Protein AF-A0A218UDA7-F1 (afdb_monomer_lite)

pLDDT: mean 85.99, std 13.42, range [34.0, 98.62]

Structure (mmCIF, N/CA/C/O backbone):
data_AF-A0A218UDA7-F1
#
_entry.id   AF-A0A218UDA7-F1
#
loop_
_atom_site.group_PDB
_atom_site.id
_atom_site.type_symbol
_atom_site.label_atom_id
_atom_site.label_alt_id
_atom_site.label_comp_id
_atom_site.label_asym_id
_atom_site.label_entity_id
_atom_site.label_seq_id
_atom_site.pdbx_PDB_ins_code
_atom_site.Cartn_x
_atom_site.Cartn_y
_atom_site.Cartn_z
_atom_site.occupancy
_atom_site.B_iso_or_equiv
_atom_site.auth_seq_id
_atom_site.auth_comp_id
_atom_site.auth_asym_id
_atom_site.auth_atom_id
_atom_site.pdbx_PDB_model_num
ATOM 1 N N . MET A 1 1 ? 16.656 -11.409 -21.339 1.00 83.62 1 MET A N 1
ATOM 2 C CA . MET A 1 1 ? 15.588 -10.741 -20.587 1.00 83.62 1 MET A CA 1
ATOM 3 C C . MET A 1 1 ? 14.332 -10.908 -21.396 1.00 83.62 1 MET A C 1
ATOM 5 O O . MET A 1 1 ? 14.372 -10.617 -22.588 1.00 83.62 1 MET A O 1
ATOM 9 N N . GLY A 1 2 ? 13.299 -11.446 -20.773 1.00 93.50 2 GLY A N 1
ATOM 10 C CA . GLY A 1 2 ? 11.979 -11.569 -21.353 1.00 93.50 2 GLY A CA 1
ATOM 11 C C . GLY A 1 2 ? 11.059 -10.416 -20.960 1.00 93.50 2 GLY A C 1
ATOM 12 O O . GLY A 1 2 ? 11.502 -9.378 -20.469 1.00 93.50 2 GLY A O 1
ATOM 13 N N . VAL A 1 3 ? 9.765 -10.595 -21.198 1.00 96.50 3 VAL A N 1
ATOM 14 C CA . VAL A 1 3 ? 8.727 -9.629 -20.831 1.00 96.50 3 VAL A CA 1
ATOM 15 C C . VAL A 1 3 ? 8.487 -9.681 -19.329 1.00 96.50 3 VAL A C 1
ATOM 17 O O . VAL A 1 3 ? 8.240 -10.753 -18.772 1.00 96.50 3 VAL A O 1
ATOM 20 N N . THR A 1 4 ? 8.485 -8.507 -18.699 1.00 97.50 4 THR A N 1
ATOM 21 C CA . THR A 1 4 ? 8.364 -8.363 -17.246 1.00 97.50 4 THR A CA 1
ATOM 22 C C . THR A 1 4 ? 7.141 -7.538 -16.848 1.00 97.50 4 THR A C 1
ATOM 24 O O . THR A 1 4 ? 6.854 -6.490 -17.436 1.00 97.50 4 THR A O 1
ATOM 27 N N . CYS A 1 5 ? 6.447 -7.982 -15.800 1.00 97.69 5 CYS A N 1
ATOM 28 C CA . CYS A 1 5 ? 5.406 -7.236 -15.099 1.00 97.69 5 CYS A CA 1
ATOM 29 C C . CYS A 1 5 ? 5.858 -6.929 -13.668 1.00 97.69 5 CYS A C 1
ATOM 31 O O . CYS A 1 5 ? 6.179 -7.848 -12.918 1.00 97.69 5 CYS A O 1
ATOM 33 N N . VAL A 1 6 ? 5.838 -5.656 -13.273 1.00 98.19 6 VAL A N 1
ATOM 34 C CA . VAL A 1 6 ? 6.100 -5.198 -11.900 1.00 98.19 6 VAL A CA 1
ATOM 35 C C . VAL A 1 6 ? 4.799 -4.671 -11.306 1.00 98.19 6 VAL A C 1
ATOM 37 O O . VAL A 1 6 ? 4.119 -3.841 -11.904 1.00 98.19 6 VAL A O 1
ATOM 40 N N . SER A 1 7 ? 4.438 -5.133 -10.113 1.00 96.06 7 SER A N 1
ATOM 41 C CA . SER A 1 7 ? 3.186 -4.751 -9.458 1.00 96.06 7 SER A CA 1
ATOM 42 C C . SER A 1 7 ? 3.320 -4.632 -7.944 1.00 96.06 7 SER A C 1
ATOM 44 O O . SER A 1 7 ? 4.281 -5.108 -7.340 1.00 96.06 7 SER A O 1
ATOM 46 N N . GLN A 1 8 ? 2.340 -3.966 -7.329 1.00 93.94 8 GLN A N 1
ATOM 47 C CA . GLN A 1 8 ? 2.195 -3.897 -5.877 1.00 93.94 8 GLN A CA 1
ATOM 48 C C . GLN A 1 8 ? 1.208 -4.964 -5.408 1.00 93.94 8 GLN A C 1
ATOM 50 O O . GLN A 1 8 ? 0.122 -5.068 -5.975 1.00 93.94 8 GLN A O 1
ATOM 55 N N . VAL A 1 9 ? 1.526 -5.662 -4.318 1.00 93.12 9 VAL A N 1
ATOM 56 C CA . VAL A 1 9 ? 0.560 -6.517 -3.608 1.00 93.12 9 VAL A CA 1
ATOM 57 C C . VAL A 1 9 ? 0.162 -5.836 -2.295 1.00 93.12 9 VAL A C 1
ATOM 59 O O . VAL A 1 9 ? 1.041 -5.325 -1.593 1.00 93.12 9 VAL A O 1
ATOM 62 N N . PRO A 1 10 ? -1.138 -5.771 -1.947 1.00 87.12 10 PRO A N 1
ATOM 63 C CA . PRO A 1 10 ? -1.554 -5.237 -0.656 1.00 87.12 10 PRO A CA 1
ATOM 64 C C . PRO A 1 10 ? -1.041 -6.116 0.488 1.00 87.12 10 PRO A C 1
ATOM 66 O O . PRO A 1 10 ? -0.872 -7.328 0.346 1.00 87.12 10 PRO A O 1
ATOM 69 N N . VAL A 1 11 ? -0.814 -5.502 1.648 1.00 84.38 11 VAL A N 1
ATOM 70 C CA . VAL A 1 11 ? -0.513 -6.263 2.864 1.00 84.38 11 VAL A CA 1
ATOM 71 C C . VAL A 1 11 ? -1.737 -7.108 3.208 1.00 84.38 11 VAL A C 1
ATOM 73 O O . VAL A 1 11 ? -2.855 -6.596 3.239 1.00 84.38 11 VAL A O 1
ATOM 76 N N . ALA A 1 12 ? -1.535 -8.405 3.432 1.00 80.25 12 ALA A N 1
ATOM 77 C CA . ALA A 1 12 ? -2.631 -9.294 3.783 1.00 80.25 12 ALA A CA 1
ATOM 78 C C . ALA A 1 12 ? -3.208 -8.906 5.151 1.00 80.25 12 ALA A C 1
ATOM 80 O O . ALA A 1 12 ? -2.470 -8.525 6.061 1.00 80.25 12 ALA A O 1
ATOM 81 N N . GLU A 1 13 ? -4.525 -9.029 5.303 1.00 75.81 13 GLU A N 1
ATOM 82 C CA . GLU A 1 13 ? -5.218 -8.628 6.526 1.00 75.81 13 GLU A CA 1
ATOM 83 C C . GLU A 1 13 ? -4.602 -9.284 7.775 1.00 75.81 13 GLU A C 1
ATOM 85 O O . GLU A 1 13 ? -4.348 -10.492 7.812 1.00 75.81 13 GLU A O 1
ATOM 90 N N . GLY A 1 14 ? -4.327 -8.465 8.795 1.00 73.19 14 GLY A N 1
ATOM 91 C CA . GLY A 1 14 ? -3.744 -8.909 10.063 1.00 73.19 14 GLY A CA 1
ATOM 92 C C . GLY A 1 14 ? -2.289 -9.386 9.981 1.00 73.19 14 GLY A C 1
ATOM 93 O O . GLY A 1 14 ? -1.802 -9.982 10.942 1.00 73.19 14 GLY A O 1
ATOM 94 N N . LYS A 1 15 ? -1.595 -9.156 8.860 1.00 79.56 15 LYS A N 1
ATOM 95 C CA . LYS A 1 15 ? -0.185 -9.515 8.672 1.00 79.56 15 LYS A CA 1
ATOM 96 C C . LYS A 1 15 ? 0.691 -8.279 8.521 1.00 79.56 15 LYS A C 1
ATOM 98 O O . LYS A 1 15 ? 0.239 -7.223 8.098 1.00 79.56 15 LYS A O 1
ATOM 103 N N . SER A 1 16 ? 1.976 -8.429 8.822 1.00 80.12 16 SER A N 1
ATOM 104 C CA . SER A 1 16 ? 2.990 -7.449 8.433 1.00 80.12 16 SER A CA 1
AT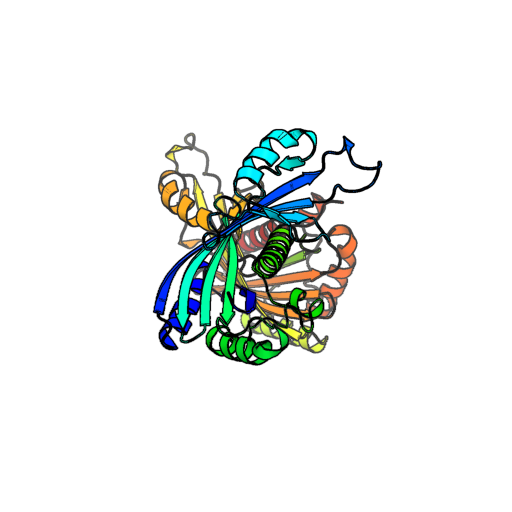OM 105 C C . SER A 1 16 ? 3.355 -7.583 6.948 1.00 80.12 16 SER A C 1
ATOM 107 O O . SER A 1 16 ? 3.051 -8.589 6.293 1.00 80.12 16 SER A O 1
ATOM 109 N N . VAL A 1 17 ? 4.071 -6.586 6.417 1.00 86.69 17 VAL A N 1
ATOM 110 C CA . VAL A 1 17 ? 4.696 -6.640 5.080 1.00 86.69 17 VAL A CA 1
ATOM 111 C C . VAL A 1 17 ? 5.499 -7.923 4.915 1.00 86.69 17 VAL A C 1
ATOM 113 O O . VAL A 1 17 ? 5.262 -8.691 3.987 1.00 86.69 17 VAL A O 1
ATOM 116 N N . GLN A 1 18 ? 6.389 -8.192 5.869 1.00 89.75 18 GLN A N 1
ATOM 117 C CA . GLN A 1 18 ? 7.279 -9.344 5.824 1.00 89.75 18 GLN A CA 1
ATOM 118 C C . GLN A 1 18 ? 6.503 -10.666 5.850 1.00 89.75 18 GLN A C 1
ATOM 120 O O . GLN A 1 18 ? 6.772 -11.556 5.051 1.00 89.75 18 GLN A O 1
ATOM 125 N N . GLN A 1 19 ? 5.476 -10.770 6.696 1.00 90.25 19 GLN A N 1
ATOM 126 C CA . GLN A 1 19 ? 4.618 -11.957 6.759 1.00 90.25 19 GLN A CA 1
ATOM 127 C C . GLN A 1 19 ? 3.819 -12.182 5.468 1.00 90.25 19 GLN A C 1
ATOM 129 O O . GLN A 1 19 ? 3.510 -13.324 5.117 1.00 90.25 19 GLN A O 1
ATOM 134 N N . THR A 1 20 ? 3.456 -11.109 4.764 1.00 93.62 20 THR A N 1
ATOM 135 C CA . THR A 1 20 ? 2.786 -11.196 3.461 1.00 93.62 20 THR A CA 1
ATOM 136 C C . THR A 1 20 ? 3.770 -11.620 2.369 1.00 93.62 20 THR A C 1
ATOM 138 O O . THR A 1 20 ? 3.443 -12.501 1.578 1.00 93.62 20 THR A O 1
ATOM 141 N N . VAL A 1 21 ? 4.999 -11.094 2.370 1.00 96.88 21 VAL A N 1
ATOM 142 C CA . VAL A 1 21 ? 6.080 -11.550 1.475 1.00 96.88 21 VAL A CA 1
ATOM 143 C C . VAL A 1 21 ? 6.374 -13.038 1.687 1.00 96.88 21 VAL A C 1
ATOM 145 O O . VAL A 1 21 ? 6.414 -13.800 0.726 1.00 96.88 21 VAL A O 1
ATOM 148 N N . GLU A 1 22 ? 6.485 -13.489 2.937 1.00 96.56 22 GLU A N 1
ATOM 149 C CA . GLU A 1 22 ? 6.681 -14.905 3.286 1.00 96.56 22 GLU A CA 1
ATOM 150 C C . GLU A 1 22 ? 5.487 -15.792 2.905 1.00 96.56 22 GLU A C 1
ATOM 152 O O . GLU A 1 22 ? 5.641 -16.987 2.652 1.00 96.56 22 GLU A O 1
ATOM 157 N N . LEU A 1 23 ? 4.269 -15.243 2.882 1.00 96.88 23 LEU A N 1
ATOM 158 C CA . LEU A 1 23 ? 3.097 -15.961 2.383 1.00 96.88 23 LEU A CA 1
ATOM 159 C C . LEU A 1 23 ? 3.195 -16.184 0.871 1.00 96.88 23 LEU A C 1
ATOM 161 O O . LEU A 1 23 ? 2.932 -17.294 0.416 1.00 96.88 23 LEU A O 1
ATOM 165 N N . LEU A 1 24 ? 3.570 -15.153 0.111 1.00 97.81 24 LEU A N 1
ATOM 166 C CA . LEU A 1 24 ? 3.770 -15.256 -1.337 1.00 97.81 24 LEU A CA 1
ATOM 167 C C . LEU A 1 24 ? 4.921 -16.212 -1.668 1.00 97.81 24 LEU A C 1
ATOM 169 O O . LEU A 1 24 ? 4.761 -17.071 -2.529 1.00 97.81 24 LEU A O 1
ATOM 173 N N . ALA A 1 25 ? 6.031 -16.123 -0.931 1.00 97.81 25 ALA A N 1
ATOM 174 C CA . ALA A 1 25 ? 7.172 -17.026 -1.064 1.00 97.81 25 ALA A CA 1
ATOM 175 C C . ALA A 1 25 ? 6.756 -18.490 -0.882 1.00 97.81 25 ALA A C 1
ATOM 177 O O . ALA A 1 25 ? 7.000 -19.312 -1.758 1.00 97.81 25 ALA A O 1
ATOM 178 N N . ARG A 1 26 ? 6.022 -18.800 0.196 1.00 98.00 26 ARG A N 1
ATOM 179 C CA . ARG A 1 26 ? 5.507 -20.157 0.437 1.00 98.00 26 ARG A CA 1
ATOM 180 C C . ARG A 1 26 ? 4.569 -20.648 -0.662 1.00 98.00 26 ARG A C 1
ATOM 182 O O . ARG A 1 26 ? 4.562 -21.838 -0.951 1.00 98.00 26 ARG A O 1
ATOM 189 N N . ARG A 1 27 ? 3.764 -19.764 -1.263 1.00 97.94 27 ARG A N 1
ATOM 190 C CA . ARG A 1 27 ? 2.904 -20.134 -2.399 1.00 97.94 27 ARG A CA 1
ATOM 191 C C . ARG A 1 27 ? 3.732 -20.475 -3.637 1.00 97.94 27 ARG A C 1
ATOM 193 O O . ARG A 1 27 ? 3.449 -21.487 -4.259 1.00 97.94 27 ARG A O 1
ATOM 200 N N . LEU A 1 28 ? 4.759 -19.685 -3.957 1.00 97.50 28 LEU A N 1
ATOM 201 C CA . LEU A 1 28 ? 5.677 -19.982 -5.063 1.00 97.50 28 LEU A CA 1
ATOM 202 C C . LEU A 1 28 ? 6.433 -21.296 -4.839 1.00 97.50 28 LEU A C 1
ATOM 204 O O . LEU A 1 28 ? 6.486 -22.137 -5.729 1.00 97.50 28 LEU A O 1
ATOM 208 N N . GLU A 1 29 ? 6.973 -21.505 -3.641 1.00 97.56 29 GLU A N 1
ATOM 209 C CA . GLU A 1 29 ? 7.675 -22.743 -3.281 1.00 97.56 29 GLU A CA 1
ATOM 210 C C . GLU A 1 29 ? 6.736 -23.960 -3.356 1.00 97.56 29 GLU A C 1
ATOM 212 O O . GLU A 1 29 ? 7.129 -25.012 -3.850 1.00 97.56 29 GLU A O 1
ATOM 217 N N . ALA A 1 30 ? 5.465 -23.811 -2.963 1.00 97.75 30 ALA A N 1
ATOM 218 C CA . ALA A 1 30 ? 4.452 -24.859 -3.112 1.00 97.75 30 ALA A CA 1
ATOM 219 C C . ALA A 1 30 ? 4.090 -25.163 -4.579 1.00 97.75 30 ALA A C 1
ATOM 221 O O . ALA A 1 30 ? 3.675 -26.282 -4.874 1.00 97.75 30 ALA A O 1
ATOM 222 N N . LEU A 1 31 ? 4.263 -24.201 -5.493 1.00 96.88 31 LEU A N 1
ATOM 223 C CA . LEU A 1 31 ? 4.169 -24.436 -6.939 1.00 96.88 31 LEU A CA 1
ATOM 224 C C . LEU A 1 31 ? 5.409 -25.153 -7.496 1.00 96.88 31 LEU A C 1
ATOM 226 O O . LEU A 1 31 ? 5.357 -25.654 -8.615 1.00 96.88 31 LEU A O 1
ATOM 230 N N . GLY A 1 32 ? 6.498 -25.233 -6.725 1.00 97.62 32 GLY A N 1
ATOM 231 C CA . GLY A 1 32 ? 7.774 -25.819 -7.136 1.00 97.62 32 GLY A CA 1
ATOM 232 C C . GLY A 1 32 ? 8.809 -24.793 -7.599 1.00 97.62 32 GLY A C 1
ATOM 233 O O . GLY A 1 32 ? 9.723 -25.154 -8.332 1.00 97.62 32 GLY A O 1
ATOM 234 N N . ALA A 1 33 ? 8.663 -23.515 -7.234 1.00 98.19 33 ALA A N 1
ATOM 235 C CA . ALA A 1 33 ? 9.668 -22.499 -7.534 1.00 98.19 33 ALA A CA 1
ATOM 236 C C . ALA A 1 33 ? 10.902 -22.637 -6.626 1.00 98.19 33 ALA A C 1
ATOM 238 O O . ALA A 1 33 ? 10.779 -22.740 -5.405 1.00 98.19 33 ALA A O 1
ATOM 239 N N . ASP A 1 34 ? 12.090 -22.528 -7.215 1.00 98.06 34 ASP A N 1
ATOM 240 C CA . ASP A 1 34 ? 13.365 -22.595 -6.508 1.00 98.06 34 ASP A CA 1
ATOM 241 C C . ASP A 1 34 ? 13.905 -21.201 -6.191 1.00 98.06 34 ASP A C 1
ATOM 243 O O . ASP A 1 34 ? 13.907 -20.299 -7.032 1.00 98.06 34 ASP A O 1
ATOM 247 N N . LYS A 1 35 ? 14.435 -21.016 -4.981 1.00 97.81 35 LYS A N 1
ATOM 248 C CA . LYS A 1 35 ? 15.106 -19.774 -4.580 1.00 97.81 35 LYS A CA 1
ATOM 249 C C . LYS A 1 35 ? 16.468 -19.647 -5.273 1.00 97.81 35 LYS A C 1
ATOM 251 O O . LYS A 1 35 ? 17.327 -20.507 -5.120 1.00 97.81 35 LYS A O 1
ATOM 256 N N . GLN A 1 36 ? 16.691 -18.534 -5.971 1.00 94.56 36 GLN A N 1
ATOM 257 C CA . GLN A 1 36 ? 17.846 -18.306 -6.856 1.00 94.56 36 GLN A CA 1
ATOM 258 C C . GLN A 1 36 ? 18.666 -17.049 -6.512 1.00 94.56 36 GLN A C 1
ATOM 260 O O . GLN A 1 36 ? 19.496 -16.605 -7.304 1.00 94.56 36 GLN A O 1
ATOM 265 N N . GLY A 1 37 ? 18.433 -16.440 -5.346 1.00 95.56 37 GLY A N 1
ATOM 266 C CA . GLY A 1 37 ? 19.246 -15.334 -4.834 1.00 95.56 37 GLY A CA 1
ATOM 267 C C . GLY A 1 37 ? 18.422 -14.151 -4.345 1.00 95.56 37 GLY A C 1
ATOM 268 O O . GLY A 1 37 ? 17.299 -14.309 -3.865 1.00 95.56 37 GLY A O 1
ATOM 269 N N . THR A 1 38 ? 19.000 -12.959 -4.443 1.00 97.56 38 THR A N 1
ATOM 270 C CA . THR A 1 38 ? 18.381 -11.697 -4.031 1.00 97.56 38 THR A CA 1
ATOM 271 C C . THR A 1 38 ? 18.443 -10.672 -5.154 1.00 97.56 38 THR A C 1
ATOM 273 O O . THR A 1 38 ? 19.213 -10.819 -6.101 1.00 97.56 38 THR A O 1
ATOM 276 N N . PHE A 1 39 ? 17.621 -9.632 -5.048 1.00 98.06 39 PHE A N 1
ATOM 277 C CA . PHE A 1 39 ? 17.630 -8.504 -5.972 1.00 98.06 39 PHE A CA 1
ATOM 278 C C . PHE A 1 39 ? 17.515 -7.179 -5.215 1.00 98.06 39 PHE A C 1
ATOM 280 O O . PHE A 1 39 ? 17.079 -7.137 -4.057 1.00 98.06 39 PHE A O 1
ATOM 287 N N . GLY A 1 40 ? 17.894 -6.096 -5.886 1.00 97.94 40 GLY A N 1
ATOM 288 C CA . GLY A 1 40 ? 17.684 -4.732 -5.432 1.00 97.94 40 GLY A CA 1
ATOM 289 C C . GLY A 1 40 ? 17.424 -3.797 -6.605 1.00 97.94 40 GLY A C 1
ATOM 290 O O . GLY A 1 40 ? 18.164 -3.827 -7.585 1.00 97.94 40 GLY A O 1
ATOM 291 N N . VAL A 1 41 ? 16.397 -2.961 -6.483 1.00 98.31 41 VAL A N 1
ATOM 292 C CA . VAL A 1 41 ? 16.135 -1.834 -7.381 1.00 98.31 41 VAL A CA 1
ATOM 293 C C . VAL A 1 41 ? 16.019 -0.580 -6.534 1.00 98.31 41 VAL A C 1
ATOM 295 O O . VAL A 1 41 ? 15.156 -0.524 -5.663 1.00 98.31 41 VAL A O 1
ATOM 298 N N . ASP A 1 42 ? 16.858 0.423 -6.760 1.00 96.19 42 ASP A N 1
ATOM 299 C CA . ASP A 1 42 ? 16.771 1.701 -6.054 1.00 96.19 42 ASP A CA 1
ATOM 300 C C . ASP A 1 42 ? 16.523 2.869 -6.999 1.00 96.19 42 ASP A C 1
ATOM 302 O O . ASP A 1 42 ? 16.821 2.806 -8.188 1.00 96.19 42 ASP A O 1
ATOM 306 N N . CYS A 1 43 ? 15.909 3.919 -6.461 1.00 95.44 43 CYS A N 1
ATOM 307 C CA . CYS A 1 43 ? 15.525 5.112 -7.189 1.00 95.44 43 CYS A CA 1
ATOM 308 C C . CYS A 1 43 ? 15.822 6.364 -6.371 1.00 95.44 43 CYS A C 1
ATOM 310 O O . CYS A 1 43 ? 15.266 6.577 -5.287 1.00 95.44 43 CYS A O 1
ATOM 312 N N . GLU A 1 44 ? 16.643 7.231 -6.947 1.00 93.00 44 GLU A N 1
ATOM 313 C CA . GLU A 1 44 ? 16.905 8.576 -6.463 1.00 93.00 44 GLU A CA 1
ATOM 314 C C . GLU A 1 44 ? 16.140 9.605 -7.292 1.00 93.00 44 GLU A C 1
ATOM 316 O O . GLU A 1 44 ? 16.088 9.532 -8.520 1.00 93.00 44 GLU A O 1
ATOM 321 N N . THR A 1 45 ? 15.539 10.582 -6.613 1.00 91.00 45 THR A N 1
ATOM 322 C CA . THR A 1 45 ? 14.745 11.637 -7.253 1.00 91.00 45 THR A CA 1
ATOM 323 C C . THR A 1 45 ? 15.510 12.952 -7.251 1.00 91.00 45 THR A C 1
ATOM 325 O O . THR A 1 45 ? 16.003 13.403 -6.214 1.00 91.00 45 THR A O 1
ATOM 328 N N . TYR A 1 46 ? 15.537 13.602 -8.408 1.00 89.50 46 TYR A N 1
ATOM 329 C CA . TYR A 1 46 ? 16.130 14.912 -8.618 1.00 89.50 46 TYR A CA 1
ATOM 330 C C . TYR A 1 46 ? 15.074 15.901 -9.108 1.00 89.50 46 TYR A C 1
ATOM 332 O O . TYR A 1 46 ? 14.277 15.597 -9.996 1.00 89.50 46 TYR A O 1
ATOM 340 N N . HIS A 1 47 ? 15.107 17.107 -8.550 1.00 86.69 47 HIS A N 1
ATOM 341 C CA . HIS A 1 47 ? 14.346 18.254 -9.028 1.00 86.69 47 HIS A CA 1
ATOM 342 C C . HIS A 1 47 ? 15.200 19.068 -9.995 1.00 86.69 47 HIS A C 1
ATOM 344 O O . HIS A 1 47 ? 16.363 19.355 -9.702 1.00 86.69 47 HIS A O 1
ATOM 350 N N . THR A 1 48 ? 14.629 19.505 -11.115 1.00 81.50 48 THR A N 1
ATOM 351 C CA . THR A 1 48 ? 15.266 20.541 -11.937 1.00 81.50 48 THR A CA 1
ATOM 352 C C . THR A 1 48 ? 15.347 21.853 -11.156 1.00 81.50 48 THR A C 1
ATOM 354 O O . THR A 1 48 ? 14.355 22.290 -10.569 1.00 81.50 48 THR A O 1
ATOM 357 N N . ALA A 1 49 ? 16.510 22.498 -11.159 1.00 73.19 49 ALA A N 1
ATOM 358 C CA . ALA A 1 49 ? 16.723 23.776 -10.496 1.00 73.19 49 ALA A CA 1
ATOM 359 C C . ALA A 1 49 ? 15.825 24.872 -11.094 1.00 73.19 49 ALA A C 1
ATOM 361 O O . ALA A 1 49 ? 15.639 24.946 -12.309 1.00 73.19 49 ALA A O 1
ATOM 362 N N . ALA A 1 50 ? 15.324 25.768 -10.239 1.00 62.38 50 ALA A N 1
ATOM 363 C CA . ALA A 1 50 ? 14.397 26.838 -10.621 1.00 62.38 50 ALA A CA 1
ATOM 364 C C . ALA A 1 50 ? 14.931 27.767 -11.732 1.00 62.38 50 ALA A C 1
ATOM 366 O O . ALA A 1 50 ? 14.143 28.335 -12.477 1.00 62.38 50 ALA A O 1
ATOM 367 N N . ALA A 1 51 ? 16.256 27.878 -11.890 1.00 58.75 51 ALA A N 1
ATOM 368 C CA . ALA A 1 51 ? 16.895 28.688 -12.932 1.00 58.75 51 ALA A CA 1
ATOM 369 C C . ALA A 1 51 ? 16.636 28.195 -14.374 1.00 58.75 51 ALA A C 1
ATOM 371 O O . ALA A 1 51 ? 16.862 28.944 -15.318 1.00 58.75 51 ALA A O 1
ATOM 372 N N . LEU A 1 52 ? 16.174 26.952 -14.548 1.00 56.91 52 LEU A N 1
ATOM 373 C CA . LEU A 1 52 ? 15.807 26.356 -15.841 1.00 56.91 52 LEU A CA 1
ATOM 374 C C . LEU A 1 52 ? 14.296 26.408 -16.128 1.00 56.91 52 LEU A C 1
ATOM 376 O O . LEU A 1 52 ? 13.874 26.015 -17.214 1.00 56.91 52 LEU A O 1
ATOM 380 N N . GLY A 1 53 ? 13.477 26.847 -15.168 1.00 55.31 53 GLY A N 1
ATOM 381 C CA . GLY A 1 53 ? 12.024 26.911 -15.307 1.00 55.31 53 GLY A CA 1
ATOM 382 C C . GLY A 1 53 ? 11.536 28.310 -15.680 1.00 55.31 53 GLY A C 1
ATOM 383 O O . GLY A 1 53 ? 11.991 29.310 -15.132 1.00 55.31 53 GLY A O 1
ATOM 384 N N . THR A 1 54 ? 10.553 28.396 -16.573 1.00 51.78 54 THR A N 1
ATOM 385 C CA . THR A 1 54 ? 9.698 29.586 -16.697 1.00 51.78 54 THR A CA 1
ATOM 386 C C . THR A 1 54 ? 8.910 29.794 -15.398 1.00 51.78 54 THR A C 1
ATOM 388 O O . THR A 1 54 ? 8.361 28.831 -14.856 1.00 51.78 54 THR A O 1
ATOM 391 N N . GLN A 1 55 ? 8.846 31.035 -14.893 1.00 44.59 55 GLN A N 1
ATOM 392 C CA . GLN A 1 55 ? 8.096 31.380 -13.675 1.00 44.59 55 GLN A CA 1
ATOM 393 C C . GLN A 1 55 ? 6.670 30.801 -13.731 1.00 44.59 55 GLN A C 1
ATOM 395 O O . GLN A 1 55 ? 5.908 31.123 -14.638 1.00 44.59 55 GLN A O 1
ATOM 400 N N . GLY A 1 56 ? 6.325 29.942 -12.765 1.00 49.78 56 GLY A N 1
ATOM 401 C CA . GLY A 1 56 ? 4.986 29.355 -12.620 1.00 49.78 56 GLY A CA 1
ATOM 402 C C . GLY A 1 56 ? 4.848 27.869 -12.976 1.00 49.78 56 GLY A C 1
ATOM 403 O O . GLY A 1 56 ? 3.785 27.310 -12.729 1.00 49.78 56 GLY A O 1
ATOM 404 N N . GLN A 1 57 ? 5.886 27.200 -13.497 1.00 51.12 57 GLN A N 1
ATOM 405 C CA . GLN A 1 57 ? 5.864 25.741 -13.694 1.00 51.12 57 GLN A CA 1
ATOM 406 C C . GLN A 1 57 ? 6.603 25.001 -12.572 1.00 51.12 57 GLN A C 1
ATOM 408 O O . GLN A 1 57 ? 7.744 25.325 -12.242 1.00 51.12 57 GLN A O 1
ATOM 413 N N . THR A 1 58 ? 5.968 23.972 -12.003 1.00 54.81 58 THR A N 1
ATOM 414 C CA . THR A 1 58 ? 6.641 22.989 -11.144 1.00 54.81 58 THR A CA 1
ATOM 415 C C . THR A 1 58 ? 7.714 22.274 -11.964 1.00 54.81 58 THR A C 1
ATOM 417 O O . THR A 1 58 ? 7.411 21.715 -13.019 1.00 54.81 58 THR A O 1
ATOM 420 N N . GLY A 1 59 ? 8.971 22.320 -11.514 1.00 63.19 59 GLY A N 1
ATOM 421 C CA . GLY A 1 59 ? 10.089 21.695 -12.223 1.00 63.19 59 GLY A CA 1
ATOM 422 C C . GLY A 1 59 ? 9.870 20.194 -12.438 1.00 63.19 59 GLY A C 1
ATOM 423 O O . GLY A 1 59 ? 9.392 19.510 -11.533 1.00 63.19 59 GLY A O 1
ATOM 424 N N . LYS A 1 60 ? 10.221 19.688 -13.627 1.00 75.00 60 LYS A N 1
ATOM 425 C CA . LYS A 1 60 ? 10.095 18.263 -13.968 1.00 75.00 60 LYS A CA 1
ATOM 426 C C . LYS A 1 60 ? 10.996 17.418 -13.072 1.00 75.00 60 LYS A C 1
ATOM 428 O O . LYS A 1 60 ? 12.120 17.817 -12.753 1.00 75.00 60 LYS A O 1
ATOM 433 N N . LEU A 1 61 ? 10.518 16.237 -12.694 1.00 86.50 61 LEU A N 1
ATOM 434 C CA . LEU A 1 61 ? 11.324 15.283 -11.939 1.00 86.50 61 LEU A CA 1
ATOM 435 C C . LEU A 1 61 ? 12.184 14.431 -12.872 1.00 86.50 61 LEU A C 1
ATOM 437 O O . LEU A 1 61 ? 11.766 14.050 -13.969 1.00 86.50 61 LEU A O 1
ATOM 441 N N . MET A 1 62 ? 13.388 14.119 -12.402 1.00 90.44 62 MET A N 1
ATOM 442 C CA . MET A 1 62 ? 14.244 13.097 -12.987 1.00 90.44 62 MET A CA 1
ATOM 443 C C . MET A 1 62 ? 14.498 12.007 -11.947 1.00 90.44 62 MET A C 1
ATOM 445 O O . MET A 1 62 ? 14.843 12.297 -10.800 1.00 90.44 62 MET A O 1
ATOM 449 N N . TYR A 1 63 ? 14.335 10.757 -12.357 1.00 92.94 63 TYR A N 1
ATOM 450 C CA . TYR A 1 63 ? 14.550 9.572 -11.541 1.00 92.94 63 TYR A CA 1
ATOM 451 C C . TYR A 1 63 ? 15.792 8.853 -12.039 1.00 92.94 63 TYR A C 1
ATOM 453 O O . TYR A 1 63 ? 15.860 8.484 -13.207 1.00 92.94 63 TYR A O 1
ATOM 461 N N . VAL A 1 64 ? 16.763 8.658 -11.159 1.00 94.69 64 VAL A N 1
ATOM 462 C CA . VAL A 1 64 ? 17.970 7.879 -11.439 1.00 94.69 64 VAL A CA 1
ATOM 463 C C . VAL A 1 64 ? 17.819 6.548 -10.726 1.00 94.69 64 VAL A C 1
ATOM 465 O O . VAL A 1 64 ? 17.581 6.524 -9.518 1.00 94.69 64 VAL A O 1
ATOM 468 N N . MET A 1 65 ? 17.870 5.455 -11.478 1.00 96.50 65 MET A N 1
ATOM 469 C CA . MET A 1 65 ? 17.572 4.118 -10.989 1.00 96.50 65 MET A CA 1
ATOM 470 C C . MET A 1 65 ? 18.701 3.137 -11.260 1.00 96.50 65 MET A C 1
ATOM 472 O O . MET A 1 65 ? 19.332 3.169 -12.319 1.00 96.50 65 MET A O 1
ATOM 476 N N . HIS A 1 66 ? 18.872 2.210 -10.325 1.00 97.00 66 HIS A N 1
ATOM 477 C CA . HIS A 1 66 ? 19.820 1.110 -10.424 1.00 97.00 66 HIS A CA 1
ATOM 478 C C . HIS A 1 66 ? 19.109 -0.205 -10.160 1.00 97.00 66 HIS A C 1
ATOM 480 O O . HIS A 1 66 ? 18.219 -0.283 -9.315 1.00 97.00 66 HIS A O 1
ATOM 486 N N . ASN A 1 67 ? 19.518 -1.244 -10.879 1.00 96.62 67 ASN A N 1
ATOM 487 C CA . ASN A 1 67 ? 19.023 -2.599 -10.701 1.00 96.62 67 ASN A CA 1
ATOM 488 C C . ASN A 1 67 ? 20.226 -3.528 -10.525 1.00 96.62 67 ASN A C 1
ATOM 490 O O . ASN A 1 67 ? 21.139 -3.521 -11.347 1.00 96.62 67 ASN A O 1
ATOM 494 N N . SER A 1 68 ? 20.225 -4.342 -9.471 1.00 96.50 68 SER A N 1
ATOM 495 C CA . SER A 1 68 ? 21.312 -5.276 -9.163 1.00 96.50 68 SER A CA 1
ATOM 496 C C . SER A 1 68 ? 21.571 -6.309 -10.261 1.00 96.50 68 SER A C 1
ATOM 498 O O . SER A 1 68 ? 22.659 -6.873 -10.309 1.00 96.50 68 SER A O 1
ATOM 500 N N . GLU A 1 69 ? 20.594 -6.575 -11.132 1.00 93.19 69 GLU A N 1
ATOM 501 C CA . GLU A 1 69 ? 20.768 -7.451 -12.302 1.00 93.19 69 GLU A CA 1
ATOM 502 C C . GLU A 1 69 ? 21.415 -6.744 -13.503 1.00 93.19 69 GLU A C 1
ATOM 504 O O . GLU A 1 69 ? 21.886 -7.402 -14.427 1.00 93.19 69 GLU A O 1
ATOM 509 N N . TYR A 1 70 ? 21.509 -5.413 -13.457 1.00 94.81 70 TYR A N 1
ATOM 510 C CA . TYR A 1 70 ? 22.188 -4.571 -14.440 1.00 94.81 70 TYR A CA 1
ATOM 511 C C . TYR A 1 70 ? 23.237 -3.683 -13.752 1.00 94.81 70 TYR A C 1
ATOM 513 O O . TYR A 1 70 ? 23.151 -2.458 -13.821 1.00 94.81 70 TYR A O 1
ATOM 521 N N . PRO A 1 71 ? 24.249 -4.271 -13.084 1.00 93.69 71 PRO A N 1
ATOM 522 C CA . PRO A 1 71 ? 25.159 -3.537 -12.199 1.00 93.69 71 PRO A CA 1
ATOM 523 C C . PRO A 1 71 ? 26.054 -2.514 -12.914 1.00 93.69 71 PRO A C 1
ATOM 525 O O . PRO A 1 71 ? 26.677 -1.685 -12.258 1.00 93.69 71 PRO A O 1
ATOM 528 N N . LEU A 1 72 ? 26.145 -2.579 -14.245 1.00 93.94 72 LEU A N 1
ATOM 529 C CA . LEU A 1 72 ? 26.912 -1.643 -15.073 1.00 93.94 72 LEU A CA 1
ATOM 530 C C . LEU A 1 72 ? 26.034 -0.572 -15.735 1.00 93.94 72 LEU A C 1
ATOM 532 O O . LEU A 1 72 ? 26.550 0.243 -16.497 1.00 93.94 72 LEU A O 1
ATOM 536 N N . SER A 1 73 ? 24.724 -0.587 -15.481 1.00 94.81 73 SER A N 1
ATOM 537 C CA . SER A 1 73 ? 23.767 0.327 -16.095 1.00 94.81 73 SER A CA 1
ATOM 538 C C . SER A 1 73 ? 23.121 1.238 -15.061 1.00 94.81 73 SER A C 1
ATOM 540 O O . SER A 1 73 ? 22.736 0.816 -13.972 1.00 94.81 73 SER A O 1
ATOM 542 N N . CYS A 1 74 ? 22.950 2.489 -15.458 1.00 95.75 74 CYS A N 1
ATOM 543 C CA . CYS A 1 74 ? 22.170 3.498 -14.772 1.00 95.75 74 CYS A CA 1
ATOM 544 C C . CYS A 1 74 ? 20.983 3.869 -15.668 1.00 95.75 74 CYS A C 1
ATOM 546 O O . CYS A 1 74 ? 21.154 4.105 -16.867 1.00 95.75 74 CYS A O 1
ATOM 548 N N . PHE A 1 75 ? 19.780 3.904 -15.103 1.00 96.50 75 PHE A N 1
ATOM 549 C CA . PHE A 1 75 ? 18.561 4.237 -15.832 1.00 96.50 75 PHE A CA 1
ATOM 550 C C . PHE A 1 75 ? 18.064 5.607 -15.382 1.00 96.50 75 PHE A C 1
ATOM 552 O O . PHE A 1 75 ? 17.652 5.777 -14.237 1.00 96.50 75 PHE A O 1
ATOM 559 N N . ALA A 1 76 ? 18.083 6.589 -16.278 1.00 94.31 76 ALA A N 1
ATOM 560 C CA . ALA A 1 76 ? 17.582 7.930 -16.015 1.00 94.31 76 ALA A CA 1
ATOM 561 C C . ALA A 1 76 ? 16.232 8.132 -16.713 1.00 94.31 76 ALA A C 1
ATOM 563 O O . ALA A 1 76 ? 16.140 8.093 -17.940 1.00 94.31 76 ALA A O 1
ATOM 564 N N . LEU A 1 77 ? 15.175 8.351 -15.934 1.00 92.31 77 LEU A N 1
ATOM 565 C CA . LEU A 1 77 ? 13.821 8.582 -16.427 1.00 92.31 77 LEU A CA 1
ATOM 566 C C . LEU A 1 77 ? 13.405 10.015 -16.119 1.00 92.31 77 LEU A C 1
ATOM 568 O O . LEU A 1 77 ? 13.361 10.422 -14.959 1.00 92.31 77 LEU A O 1
ATOM 572 N N . PHE A 1 78 ? 13.072 10.781 -17.152 1.00 86.44 78 PHE A N 1
ATOM 573 C CA . PHE A 1 78 ? 12.387 12.058 -16.973 1.00 86.44 78 PHE A CA 1
ATOM 574 C C . PHE A 1 78 ? 10.884 11.834 -16.892 1.00 86.44 78 PHE A C 1
ATOM 576 O O . PHE A 1 78 ? 10.334 10.982 -17.587 1.00 86.44 78 PHE A O 1
ATOM 583 N N . GLU A 1 79 ? 10.205 12.636 -16.081 1.00 80.00 79 GLU A N 1
ATOM 584 C CA . GLU A 1 79 ? 8.747 12.641 -16.042 1.00 80.00 79 GLU A CA 1
ATOM 585 C C . GLU A 1 79 ? 8.168 12.908 -17.446 1.00 80.00 79 GLU A C 1
ATOM 587 O O . GLU A 1 79 ? 8.461 13.933 -18.073 1.00 80.00 79 GLU A O 1
ATOM 592 N N . ASN A 1 80 ? 7.369 11.958 -17.949 1.00 76.19 80 ASN A N 1
ATOM 593 C CA . ASN A 1 80 ? 6.825 11.921 -19.316 1.00 76.19 80 ASN A CA 1
ATOM 594 C C . ASN A 1 80 ? 7.885 11.910 -20.440 1.00 76.19 80 ASN A C 1
ATOM 596 O O . ASN A 1 80 ? 7.590 12.284 -21.575 1.00 76.19 80 ASN A O 1
ATOM 600 N N . GLY A 1 81 ? 9.125 11.527 -20.130 1.00 80.56 81 GLY A N 1
ATOM 601 C CA . GLY A 1 81 ? 10.232 11.422 -21.076 1.00 80.56 81 GLY A CA 1
ATOM 602 C C . GLY A 1 81 ? 10.651 9.974 -21.352 1.00 80.56 81 GLY A C 1
ATOM 603 O O . GLY A 1 81 ? 10.141 9.043 -20.728 1.00 80.56 81 GLY A O 1
ATOM 604 N N . PRO A 1 82 ? 11.593 9.764 -22.286 1.00 83.56 82 PRO A N 1
ATOM 605 C CA . PRO A 1 82 ? 12.163 8.445 -22.527 1.00 83.56 82 PRO A CA 1
ATOM 606 C C . PRO A 1 82 ? 13.007 7.974 -21.332 1.00 83.56 82 PRO A C 1
ATOM 608 O O . PRO A 1 82 ? 13.562 8.782 -20.583 1.00 83.56 82 PRO A O 1
ATOM 611 N N . CYS A 1 83 ? 13.152 6.655 -21.199 1.00 90.38 83 CYS A N 1
ATOM 612 C CA . CYS A 1 83 ? 14.164 6.057 -20.334 1.00 90.38 83 CYS A CA 1
ATOM 613 C C . CYS A 1 83 ? 15.525 6.113 -21.043 1.00 90.38 83 CYS A C 1
ATOM 615 O O . CYS A 1 83 ? 15.687 5.558 -22.131 1.00 90.38 83 CYS A O 1
ATOM 617 N N . LEU A 1 84 ? 16.495 6.797 -20.438 1.00 92.62 84 LEU A N 1
ATOM 618 C CA . LEU A 1 84 ? 17.881 6.832 -20.890 1.00 92.62 84 LEU A CA 1
ATOM 619 C C . LEU A 1 84 ? 18.676 5.769 -20.134 1.00 92.62 84 LEU A C 1
ATOM 621 O O . LEU A 1 84 ? 18.614 5.708 -18.908 1.00 92.62 84 LEU A O 1
ATOM 625 N N . VAL A 1 85 ? 19.446 4.962 -20.860 1.00 94.56 85 VAL A N 1
ATOM 626 C CA . VAL A 1 85 ? 20.350 3.967 -20.275 1.00 94.56 85 VAL A CA 1
ATOM 627 C C . VAL A 1 85 ? 21.779 4.457 -20.458 1.00 94.56 85 VAL A C 1
ATOM 629 O O . VAL A 1 85 ? 22.218 4.693 -21.583 1.00 94.56 85 VAL A O 1
ATOM 632 N N . ALA A 1 86 ? 22.487 4.630 -19.351 1.00 93.38 86 ALA A N 1
ATOM 633 C CA . ALA A 1 86 ? 23.877 5.061 -19.304 1.00 93.38 86 ALA A CA 1
ATOM 634 C C . ALA A 1 86 ? 24.713 4.070 -18.485 1.00 93.38 86 ALA A C 1
ATOM 636 O O . ALA A 1 86 ? 24.182 3.126 -17.899 1.00 93.38 86 ALA A O 1
ATOM 637 N N . ASP A 1 87 ? 26.026 4.273 -18.452 1.00 93.69 87 ASP A N 1
ATOM 638 C CA . ASP A 1 87 ? 26.902 3.562 -17.524 1.00 93.69 87 ASP A CA 1
ATOM 639 C C . ASP A 1 87 ? 26.824 4.166 -16.106 1.00 93.69 87 ASP A C 1
ATOM 641 O O . ASP A 1 87 ? 26.177 5.190 -15.860 1.00 93.69 87 ASP A O 1
ATOM 645 N N . THR A 1 88 ? 27.529 3.556 -15.156 1.00 87.06 88 THR A N 1
ATOM 646 C CA . THR A 1 88 ? 27.604 4.042 -13.768 1.00 87.06 88 THR A CA 1
ATOM 647 C C . THR A 1 88 ? 28.363 5.370 -13.622 1.00 87.06 88 THR A C 1
ATOM 649 O O . THR A 1 88 ? 28.340 5.980 -12.554 1.00 87.06 88 THR A O 1
ATOM 652 N N . ASN A 1 89 ? 29.032 5.880 -14.669 1.00 91.56 89 ASN A N 1
ATOM 653 C CA . ASN A 1 89 ? 29.640 7.216 -14.615 1.00 91.56 89 ASN A CA 1
ATOM 654 C C . ASN A 1 89 ? 28.576 8.322 -14.632 1.00 91.56 89 ASN A C 1
ATOM 656 O O . ASN A 1 89 ? 28.882 9.469 -14.283 1.00 91.56 89 ASN A O 1
ATOM 660 N N . PHE A 1 90 ? 27.327 7.995 -14.978 1.00 92.69 90 PHE A N 1
ATOM 661 C CA . PHE A 1 90 ? 26.204 8.921 -14.896 1.00 92.69 90 PHE A CA 1
ATOM 662 C C . PHE A 1 90 ? 25.994 9.469 -13.476 1.00 92.69 90 PHE A C 1
ATOM 664 O O . PHE A 1 90 ? 25.775 10.669 -13.317 1.00 92.69 90 PHE A O 1
ATOM 671 N N . ASP A 1 91 ? 26.187 8.666 -12.426 1.00 89.31 91 ASP A N 1
ATOM 672 C CA . ASP A 1 91 ? 26.102 9.152 -11.040 1.00 89.31 91 ASP A CA 1
ATOM 673 C C . ASP A 1 91 ? 27.144 10.240 -10.749 1.00 89.31 91 ASP A C 1
ATOM 675 O O . ASP A 1 91 ? 26.865 11.269 -10.126 1.00 89.31 91 ASP A O 1
ATOM 679 N N . THR A 1 92 ? 28.358 10.061 -11.277 1.00 91.56 92 THR A N 1
ATOM 680 C CA . THR A 1 92 ? 29.428 11.063 -11.171 1.00 91.56 92 THR A CA 1
ATOM 681 C C . THR A 1 92 ? 29.064 12.337 -11.932 1.00 91.56 92 THR A C 1
ATOM 683 O O . THR A 1 92 ? 29.340 13.448 -11.465 1.00 91.56 92 THR A O 1
ATOM 686 N N . LEU A 1 93 ? 28.422 12.202 -13.096 1.00 90.69 93 LEU A N 1
ATOM 687 C CA . LEU A 1 93 ? 27.892 13.338 -13.843 1.00 90.69 93 LEU A CA 1
ATOM 688 C C . LEU A 1 93 ? 26.826 14.080 -13.025 1.00 90.69 93 LEU A C 1
ATOM 690 O O . LEU A 1 93 ? 26.888 15.306 -12.932 1.00 90.69 93 LEU A O 1
ATOM 694 N N . MET A 1 94 ? 25.920 13.369 -12.352 1.00 89.75 94 MET A N 1
ATOM 695 C CA . MET A 1 94 ? 24.876 13.975 -11.521 1.00 89.75 94 MET A CA 1
ATOM 696 C C . MET A 1 94 ? 25.430 14.823 -10.376 1.00 89.75 94 MET A C 1
ATOM 698 O O . MET A 1 94 ? 24.902 15.900 -10.091 1.00 89.75 94 MET A O 1
ATOM 702 N N . VAL A 1 95 ? 26.549 14.415 -9.774 1.00 88.94 95 VAL A N 1
ATOM 703 C CA . VAL A 1 95 ? 27.254 15.228 -8.768 1.00 88.94 95 VAL A CA 1
ATOM 704 C C . VAL A 1 95 ? 27.781 16.538 -9.367 1.00 88.94 95 VAL A C 1
ATOM 706 O O . VAL A 1 95 ? 27.681 17.596 -8.735 1.00 88.94 95 VAL A O 1
ATOM 709 N N . LYS A 1 96 ? 28.312 16.498 -10.596 1.00 90.81 96 LYS A N 1
ATOM 710 C CA . LYS A 1 96 ? 28.787 17.694 -11.316 1.00 90.81 96 LYS A CA 1
ATOM 711 C C . LYS A 1 96 ? 27.633 18.602 -11.752 1.00 90.81 96 LYS A C 1
ATOM 713 O O . LYS A 1 96 ? 27.800 19.818 -11.788 1.00 90.81 96 LYS A O 1
ATOM 718 N N . LEU A 1 97 ? 26.456 18.032 -12.012 1.00 88.44 97 LEU A N 1
ATOM 719 C CA . LEU A 1 97 ? 25.251 18.747 -12.436 1.00 88.44 97 LEU A CA 1
ATOM 720 C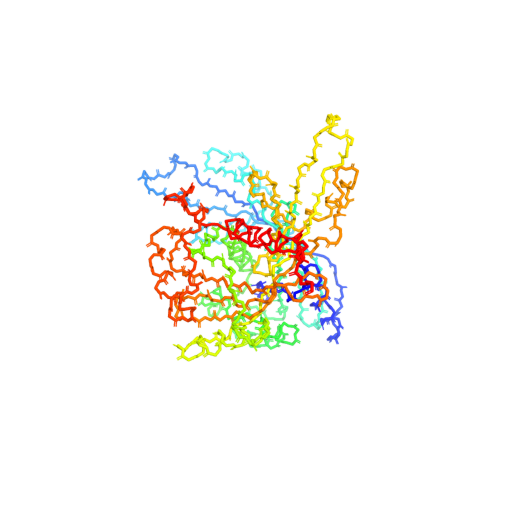 C . LEU A 1 97 ? 24.382 19.272 -11.279 1.00 88.44 97 LEU A C 1
ATOM 722 O O . LEU A 1 97 ? 23.274 19.741 -11.527 1.00 88.44 97 LEU A O 1
ATOM 726 N N . LYS A 1 98 ? 24.869 19.282 -10.030 1.00 84.88 98 LYS A N 1
ATOM 727 C CA . LYS A 1 98 ? 24.111 19.748 -8.846 1.00 84.88 98 LYS A CA 1
ATOM 728 C C . LYS A 1 98 ? 23.507 21.161 -8.954 1.00 84.88 98 LYS A C 1
ATOM 730 O O . LYS A 1 98 ? 22.574 21.488 -8.227 1.00 84.88 98 LYS A O 1
ATOM 735 N N . GLY A 1 99 ? 24.060 22.012 -9.825 1.00 83.50 99 GLY A N 1
ATOM 736 C CA . GLY A 1 99 ? 23.522 23.348 -10.114 1.00 83.50 99 GLY A CA 1
ATOM 737 C C . GLY A 1 99 ? 22.238 23.327 -10.954 1.00 83.50 99 GLY A C 1
ATOM 738 O O . GLY A 1 99 ? 21.452 24.265 -10.883 1.00 83.50 99 GLY A O 1
ATOM 739 N N . PHE A 1 100 ? 22.011 22.247 -11.704 1.00 84.94 100 PHE A N 1
ATOM 740 C CA . PHE A 1 100 ? 20.852 22.040 -12.575 1.00 84.94 100 PHE A CA 1
ATOM 741 C C . PHE A 1 100 ? 19.876 21.003 -12.016 1.00 84.94 100 PHE A C 1
ATOM 743 O O . PHE A 1 100 ? 18.676 21.120 -12.244 1.00 84.94 100 PHE A O 1
ATOM 750 N N . PHE A 1 101 ? 20.375 20.020 -11.265 1.00 86.50 101 PHE A N 1
ATOM 751 C CA . PHE A 1 101 ? 19.581 18.956 -10.658 1.00 86.50 101 PHE A CA 1
ATOM 752 C C . PHE A 1 101 ? 19.853 18.868 -9.162 1.00 86.50 101 PHE A C 1
ATOM 754 O O . PHE A 1 101 ? 20.958 18.541 -8.729 1.00 86.50 101 PHE A O 1
ATOM 761 N N . GLN A 1 102 ? 18.831 19.133 -8.358 1.00 86.38 102 GLN A N 1
ATOM 762 C CA . GLN A 1 102 ? 18.913 19.070 -6.906 1.00 86.38 102 GLN A CA 1
ATOM 763 C C . GLN A 1 102 ? 18.353 17.736 -6.416 1.00 86.38 102 GLN A C 1
ATOM 765 O O . GLN A 1 102 ? 17.184 17.425 -6.638 1.00 86.38 102 GLN A O 1
ATOM 770 N N . ASN A 1 103 ? 19.191 16.939 -5.751 1.00 83.00 103 ASN A N 1
ATOM 771 C CA . ASN A 1 103 ? 18.775 15.668 -5.163 1.00 83.00 103 ASN A CA 1
ATOM 772 C C . ASN A 1 103 ? 17.793 15.914 -4.007 1.00 83.00 103 ASN A C 1
ATOM 774 O O . ASN A 1 103 ? 18.086 16.675 -3.079 1.00 83.00 103 ASN A O 1
ATOM 778 N N . ALA A 1 104 ? 16.647 15.241 -4.047 1.00 78.12 104 ALA A N 1
ATOM 779 C CA . ALA A 1 104 ? 15.651 15.272 -2.989 1.00 78.12 104 ALA A CA 1
ATOM 780 C C . ALA A 1 104 ? 16.077 14.342 -1.839 1.00 78.12 104 ALA A C 1
ATOM 782 O O . ALA A 1 104 ? 15.567 13.226 -1.705 1.00 78.12 104 ALA A O 1
ATOM 783 N N . LYS A 1 105 ? 17.047 14.791 -1.029 1.00 59.41 105 LYS A N 1
ATOM 784 C CA . LYS A 1 105 ? 17.646 14.033 0.086 1.00 59.41 105 LYS A CA 1
ATOM 785 C C . LYS A 1 105 ? 16.595 13.665 1.147 1.00 59.41 105 LYS A C 1
ATOM 787 O O . LYS A 1 105 ? 16.384 14.430 2.077 1.00 59.41 105 LYS A O 1
ATOM 792 N N . ALA A 1 106 ? 15.931 12.525 0.948 1.00 61.38 106 ALA A N 1
ATOM 793 C CA . ALA A 1 106 ? 14.960 11.807 1.800 1.00 61.38 106 ALA A CA 1
ATOM 794 C C . ALA A 1 106 ? 13.985 10.965 0.944 1.00 61.38 106 ALA A C 1
ATOM 796 O O . ALA A 1 106 ? 13.270 10.123 1.476 1.00 61.38 106 ALA A O 1
ATOM 797 N N . ASN A 1 107 ? 13.970 11.161 -0.381 1.00 71.69 107 ASN A N 1
ATOM 798 C CA . ASN A 1 107 ? 13.053 10.490 -1.310 1.00 71.69 107 ASN A CA 1
ATOM 799 C C . ASN A 1 107 ? 13.635 9.243 -1.989 1.00 71.69 107 ASN A C 1
ATOM 801 O O . ASN A 1 107 ? 12.994 8.701 -2.901 1.00 71.69 107 ASN A O 1
ATOM 805 N N . LYS A 1 108 ? 14.822 8.786 -1.559 1.00 89.25 108 LYS A N 1
ATOM 806 C CA . LYS A 1 108 ? 15.365 7.511 -2.027 1.00 89.25 108 LYS A CA 1
ATOM 807 C C . LYS A 1 108 ? 14.409 6.401 -1.608 1.00 89.25 108 LYS A C 1
ATOM 809 O O . LYS A 1 108 ? 14.112 6.234 -0.424 1.00 89.25 108 LYS A O 1
ATOM 814 N N . ILE A 1 109 ? 13.915 5.692 -2.607 1.00 94.25 109 ILE A N 1
ATOM 815 C CA . ILE A 1 109 ? 13.040 4.540 -2.457 1.00 94.25 109 ILE A CA 1
ATOM 816 C C . ILE A 1 109 ? 13.753 3.355 -3.081 1.00 94.25 109 ILE A C 1
ATOM 818 O O . ILE A 1 109 ? 14.424 3.496 -4.103 1.00 94.25 109 ILE A O 1
ATOM 822 N N . GLU A 1 110 ? 13.640 2.200 -2.458 1.00 96.31 110 GLU A N 1
ATOM 823 C CA . GLU A 1 110 ? 14.236 0.981 -2.975 1.00 96.31 110 GLU A CA 1
ATOM 824 C C . GLU A 1 110 ? 13.290 -0.193 -2.792 1.00 96.31 110 GLU A C 1
ATOM 826 O O . GLU A 1 110 ? 12.420 -0.188 -1.929 1.00 96.31 110 GLU A O 1
ATOM 831 N N . SER A 1 111 ? 13.453 -1.206 -3.624 1.00 98.19 111 SER A N 1
ATOM 832 C CA . SER A 1 111 ? 12.820 -2.503 -3.507 1.00 98.19 111 SER A CA 1
ATOM 833 C C . SER A 1 111 ? 13.917 -3.543 -3.378 1.00 98.19 111 SER A C 1
ATOM 835 O O . SER A 1 111 ? 14.800 -3.617 -4.230 1.00 98.19 111 SER A O 1
ATOM 837 N N . ARG A 1 112 ? 13.887 -4.332 -2.304 1.00 98.00 112 ARG A N 1
ATOM 838 C CA . ARG A 1 112 ? 14.853 -5.412 -2.075 1.00 98.00 112 ARG A CA 1
ATOM 839 C C . ARG A 1 112 ? 14.132 -6.679 -1.674 1.00 98.00 112 ARG A C 1
ATOM 841 O O . ARG A 1 112 ? 13.156 -6.631 -0.926 1.00 98.00 112 ARG A O 1
ATOM 848 N N . GLY A 1 113 ? 14.641 -7.821 -2.117 1.00 97.75 113 GLY A N 1
ATOM 849 C CA . GLY A 1 113 ? 14.045 -9.087 -1.726 1.00 97.75 113 GLY A CA 1
ATOM 850 C C . GLY A 1 113 ? 14.671 -10.311 -2.358 1.00 97.75 113 GLY A C 1
ATOM 851 O O . GLY A 1 113 ? 15.845 -10.311 -2.731 1.00 97.75 113 GLY A O 1
ATOM 852 N N . THR A 1 114 ? 13.877 -11.376 -2.421 1.00 98.38 114 THR A N 1
ATOM 853 C CA . THR A 1 114 ? 14.318 -12.699 -2.869 1.00 98.38 114 THR A CA 1
ATOM 854 C C . THR A 1 114 ? 13.890 -12.949 -4.308 1.00 98.38 114 THR A C 1
ATOM 856 O O . THR A 1 114 ? 12.770 -12.616 -4.696 1.00 98.38 114 THR A O 1
ATOM 859 N N . ARG A 1 115 ? 14.793 -13.557 -5.077 1.00 98.31 115 ARG A N 1
ATOM 860 C CA . ARG A 1 115 ? 14.585 -14.015 -6.449 1.00 98.31 115 ARG A CA 1
ATOM 861 C C . ARG A 1 115 ? 14.312 -15.519 -6.457 1.00 98.31 115 ARG A C 1
ATOM 863 O O . ARG A 1 115 ? 15.018 -16.280 -5.794 1.00 98.31 115 ARG A O 1
ATOM 870 N N . TYR A 1 116 ? 13.328 -15.927 -7.241 1.00 98.56 116 TYR A N 1
ATOM 871 C CA . TYR A 1 116 ? 12.871 -17.293 -7.456 1.00 98.56 116 TYR A CA 1
ATOM 872 C C . TYR A 1 116 ? 12.849 -17.609 -8.953 1.00 98.56 116 TYR A C 1
ATOM 874 O O . TYR A 1 116 ? 12.686 -16.710 -9.778 1.00 98.56 116 TYR A O 1
ATOM 882 N N . GLN A 1 117 ? 12.987 -18.883 -9.294 1.00 98.25 117 GLN A N 1
ATOM 883 C CA . GLN A 1 117 ? 12.825 -19.402 -10.648 1.00 98.25 117 GLN A CA 1
ATOM 884 C C . GLN A 1 117 ? 11.784 -20.513 -10.628 1.00 98.25 117 GLN A C 1
ATOM 886 O O . GLN A 1 117 ? 11.851 -21.415 -9.799 1.00 98.25 117 GLN A O 1
ATOM 891 N N . TYR A 1 118 ? 10.840 -20.453 -11.556 1.00 97.69 118 TYR A N 1
ATOM 892 C CA . TYR A 1 118 ? 9.855 -21.497 -11.781 1.00 97.69 118 TYR A CA 1
ATOM 893 C C . TYR A 1 118 ? 9.773 -21.768 -13.277 1.00 97.69 118 TYR A C 1
ATOM 895 O O . TYR A 1 118 ? 9.249 -20.941 -14.018 1.00 97.69 118 TYR A O 1
ATOM 903 N N . CYS A 1 119 ? 10.317 -22.900 -13.730 1.00 96.12 119 CYS A N 1
ATOM 904 C CA . CYS A 1 119 ? 10.453 -23.199 -15.158 1.00 96.12 119 CYS A CA 1
ATOM 905 C C . CYS A 1 119 ? 11.069 -21.996 -15.915 1.00 96.12 119 CYS A C 1
ATOM 907 O O . CYS A 1 119 ? 12.167 -21.535 -15.586 1.00 96.12 119 CYS A O 1
ATOM 909 N N . ASP A 1 120 ? 10.324 -21.456 -16.876 1.00 97.25 120 ASP A N 1
ATOM 910 C CA . ASP A 1 120 ? 10.702 -20.328 -17.727 1.00 97.25 120 ASP A CA 1
ATOM 911 C C . ASP A 1 120 ? 10.453 -18.949 -17.090 1.00 97.25 120 ASP A C 1
ATOM 913 O O . ASP A 1 120 ? 10.728 -17.917 -17.706 1.00 97.25 120 ASP A O 1
ATOM 917 N N . PHE A 1 121 ? 9.936 -18.913 -15.861 1.00 98.25 121 PHE A N 1
ATOM 918 C CA . PHE A 1 121 ? 9.635 -17.688 -15.134 1.00 98.25 121 PHE A CA 1
ATOM 919 C C . PHE A 1 121 ? 10.700 -17.357 -14.100 1.00 98.25 121 PHE A C 1
ATOM 921 O O . PHE A 1 121 ? 11.213 -18.220 -13.381 1.00 98.25 121 PHE A O 1
ATOM 928 N N . LEU A 1 122 ? 10.953 -16.064 -13.968 1.00 98.12 122 LEU A N 1
ATOM 929 C CA . LEU A 1 122 ? 11.745 -15.477 -12.903 1.00 98.12 122 LEU A CA 1
ATOM 930 C C . LEU A 1 122 ? 10.811 -14.593 -12.075 1.00 98.12 122 LEU A C 1
ATOM 932 O O . LEU A 1 122 ? 10.127 -13.724 -12.608 1.00 98.12 122 LEU A O 1
ATOM 936 N N . VAL A 1 123 ? 10.755 -14.839 -10.766 1.00 98.56 123 VAL A N 1
ATOM 937 C CA . VAL A 1 123 ? 9.875 -14.115 -9.843 1.00 98.56 123 VAL A CA 1
ATOM 938 C C . VAL A 1 123 ? 10.695 -13.448 -8.754 1.00 98.56 123 VAL A C 1
ATOM 940 O O . VAL A 1 123 ? 11.534 -14.075 -8.114 1.00 98.56 123 VAL A O 1
ATOM 943 N N . LYS A 1 124 ? 10.439 -12.173 -8.498 1.00 98.62 124 LYS A N 1
ATOM 944 C CA . LYS A 1 124 ? 11.090 -11.392 -7.450 1.00 98.62 124 LYS A CA 1
ATOM 945 C C . LYS A 1 124 ? 10.033 -10.873 -6.491 1.00 98.62 124 LYS A C 1
ATOM 947 O O . LYS A 1 124 ? 9.121 -10.148 -6.882 1.00 98.62 124 LYS A O 1
ATOM 952 N N . LEU A 1 125 ? 10.169 -11.254 -5.225 1.00 98.56 125 LEU A N 1
ATOM 953 C CA . LEU A 1 125 ? 9.310 -10.793 -4.138 1.00 98.56 125 LEU A CA 1
ATOM 954 C C . LEU A 1 125 ? 10.095 -9.801 -3.289 1.00 98.56 125 LEU A C 1
ATOM 956 O O . LEU A 1 125 ? 11.056 -10.193 -2.618 1.00 98.56 125 LEU A O 1
ATOM 960 N N . GLY A 1 126 ? 9.712 -8.527 -3.348 1.00 97.50 126 GLY A N 1
ATOM 961 C CA . GLY A 1 126 ? 10.425 -7.431 -2.706 1.00 97.50 126 GLY A CA 1
ATOM 962 C C . GLY A 1 126 ? 9.617 -6.705 -1.647 1.00 97.50 126 GLY A C 1
ATOM 963 O O . GLY A 1 126 ? 8.405 -6.533 -1.755 1.00 97.50 126 GLY A O 1
ATOM 964 N N . THR A 1 127 ? 10.328 -6.200 -0.649 1.00 96.75 127 THR A N 1
ATOM 965 C CA . THR A 1 127 ? 9.833 -5.151 0.237 1.00 96.75 127 THR A CA 1
ATOM 966 C C . THR A 1 127 ? 10.301 -3.814 -0.316 1.00 96.75 127 THR A C 1
ATOM 968 O O . THR A 1 127 ? 11.493 -3.625 -0.564 1.00 96.75 127 THR A O 1
ATOM 971 N N . VAL A 1 128 ? 9.367 -2.886 -0.516 1.00 96.44 128 VAL A N 1
ATOM 972 C CA . VAL A 1 128 ? 9.676 -1.506 -0.897 1.00 96.44 128 VAL A CA 1
ATOM 973 C C . VAL A 1 128 ? 9.935 -0.701 0.370 1.00 96.44 128 VAL A C 1
ATOM 975 O O . VAL A 1 128 ? 9.111 -0.741 1.280 1.00 96.44 128 VAL A O 1
ATOM 978 N N . THR A 1 129 ? 11.038 0.036 0.445 1.00 91.44 129 THR A N 1
ATOM 979 C CA . THR A 1 129 ? 11.412 0.875 1.586 1.00 91.44 129 THR A CA 1
ATOM 980 C C . THR A 1 129 ? 11.723 2.310 1.160 1.00 91.44 129 THR A C 1
ATOM 982 O O . THR A 1 129 ? 12.180 2.566 0.049 1.00 91.44 129 THR A O 1
ATOM 985 N N . MET A 1 130 ? 11.471 3.268 2.053 1.00 88.00 130 MET A N 1
ATOM 986 C CA . MET A 1 130 ? 11.960 4.648 1.950 1.00 88.00 130 MET A CA 1
ATOM 987 C C . MET A 1 130 ? 12.676 4.996 3.249 1.00 88.00 130 MET A C 1
ATOM 989 O O . MET A 1 130 ? 12.051 5.032 4.314 1.00 88.00 130 MET A O 1
ATOM 993 N N . GLY A 1 131 ? 13.989 5.216 3.173 1.00 82.25 131 GLY A N 1
ATOM 994 C CA . GLY A 1 131 ? 14.831 5.247 4.369 1.00 82.25 131 GLY A CA 1
ATOM 995 C C . GLY A 1 131 ? 14.722 3.922 5.149 1.00 82.25 131 GLY A C 1
ATOM 996 O O . GLY A 1 131 ? 14.785 2.860 4.533 1.00 82.25 131 GLY A O 1
ATOM 997 N N . PRO A 1 132 ? 14.539 3.944 6.482 1.00 75.25 132 PRO A N 1
ATOM 998 C CA . PRO A 1 132 ? 14.396 2.720 7.276 1.00 75.25 132 PRO A CA 1
ATOM 999 C C . PRO A 1 132 ? 13.006 2.064 7.162 1.00 75.25 132 PRO A C 1
ATOM 1001 O O . PRO A 1 132 ? 12.815 0.950 7.645 1.00 75.25 132 PRO A O 1
ATOM 1004 N N . SER A 1 133 ? 12.029 2.739 6.552 1.00 77.19 133 SER A N 1
ATOM 1005 C CA . SER A 1 133 ? 10.616 2.365 6.626 1.00 77.19 133 SER A CA 1
ATOM 1006 C C . SER A 1 133 ? 10.179 1.465 5.484 1.00 77.19 133 SER A C 1
ATOM 1008 O O . SER A 1 133 ? 10.352 1.841 4.328 1.00 77.19 133 SER A O 1
ATOM 1010 N N . ALA A 1 134 ? 9.503 0.353 5.786 1.00 86.50 134 ALA A N 1
ATOM 1011 C CA . ALA A 1 134 ? 8.772 -0.422 4.784 1.00 86.50 134 ALA A CA 1
ATOM 1012 C C . ALA A 1 134 ? 7.528 0.348 4.305 1.00 86.50 134 ALA A C 1
ATOM 1014 O O . ALA A 1 134 ? 6.733 0.838 5.102 1.00 86.50 134 ALA A O 1
ATOM 1015 N N . ARG A 1 135 ? 7.383 0.473 2.986 1.00 86.19 135 ARG A N 1
ATOM 1016 C CA . ARG A 1 135 ? 6.361 1.266 2.285 1.00 86.19 135 ARG A CA 1
ATOM 1017 C C . ARG A 1 135 ? 5.506 0.451 1.311 1.00 86.19 135 ARG A C 1
ATOM 1019 O O . ARG A 1 135 ? 4.519 0.968 0.802 1.00 86.19 135 ARG A O 1
ATOM 1026 N N . GLY A 1 136 ? 5.823 -0.820 1.085 1.00 91.56 136 GLY A N 1
ATOM 1027 C CA . GLY A 1 136 ? 4.969 -1.701 0.294 1.00 91.56 136 GLY A CA 1
ATOM 1028 C C . GLY A 1 136 ? 5.619 -3.037 -0.031 1.00 91.56 136 GLY A C 1
ATOM 1029 O O . GLY A 1 136 ? 6.726 -3.330 0.417 1.00 91.56 136 GLY A O 1
ATOM 1030 N N . ILE A 1 137 ? 4.914 -3.828 -0.834 1.00 96.25 137 ILE A N 1
ATOM 1031 C CA . ILE A 1 137 ? 5.380 -5.103 -1.380 1.00 96.25 137 ILE A CA 1
ATOM 1032 C C . ILE A 1 137 ? 5.412 -4.959 -2.896 1.00 96.25 137 ILE A C 1
ATOM 1034 O O . ILE A 1 137 ? 4.408 -4.555 -3.483 1.00 96.25 137 ILE A O 1
ATOM 1038 N N . SER A 1 138 ? 6.541 -5.286 -3.514 1.00 98.00 138 SER A N 1
ATOM 1039 C CA . SER A 1 138 ? 6.667 -5.419 -4.961 1.00 98.00 138 SER A CA 1
ATOM 1040 C C . SER A 1 138 ? 6.688 -6.892 -5.357 1.00 98.00 138 SER A C 1
ATOM 1042 O O . SER A 1 138 ? 7.293 -7.733 -4.688 1.00 98.00 138 SER A O 1
ATOM 1044 N N . VAL A 1 139 ? 6.035 -7.191 -6.472 1.00 98.44 139 VAL A N 1
ATOM 1045 C CA . VAL A 1 139 ? 6.141 -8.471 -7.163 1.00 98.44 139 VAL A CA 1
ATOM 1046 C C . VAL A 1 139 ? 6.526 -8.181 -8.599 1.00 98.44 139 VAL A C 1
ATOM 1048 O O . VAL A 1 139 ? 5.804 -7.478 -9.304 1.00 98.44 139 VAL A O 1
ATOM 1051 N N . GLU A 1 140 ? 7.671 -8.706 -9.012 1.00 98.38 140 GLU A N 1
ATOM 1052 C CA . GLU A 1 140 ? 8.129 -8.676 -10.395 1.00 98.38 140 GLU A CA 1
ATOM 1053 C C . GLU A 1 140 ? 8.126 -10.103 -10.949 1.00 98.38 140 GLU A C 1
ATOM 1055 O O . GLU A 1 140 ? 8.674 -11.013 -10.326 1.00 98.38 140 GLU A O 1
ATOM 1060 N N . VAL A 1 141 ? 7.482 -10.294 -12.099 1.00 98.44 141 VAL A N 1
ATOM 1061 C CA . VAL A 1 141 ? 7.402 -11.573 -12.810 1.00 98.44 141 VAL A CA 1
ATOM 1062 C C . VAL A 1 141 ? 7.879 -11.369 -14.238 1.00 98.44 141 VAL A C 1
ATOM 1064 O O . VAL A 1 141 ? 7.294 -10.581 -14.978 1.00 98.44 141 VAL A O 1
ATOM 1067 N N . GLU A 1 142 ? 8.927 -12.090 -14.614 1.00 98.06 142 GLU A N 1
ATOM 1068 C CA . GLU A 1 142 ? 9.493 -12.127 -15.960 1.00 98.06 142 GLU A CA 1
ATOM 1069 C C . GLU A 1 142 ? 9.213 -13.492 -16.593 1.00 98.06 142 GLU A C 1
ATOM 1071 O O . GLU A 1 142 ? 9.495 -14.529 -15.990 1.00 98.06 142 GLU A O 1
ATOM 1076 N N . TYR A 1 143 ? 8.685 -13.491 -17.818 1.00 98.12 143 TYR A N 1
ATOM 1077 C CA . TYR A 1 143 ? 8.630 -14.679 -18.666 1.00 98.12 143 TYR A CA 1
ATOM 1078 C C . TYR A 1 143 ? 9.811 -14.656 -19.640 1.00 98.12 143 TYR A C 1
ATOM 1080 O O . TYR A 1 143 ? 9.773 -13.971 -20.662 1.00 98.12 143 TYR A O 1
ATOM 1088 N N . CYS A 1 144 ? 10.871 -15.396 -19.308 1.00 96.25 144 CYS A N 1
ATOM 1089 C CA . CYS A 1 144 ? 12.172 -15.342 -19.981 1.00 96.25 144 CYS A CA 1
ATOM 1090 C C . CYS A 1 144 ? 12.155 -15.628 -21.504 1.00 96.25 144 CYS A C 1
ATOM 1092 O O . CYS A 1 144 ? 12.955 -15.005 -22.207 1.00 96.25 144 CYS A O 1
ATOM 1094 N N . PRO A 1 145 ? 11.318 -16.542 -22.045 1.00 96.69 145 PRO A N 1
ATOM 1095 C CA . PRO A 1 145 ? 11.374 -16.935 -23.458 1.00 96.69 145 PRO A CA 1
ATOM 1096 C C . PRO A 1 145 ? 10.822 -15.913 -24.455 1.00 96.69 145 PRO A C 1
ATOM 1098 O O . PRO A 1 145 ? 11.142 -16.006 -25.639 1.00 96.69 145 PRO A O 1
ATOM 1101 N N . CYS A 1 146 ? 9.984 -14.967 -24.022 1.00 94.50 146 CYS A N 1
ATOM 1102 C CA . CYS A 1 146 ? 9.339 -14.015 -24.926 1.00 94.50 146 CYS A CA 1
ATOM 1103 C C . CYS A 1 146 ? 9.849 -12.596 -24.699 1.00 94.50 146 CYS A C 1
ATOM 1105 O O . CYS A 1 146 ? 10.021 -12.175 -23.561 1.00 94.50 146 CYS A O 1
ATOM 1107 N N . VAL A 1 147 ? 10.023 -11.837 -25.780 1.00 94.19 147 VAL A N 1
ATOM 1108 C CA . VAL A 1 147 ? 10.411 -10.416 -25.748 1.00 94.19 147 VAL A CA 1
ATOM 1109 C C . VAL A 1 147 ? 9.326 -9.490 -26.303 1.00 94.19 147 VAL A C 1
ATOM 1111 O O . VAL A 1 147 ? 9.549 -8.288 -26.395 1.00 94.19 147 VAL A O 1
ATOM 1114 N N . ILE A 1 148 ? 8.162 -10.023 -26.679 1.00 93.44 148 ILE A N 1
ATOM 1115 C CA . ILE A 1 148 ? 7.022 -9.267 -27.209 1.00 93.44 148 ILE A CA 1
ATOM 1116 C C . ILE A 1 148 ? 5.868 -9.394 -26.216 1.00 93.44 148 ILE A C 1
ATOM 1118 O O . ILE A 1 148 ? 5.352 -10.484 -25.977 1.00 93.44 148 ILE A O 1
ATOM 1122 N N . ALA A 1 149 ? 5.473 -8.278 -25.599 1.00 91.50 149 ALA A N 1
ATOM 1123 C CA . ALA A 1 149 ? 4.542 -8.299 -24.470 1.00 91.50 149 ALA A CA 1
ATOM 1124 C C . ALA A 1 149 ? 3.173 -8.897 -24.824 1.00 91.50 149 ALA A C 1
ATOM 1126 O O . ALA A 1 149 ? 2.627 -9.691 -24.057 1.00 91.50 149 ALA A O 1
ATOM 1127 N N . ASN A 1 150 ? 2.653 -8.562 -26.005 1.00 90.50 150 ASN A N 1
ATOM 1128 C CA . ASN A 1 150 ? 1.357 -9.044 -26.477 1.00 90.50 150 ASN A CA 1
ATOM 1129 C C . ASN A 1 150 ? 1.319 -10.562 -26.689 1.00 90.50 150 ASN A C 1
ATOM 1131 O O . ASN A 1 150 ? 0.284 -11.179 -26.441 1.00 90.50 150 ASN A O 1
ATOM 1135 N N . ASP A 1 151 ? 2.444 -11.170 -27.066 1.00 93.50 151 ASP A N 1
ATOM 1136 C CA . ASP A 1 151 ? 2.508 -12.602 -27.369 1.00 93.50 151 ASP A CA 1
ATOM 1137 C C . ASP A 1 151 ? 2.429 -13.468 -26.105 1.00 93.50 151 ASP A C 1
ATOM 1139 O O . ASP A 1 151 ? 1.957 -14.603 -26.157 1.00 93.50 151 ASP A O 1
ATOM 1143 N N . CYS A 1 152 ? 2.877 -12.953 -24.954 1.00 94.31 152 CYS A N 1
ATOM 1144 C CA . CYS A 1 152 ? 2.972 -13.737 -23.720 1.00 94.31 152 CYS A CA 1
ATOM 1145 C C . CYS A 1 152 ? 2.166 -13.191 -22.536 1.00 94.31 152 CYS A C 1
ATOM 1147 O O . CYS A 1 152 ? 2.173 -13.814 -21.474 1.00 94.31 152 CYS A O 1
ATOM 1149 N N . TRP A 1 153 ? 1.468 -12.057 -22.670 1.00 94.19 153 TRP A N 1
ATOM 1150 C CA . TRP A 1 153 ? 0.774 -11.432 -21.538 1.00 94.19 153 TRP A CA 1
ATOM 1151 C C . TRP A 1 153 ? -0.237 -12.358 -20.856 1.00 94.19 153 TRP A C 1
ATOM 1153 O O . TRP A 1 153 ? -0.242 -12.452 -19.632 1.00 94.19 153 TRP A O 1
ATOM 1163 N N . ASN A 1 154 ? -1.063 -13.072 -21.627 1.00 95.38 154 ASN A N 1
ATOM 1164 C CA . ASN A 1 154 ? -2.078 -13.965 -21.057 1.00 95.38 154 ASN A CA 1
ATOM 1165 C C . ASN A 1 154 ? -1.448 -15.079 -20.208 1.00 95.38 154 ASN A C 1
ATOM 1167 O O . ASN A 1 154 ? -1.928 -15.357 -19.113 1.00 95.38 154 ASN A O 1
ATOM 1171 N N . LEU A 1 155 ? -0.332 -15.646 -20.677 1.00 96.81 155 LEU A N 1
ATOM 1172 C CA . LEU A 1 155 ? 0.438 -16.645 -19.938 1.00 96.81 155 LEU A CA 1
ATOM 1173 C C . LEU A 1 155 ? 1.027 -16.053 -18.646 1.00 96.81 155 LEU A C 1
ATOM 1175 O O . LEU A 1 155 ? 0.965 -16.672 -17.586 1.00 96.81 155 LEU A O 1
ATOM 1179 N N . LEU A 1 156 ? 1.568 -14.834 -18.722 1.00 96.75 156 LEU A N 1
ATOM 1180 C CA . LEU A 1 156 ? 2.126 -14.127 -17.569 1.00 96.75 156 LEU A CA 1
ATOM 1181 C C . LEU A 1 156 ? 1.034 -13.826 -16.525 1.00 96.75 156 LEU A C 1
ATOM 1183 O O . LEU A 1 156 ? 1.249 -14.041 -15.333 1.00 96.75 156 LEU A O 1
ATOM 1187 N N . MET A 1 157 ? -0.158 -13.410 -16.963 1.00 96.38 157 MET A N 1
ATOM 1188 C CA . MET A 1 157 ? -1.329 -13.210 -16.101 1.00 96.38 157 MET A CA 1
ATOM 1189 C C . MET A 1 157 ? -1.783 -14.492 -15.408 1.00 96.38 157 MET A C 1
ATOM 1191 O O . MET A 1 157 ? -1.984 -14.478 -14.194 1.00 96.38 157 MET A O 1
ATOM 1195 N N . GLU A 1 158 ? -1.939 -15.586 -16.156 1.00 97.12 158 GLU A N 1
ATOM 1196 C CA . GLU A 1 158 ? -2.372 -16.875 -15.608 1.00 97.12 158 GLU A CA 1
ATOM 1197 C C . GLU A 1 158 ? -1.384 -17.370 -14.545 1.00 97.12 158 GLU A C 1
ATOM 1199 O O . GLU A 1 158 ? -1.776 -17.743 -13.434 1.00 97.12 158 GLU A O 1
ATOM 1204 N N . PHE A 1 159 ? -0.084 -17.273 -14.836 1.00 98.00 159 PHE A N 1
ATOM 1205 C CA . PHE A 1 159 ? 0.949 -17.619 -13.873 1.00 98.00 159 PHE A CA 1
ATOM 1206 C C . PHE A 1 159 ? 0.902 -16.721 -12.627 1.00 98.00 159 PHE A C 1
ATOM 1208 O O . PHE A 1 159 ? 0.908 -17.239 -11.510 1.00 98.00 159 PHE A O 1
ATOM 1215 N N . MET A 1 160 ? 0.776 -15.397 -12.772 1.00 97.94 160 MET A N 1
ATOM 1216 C CA . MET A 1 160 ? 0.612 -14.487 -11.627 1.00 97.94 160 MET A CA 1
ATOM 1217 C C . MET A 1 160 ? -0.614 -14.843 -10.775 1.00 97.94 160 MET A C 1
ATOM 1219 O O . MET A 1 160 ? -0.528 -14.891 -9.545 1.00 97.94 160 MET A O 1
ATOM 1223 N N . GLN A 1 161 ? -1.741 -15.172 -11.409 1.00 96.44 161 GLN A N 1
ATOM 1224 C CA . GLN A 1 161 ? -2.977 -15.558 -10.728 1.00 96.44 161 GLN A CA 1
ATOM 1225 C C . GLN A 1 161 ? -2.818 -16.803 -9.851 1.00 96.44 161 GLN A C 1
ATOM 1227 O O . GLN A 1 161 ? -3.429 -16.861 -8.781 1.00 96.44 161 GLN A O 1
ATOM 1232 N N . SER A 1 162 ? -1.949 -17.744 -10.233 1.00 96.38 162 SER A N 1
ATOM 1233 C CA . SER A 1 162 ? -1.711 -18.978 -9.472 1.00 96.38 162 SER A CA 1
ATOM 1234 C C . SER A 1 162 ? -1.202 -18.747 -8.038 1.00 96.38 162 SER A C 1
ATOM 1236 O O . SER A 1 162 ? -1.551 -19.514 -7.139 1.00 96.38 162 SER A O 1
ATOM 1238 N N . PHE A 1 163 ? -0.435 -17.675 -7.782 1.00 96.31 163 PHE A N 1
ATOM 1239 C CA . PHE A 1 163 ? 0.111 -17.376 -6.447 1.00 96.31 163 PHE A CA 1
ATOM 1240 C C . PHE A 1 163 ? -0.381 -16.048 -5.847 1.00 96.31 163 PHE A C 1
ATOM 1242 O O . PHE A 1 163 ? -0.463 -15.920 -4.616 1.00 96.31 163 PHE A O 1
ATOM 1249 N N . MET A 1 164 ? -0.760 -15.074 -6.683 1.00 94.69 164 MET A N 1
ATOM 1250 C CA . MET A 1 164 ? -1.270 -13.763 -6.256 1.00 94.69 164 MET A CA 1
ATOM 1251 C C . MET A 1 164 ? -2.794 -13.745 -6.062 1.00 94.69 164 MET A C 1
ATOM 1253 O O . MET A 1 164 ? -3.299 -12.918 -5.300 1.00 94.69 164 MET A O 1
ATOM 1257 N N . GLY A 1 165 ? -3.535 -14.672 -6.679 1.00 91.25 165 GLY A N 1
ATOM 1258 C CA . GLY A 1 165 ? -4.992 -14.765 -6.556 1.00 91.25 165 GLY A CA 1
ATOM 1259 C C . GLY A 1 165 ? -5.709 -13.520 -7.087 1.00 91.25 165 GLY A C 1
ATOM 1260 O O . GLY A 1 165 ? -5.483 -13.098 -8.215 1.00 91.25 165 GLY A O 1
ATOM 1261 N N . SER A 1 166 ? -6.570 -12.908 -6.269 1.00 87.44 166 SER A N 1
ATOM 1262 C CA . SER A 1 166 ? -7.332 -11.698 -6.629 1.00 87.44 166 SER A CA 1
ATOM 1263 C C . SER A 1 166 ? -6.490 -10.417 -6.718 1.00 87.44 166 SER A C 1
ATOM 1265 O O . SER A 1 166 ? -7.029 -9.357 -7.027 1.00 87.44 166 SER A O 1
ATOM 1267 N N . HIS A 1 167 ? -5.185 -10.489 -6.441 1.00 90.81 167 HIS A N 1
ATOM 1268 C CA . HIS A 1 167 ? -4.268 -9.348 -6.498 1.00 90.81 167 HIS A CA 1
ATOM 1269 C C . HIS A 1 167 ? -3.430 -9.295 -7.783 1.00 90.81 167 HIS A C 1
ATOM 1271 O O . HIS A 1 167 ? -2.507 -8.485 -7.867 1.00 90.81 167 HIS A O 1
ATOM 1277 N N . THR A 1 168 ? -3.723 -10.144 -8.771 1.00 92.50 168 THR A N 1
ATOM 1278 C CA . THR A 1 168 ? -3.079 -10.089 -10.088 1.00 92.50 168 THR A CA 1
ATOM 1279 C C . THR A 1 168 ? -3.341 -8.737 -10.760 1.00 92.50 168 THR A C 1
ATOM 1281 O O . THR A 1 168 ? -4.494 -8.301 -10.817 1.00 92.50 168 THR A O 1
ATOM 1284 N N . PRO A 1 169 ? -2.300 -8.045 -11.257 1.00 92.56 169 PRO A N 1
ATOM 1285 C CA . PRO A 1 169 ? -2.463 -6.762 -11.930 1.00 92.56 169 PRO A CA 1
ATOM 1286 C C . PRO A 1 169 ? -3.106 -6.921 -13.317 1.00 92.56 169 PRO A C 1
ATOM 1288 O O . PRO A 1 169 ? -2.986 -7.961 -13.962 1.00 92.56 169 PRO A O 1
ATOM 1291 N N . GLY A 1 170 ? -3.743 -5.851 -13.800 1.00 91.00 170 GLY A N 1
ATOM 1292 C CA . GLY A 1 170 ? -4.105 -5.720 -15.215 1.00 91.00 170 GLY A CA 1
ATOM 1293 C C . GLY A 1 170 ? -2.889 -5.428 -16.106 1.00 91.00 170 GLY A C 1
ATOM 1294 O O . GLY A 1 170 ? -1.763 -5.339 -15.619 1.00 91.00 170 GLY A O 1
ATOM 1295 N N . VAL A 1 171 ? -3.129 -5.255 -17.412 1.00 91.94 171 VAL A N 1
ATOM 1296 C CA . VAL A 1 171 ? -2.085 -4.971 -18.419 1.00 91.94 171 VAL A CA 1
ATOM 1297 C C . VAL A 1 171 ? -1.288 -3.713 -18.029 1.00 91.94 171 VAL A C 1
ATOM 1299 O O . VAL A 1 171 ? -1.894 -2.645 -17.895 1.00 91.94 171 VAL A O 1
ATOM 1302 N N . PRO A 1 172 ? 0.049 -3.792 -17.871 1.00 91.62 172 PRO A N 1
ATOM 1303 C CA . PRO A 1 172 ? 0.886 -2.628 -17.609 1.00 91.62 172 PRO A CA 1
ATOM 1304 C C . PRO A 1 172 ? 0.762 -1.557 -18.707 1.00 91.62 172 PRO A C 1
ATOM 1306 O O . PRO A 1 172 ? 0.793 -1.897 -19.895 1.00 91.62 172 PRO A O 1
ATOM 1309 N N . PRO A 1 173 ? 0.711 -0.255 -18.359 1.00 88.88 173 PRO A N 1
ATOM 1310 C CA . PRO A 1 173 ? 0.606 0.826 -19.345 1.00 88.88 173 PRO A CA 1
ATOM 1311 C C . PRO A 1 173 ? 1.711 0.798 -20.408 1.00 88.88 173 PRO A C 1
ATOM 1313 O O . PRO A 1 173 ? 1.450 1.056 -21.583 1.00 88.88 173 PRO A O 1
ATOM 1316 N N . VAL A 1 174 ? 2.931 0.409 -20.019 1.00 88.44 174 VAL A N 1
ATOM 1317 C CA . VAL A 1 174 ? 4.092 0.306 -20.919 1.00 88.44 174 VAL A CA 1
ATOM 1318 C C . VAL A 1 174 ? 3.911 -0.724 -22.045 1.00 88.44 174 VAL A C 1
ATOM 1320 O O . VAL A 1 174 ? 4.616 -0.656 -23.046 1.00 88.44 174 VAL A O 1
ATOM 1323 N N . PHE A 1 175 ? 2.950 -1.650 -21.938 1.00 88.69 175 PHE A N 1
ATOM 1324 C CA . PHE A 1 175 ? 2.652 -2.605 -23.016 1.00 88.69 175 PHE A CA 1
ATOM 1325 C C . PHE A 1 175 ? 1.783 -1.973 -24.111 1.00 88.69 175 PHE A C 1
ATOM 1327 O O . PHE A 1 175 ? 1.895 -2.330 -25.280 1.00 88.69 175 PHE A O 1
ATOM 1334 N N . SER A 1 176 ? 0.950 -0.988 -23.757 1.00 79.00 176 SER A N 1
ATOM 1335 C CA . SER A 1 176 ? 0.001 -0.360 -24.690 1.00 79.00 176 SER A CA 1
ATOM 1336 C C . SER A 1 176 ? 0.689 0.532 -25.726 1.00 79.00 176 SER A C 1
ATOM 1338 O O . SER A 1 176 ? 0.204 0.684 -26.843 1.00 79.00 176 SER A O 1
ATOM 1340 N N . SER A 1 177 ? 1.837 1.118 -25.381 1.00 68.94 177 SER A N 1
ATOM 1341 C CA . SER A 1 177 ? 2.606 1.999 -26.269 1.00 68.94 177 SER A CA 1
ATOM 1342 C C . SER A 1 177 ? 3.477 1.245 -27.285 1.00 68.94 177 SER A C 1
ATOM 1344 O O . SER A 1 177 ? 4.185 1.878 -28.068 1.00 68.94 177 SER A O 1
ATOM 1346 N N . LYS A 1 178 ? 3.451 -0.096 -27.267 1.00 65.12 178 LYS A N 1
ATOM 1347 C CA . LYS A 1 178 ? 4.517 -0.951 -27.804 1.00 65.12 178 LYS A CA 1
ATOM 1348 C C . LYS A 1 178 ? 4.003 -2.254 -28.440 1.00 65.12 178 LYS A C 1
ATOM 1350 O O . LYS A 1 178 ? 4.573 -3.315 -28.211 1.00 65.12 178 LYS A O 1
ATOM 1355 N N . HIS A 1 179 ? 2.952 -2.162 -29.262 1.00 63.34 179 HIS A N 1
ATOM 1356 C CA . HIS A 1 179 ? 2.197 -3.318 -29.779 1.00 63.34 179 HIS A CA 1
ATOM 1357 C C . HIS A 1 179 ? 3.069 -4.460 -30.349 1.00 63.34 179 HIS A C 1
ATOM 1359 O O . HIS A 1 179 ? 2.816 -5.614 -30.025 1.00 63.34 179 HIS A O 1
ATOM 1365 N N . ASP A 1 180 ? 4.136 -4.141 -31.095 1.00 73.25 180 ASP A N 1
ATOM 1366 C CA . ASP A 1 180 ? 5.031 -5.144 -31.706 1.00 73.25 180 ASP A CA 1
ATOM 1367 C C . ASP A 1 180 ? 6.522 -4.878 -31.417 1.00 73.25 180 ASP A C 1
ATOM 1369 O O . ASP A 1 180 ? 7.408 -5.334 -32.140 1.00 73.25 180 ASP A O 1
ATOM 1373 N N . SER A 1 181 ? 6.838 -4.081 -30.393 1.00 81.31 181 SER A N 1
ATOM 1374 C CA . SER A 1 181 ? 8.233 -3.729 -30.104 1.00 81.31 181 SER A CA 1
ATOM 1375 C C . SER A 1 181 ? 8.853 -4.641 -29.053 1.00 81.31 181 SER A C 1
ATOM 1377 O O . SER A 1 181 ? 8.186 -5.059 -28.107 1.00 81.31 181 SER A O 1
ATOM 1379 N N . THR A 1 182 ? 10.157 -4.874 -29.181 1.00 90.00 182 THR A N 1
ATOM 1380 C CA . THR A 1 182 ? 10.940 -5.637 -28.208 1.00 90.00 182 THR A CA 1
ATOM 1381 C C . THR A 1 182 ? 10.911 -4.972 -26.830 1.00 90.00 182 THR A C 1
ATOM 1383 O O . THR A 1 182 ? 11.238 -3.791 -26.680 1.00 90.00 182 THR A O 1
ATOM 1386 N N . TYR A 1 183 ? 10.547 -5.758 -25.821 1.00 93.19 183 TYR A N 1
ATOM 1387 C CA . TYR A 1 183 ? 10.614 -5.396 -24.415 1.00 93.19 183 TYR A CA 1
ATOM 1388 C C . TYR A 1 183 ? 12.073 -5.268 -23.964 1.00 93.19 183 TYR A C 1
ATOM 1390 O O . TYR A 1 183 ? 12.931 -6.080 -24.315 1.00 93.19 183 TYR A O 1
ATOM 1398 N N . SER A 1 184 ? 12.366 -4.224 -23.195 1.00 93.00 184 SER A N 1
ATOM 1399 C CA . SER A 1 184 ? 13.718 -3.857 -22.781 1.00 93.00 184 SER A CA 1
ATOM 1400 C C . SER A 1 184 ? 13.812 -3.658 -21.263 1.00 93.00 184 SER A C 1
ATOM 1402 O O . SER A 1 184 ? 12.800 -3.382 -20.617 1.00 93.00 184 SER A O 1
ATOM 1404 N N . PRO A 1 185 ? 15.024 -3.685 -20.675 1.00 94.00 185 PRO A N 1
ATOM 1405 C CA . PRO A 1 185 ? 15.2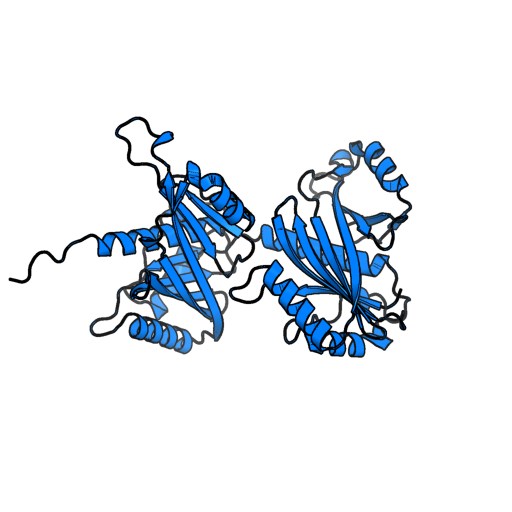00 -3.387 -19.252 1.00 94.00 185 PRO A CA 1
ATOM 1406 C C . PRO A 1 185 ? 14.655 -2.011 -18.841 1.00 94.00 185 PRO A C 1
ATOM 1408 O O . PRO A 1 185 ? 14.165 -1.840 -17.725 1.00 94.00 185 PRO A O 1
ATOM 1411 N N . GLY A 1 186 ? 14.691 -1.030 -19.753 1.00 93.69 186 GLY A N 1
ATOM 1412 C CA . GLY A 1 186 ? 14.121 0.297 -19.516 1.00 93.69 186 GLY A CA 1
ATOM 1413 C C . GLY A 1 186 ? 12.611 0.255 -19.267 1.00 93.69 186 GLY A C 1
ATOM 1414 O O . GLY A 1 186 ? 12.112 1.010 -18.438 1.00 93.69 186 GLY A O 1
ATOM 1415 N N . ASP A 1 187 ? 11.893 -0.675 -19.903 1.00 93.81 187 ASP A N 1
ATOM 1416 C CA . ASP A 1 187 ? 10.452 -0.852 -19.701 1.00 93.81 187 ASP A CA 1
ATOM 1417 C C . ASP A 1 187 ? 10.142 -1.381 -18.293 1.00 93.81 187 ASP A C 1
ATOM 1419 O O . ASP A 1 187 ? 9.170 -0.957 -17.668 1.00 93.81 187 ASP A O 1
ATOM 1423 N N . THR A 1 188 ? 10.999 -2.249 -17.747 1.00 96.06 188 THR A N 1
ATOM 1424 C CA . THR A 1 188 ? 10.903 -2.687 -16.346 1.00 96.06 188 THR A CA 1
ATOM 1425 C C . THR A 1 188 ? 11.149 -1.520 -15.390 1.00 96.06 188 THR A C 1
ATOM 1427 O O . THR A 1 188 ? 10.437 -1.373 -14.397 1.00 96.06 188 THR A O 1
ATOM 1430 N N . MET A 1 189 ? 12.114 -0.646 -15.696 1.00 96.38 189 MET A N 1
ATOM 1431 C CA . MET A 1 189 ? 12.404 0.531 -14.865 1.00 96.38 189 MET A CA 1
ATOM 1432 C C . MET A 1 189 ? 11.272 1.564 -14.887 1.00 96.38 189 MET A C 1
ATOM 1434 O O . MET A 1 189 ? 10.967 2.147 -13.847 1.00 96.38 189 MET A O 1
ATOM 1438 N N . VAL A 1 190 ? 10.581 1.740 -16.020 1.00 94.25 190 VAL A N 1
ATOM 1439 C CA . VAL A 1 190 ? 9.350 2.551 -16.090 1.00 94.25 190 VAL A CA 1
ATOM 1440 C C . VAL A 1 190 ? 8.287 2.002 -15.136 1.00 94.25 190 VAL A C 1
ATOM 1442 O O . VAL A 1 190 ? 7.719 2.765 -14.357 1.00 94.25 190 VAL A O 1
ATOM 1445 N N . GLN A 1 191 ? 8.065 0.684 -15.115 1.00 95.69 191 GLN A N 1
ATOM 1446 C CA . GLN A 1 191 ? 7.087 0.081 -14.200 1.00 95.69 191 GLN A CA 1
ATOM 1447 C C . GLN A 1 191 ? 7.487 0.241 -12.721 1.00 95.69 191 GLN A C 1
ATOM 1449 O O . GLN A 1 191 ? 6.641 0.565 -11.886 1.00 95.69 191 GLN A O 1
ATOM 1454 N N . TYR A 1 192 ? 8.773 0.092 -12.373 1.00 97.25 192 TYR A N 1
ATOM 1455 C CA . TYR A 1 192 ? 9.250 0.404 -11.017 1.00 97.25 192 TYR A CA 1
ATOM 1456 C C . TYR A 1 192 ? 9.052 1.878 -10.654 1.00 97.25 192 TYR A C 1
ATOM 1458 O O . TYR A 1 192 ? 8.658 2.184 -9.530 1.00 97.25 192 TYR A O 1
ATOM 1466 N N . MET A 1 193 ? 9.285 2.800 -11.590 1.00 93.88 193 MET A N 1
ATOM 1467 C CA . MET A 1 193 ? 9.045 4.231 -11.384 1.00 93.88 193 MET A CA 1
ATOM 1468 C C . MET A 1 193 ? 7.575 4.511 -11.085 1.00 93.88 193 MET A C 1
ATOM 1470 O O . MET A 1 193 ? 7.272 5.238 -10.137 1.00 93.88 193 MET A O 1
ATOM 1474 N N . GLU A 1 194 ? 6.662 3.912 -11.846 1.00 92.50 194 GLU A N 1
ATOM 1475 C CA . GLU A 1 194 ? 5.221 4.019 -11.617 1.00 92.50 194 GLU A CA 1
ATOM 1476 C C . GLU A 1 194 ? 4.825 3.457 -10.246 1.00 92.50 194 GLU A C 1
ATOM 1478 O O . GLU A 1 194 ? 4.135 4.137 -9.479 1.00 92.50 194 GLU A O 1
ATOM 1483 N N . LEU A 1 195 ? 5.326 2.268 -9.892 1.00 94.88 195 LEU A N 1
ATOM 1484 C CA . LEU A 1 195 ? 5.131 1.655 -8.578 1.00 94.88 195 LEU A CA 1
ATOM 1485 C C . LEU A 1 195 ? 5.611 2.577 -7.448 1.00 94.88 195 LEU A C 1
ATOM 1487 O O . LEU A 1 195 ? 4.883 2.847 -6.491 1.00 94.88 195 LEU A O 1
ATOM 1491 N N . PHE A 1 196 ? 6.832 3.091 -7.558 1.00 93.75 196 PHE A N 1
ATOM 1492 C CA . PHE A 1 196 ? 7.427 3.968 -6.558 1.00 93.75 196 PHE A CA 1
ATOM 1493 C C . PHE A 1 196 ? 6.682 5.293 -6.427 1.00 93.75 196 PHE A C 1
ATOM 1495 O O . PHE A 1 196 ? 6.457 5.768 -5.314 1.00 93.75 196 PHE A O 1
ATOM 1502 N N . ASN A 1 197 ? 6.235 5.878 -7.537 1.00 89.19 197 ASN A N 1
ATOM 1503 C CA . ASN A 1 197 ? 5.411 7.080 -7.515 1.00 89.19 197 ASN A CA 1
ATOM 1504 C C . ASN A 1 197 ? 4.037 6.822 -6.888 1.00 89.19 197 ASN A C 1
ATOM 1506 O O . ASN A 1 197 ? 3.557 7.660 -6.124 1.00 89.19 197 ASN A O 1
ATOM 1510 N N . LYS A 1 198 ? 3.425 5.659 -7.136 1.00 87.81 198 LYS A N 1
ATOM 1511 C CA . LYS A 1 198 ? 2.183 5.245 -6.469 1.00 87.81 198 LYS A CA 1
ATOM 1512 C C . LYS A 1 198 ? 2.372 5.141 -4.954 1.00 87.81 198 LYS A C 1
ATOM 1514 O O . LYS A 1 198 ? 1.562 5.686 -4.210 1.00 87.81 198 LYS A O 1
ATOM 1519 N N . ILE A 1 199 ? 3.458 4.520 -4.497 1.00 87.38 199 ILE A N 1
ATOM 1520 C CA . ILE A 1 199 ? 3.774 4.373 -3.067 1.00 87.38 199 ILE A CA 1
ATOM 1521 C C . ILE A 1 199 ? 4.056 5.731 -2.405 1.00 87.38 199 ILE A C 1
ATOM 1523 O O . ILE A 1 199 ? 3.540 6.015 -1.325 1.00 87.38 199 ILE A O 1
ATOM 1527 N N . ARG A 1 200 ? 4.807 6.617 -3.071 1.00 81.88 200 ARG A N 1
ATOM 1528 C CA . ARG A 1 200 ? 5.033 7.994 -2.594 1.00 81.88 200 ARG A CA 1
ATOM 1529 C C . ARG A 1 200 ? 3.721 8.769 -2.457 1.00 81.88 200 ARG A C 1
ATOM 1531 O O . ARG A 1 200 ? 3.522 9.459 -1.462 1.00 81.88 200 ARG A O 1
ATOM 1538 N N . LYS A 1 201 ? 2.805 8.622 -3.422 1.00 75.88 201 LYS A N 1
ATOM 1539 C CA . LYS A 1 201 ? 1.468 9.229 -3.356 1.00 75.88 201 LYS A CA 1
ATOM 1540 C C . LYS A 1 201 ? 0.636 8.643 -2.217 1.00 75.88 201 LYS A C 1
ATOM 1542 O O . LYS A 1 201 ? 0.032 9.422 -1.498 1.00 75.88 201 LYS A O 1
ATOM 1547 N N . GLN A 1 202 ? 0.664 7.324 -1.995 1.00 67.06 202 GLN A N 1
ATOM 1548 C CA . GLN A 1 202 ? -0.016 6.661 -0.866 1.00 67.06 202 GLN A CA 1
ATOM 1549 C C . GLN A 1 202 ? 0.428 7.209 0.500 1.00 67.06 202 GLN A C 1
ATOM 1551 O O . GLN A 1 202 ? -0.384 7.305 1.413 1.00 67.06 202 GLN A O 1
ATOM 1556 N N . GLN A 1 203 ? 1.691 7.620 0.635 1.00 59.41 203 GLN A N 1
ATOM 1557 C CA . GLN A 1 203 ? 2.202 8.266 1.848 1.00 59.41 203 GLN A CA 1
ATOM 1558 C C . GLN A 1 203 ? 1.690 9.704 2.031 1.00 59.41 203 GLN A C 1
ATOM 1560 O O . GLN A 1 203 ? 1.625 10.197 3.155 1.00 59.41 203 GLN A O 1
ATOM 1565 N N . GLN A 1 204 ? 1.365 10.382 0.930 1.00 44.38 204 GLN A N 1
ATOM 1566 C CA . GLN A 1 204 ? 0.962 11.785 0.915 1.00 44.38 204 GLN A CA 1
ATOM 1567 C C . GLN A 1 204 ? -0.546 11.990 0.849 1.00 44.38 204 GLN A C 1
ATOM 1569 O O . GLN A 1 204 ? -0.943 13.147 0.900 1.00 44.38 204 GLN A O 1
ATOM 1574 N N . VAL A 1 205 ? -1.369 10.937 0.727 1.00 40.94 205 VAL A N 1
ATOM 1575 C CA . VAL A 1 205 ? -2.826 11.093 0.608 1.00 40.94 205 VAL A CA 1
ATOM 1576 C C . VAL A 1 205 ? -3.340 11.802 1.860 1.00 40.94 205 VAL A C 1
ATOM 1578 O O . VAL A 1 205 ? -3.301 11.223 2.951 1.00 40.94 205 VAL A O 1
ATOM 1581 N N . PRO A 1 206 ? -3.814 13.052 1.728 1.00 47.47 206 PRO A N 1
ATOM 1582 C CA . PRO A 1 206 ? -4.688 13.633 2.723 1.00 47.47 206 PRO A CA 1
ATOM 1583 C C . PRO A 1 206 ? -5.850 12.691 2.959 1.00 47.47 206 PRO A C 1
ATOM 1585 O O . PRO A 1 206 ? -6.466 12.244 1.992 1.00 47.47 206 PRO A O 1
ATOM 1588 N N . VAL A 1 207 ? -6.166 12.393 4.208 1.00 50.03 207 VAL A N 1
ATOM 1589 C CA . VAL A 1 207 ? -7.416 11.677 4.451 1.00 50.03 207 VAL A CA 1
ATOM 1590 C C . VAL A 1 207 ? -8.522 12.705 4.413 1.00 50.03 207 VAL A C 1
ATOM 1592 O O . VAL A 1 207 ? -8.325 13.856 4.803 1.00 50.03 207 VAL A O 1
ATOM 1595 N N . ALA A 1 208 ? -9.661 12.306 3.877 1.00 58.47 208 ALA A N 1
ATOM 1596 C CA . ALA A 1 208 ? -10.785 13.198 3.738 1.00 58.47 208 ALA A CA 1
ATOM 1597 C C . ALA A 1 208 ? -11.385 13.541 5.118 1.00 58.47 208 ALA A C 1
ATOM 1599 O O . ALA A 1 208 ? -10.970 12.977 6.132 1.00 58.47 208 ALA A O 1
ATOM 1600 N N . GLY A 1 209 ? -12.325 14.483 5.202 1.00 59.19 209 GLY A N 1
ATOM 1601 C CA . GLY A 1 209 ? -12.978 14.816 6.467 1.00 59.19 209 GLY A CA 1
ATOM 1602 C C . GLY A 1 209 ? -13.558 13.558 7.116 1.00 59.19 209 GLY A C 1
ATOM 1603 O O . GLY A 1 209 ? -14.424 12.900 6.536 1.00 59.19 209 GLY A O 1
ATOM 1604 N N . ILE A 1 210 ? -13.049 13.219 8.304 1.00 75.25 210 ILE A N 1
ATOM 1605 C CA . ILE A 1 210 ? -13.413 12.009 9.046 1.00 75.25 210 ILE A CA 1
ATOM 1606 C C . ILE A 1 210 ? -13.994 12.371 10.406 1.00 75.25 210 ILE A C 1
ATOM 1608 O O . ILE A 1 210 ? -13.429 13.186 11.133 1.00 75.25 210 ILE A O 1
ATOM 1612 N N . SER A 1 211 ? -15.075 11.696 10.791 1.00 81.94 211 SER A N 1
ATOM 1613 C CA . SER A 1 211 ? -15.601 11.698 12.157 1.00 81.94 211 SER A CA 1
ATOM 1614 C C . SER A 1 211 ? -15.521 10.303 12.754 1.00 81.94 211 SER A C 1
ATOM 1616 O O . SER A 1 211 ? -16.071 9.372 12.173 1.00 81.94 211 SER A O 1
ATOM 1618 N N . VAL A 1 212 ? -14.882 10.153 13.916 1.00 83.00 212 VAL A N 1
ATOM 1619 C CA . VAL A 1 212 ? -14.929 8.926 14.725 1.00 83.00 212 VAL A CA 1
ATOM 1620 C C . VAL A 1 212 ? -15.740 9.205 15.982 1.00 83.00 212 VAL A C 1
ATOM 1622 O O . VAL A 1 212 ? -15.444 10.127 16.739 1.00 83.00 212 VAL A O 1
ATOM 1625 N N . SER A 1 213 ? -16.760 8.391 16.242 1.00 87.06 213 SER A N 1
ATOM 1626 C CA . SER A 1 213 ? -17.674 8.617 17.359 1.00 87.06 213 SER A CA 1
ATOM 1627 C C . SER A 1 213 ? -18.060 7.347 18.105 1.00 87.06 213 SER A C 1
ATOM 1629 O O . SER A 1 213 ? -18.043 6.237 17.570 1.00 87.06 213 SER A O 1
ATOM 1631 N N . GLN A 1 214 ? -18.411 7.530 19.381 1.00 85.44 214 GLN A N 1
ATOM 1632 C CA . GLN A 1 214 ? -19.036 6.492 20.194 1.00 85.44 214 GLN A CA 1
ATOM 1633 C C . GLN A 1 214 ? -20.544 6.509 19.955 1.00 85.44 214 GLN A C 1
ATOM 1635 O O . GLN A 1 214 ? -21.172 7.543 20.181 1.00 85.44 214 GLN A O 1
ATOM 1640 N N . VAL A 1 215 ? -21.135 5.363 19.619 1.00 86.44 215 VAL A N 1
ATOM 1641 C CA . VAL A 1 215 ? -22.600 5.207 19.604 1.00 86.44 215 VAL A CA 1
ATOM 1642 C C . VAL A 1 215 ? -23.052 4.509 20.889 1.00 86.44 215 VAL A C 1
ATOM 1644 O O . VAL A 1 215 ? -22.443 3.503 21.271 1.00 86.44 215 VAL A O 1
ATOM 1647 N N . PRO A 1 216 ? -24.078 5.022 21.596 1.00 85.31 216 PRO A N 1
ATOM 1648 C CA . PRO A 1 216 ? -24.630 4.328 22.750 1.00 85.31 216 PRO A CA 1
ATOM 1649 C C . PRO A 1 216 ? -25.265 3.002 22.330 1.00 85.31 216 PRO A C 1
ATOM 1651 O O . PRO A 1 216 ? -25.809 2.861 21.236 1.00 85.31 216 PRO A O 1
ATOM 1654 N N . VAL A 1 217 ? -25.212 2.021 23.227 1.00 85.25 217 VAL A N 1
ATOM 1655 C CA . VAL A 1 217 ? -25.912 0.751 23.022 1.00 85.25 217 VAL A CA 1
ATOM 1656 C C . VAL A 1 217 ? -27.415 1.027 23.038 1.00 85.25 217 VAL A C 1
ATOM 1658 O O . VAL A 1 217 ? -27.906 1.701 23.944 1.00 85.25 217 VAL A O 1
ATOM 1661 N N . ALA A 1 218 ? -28.135 0.539 22.029 1.00 80.81 218 ALA A N 1
ATOM 1662 C CA . ALA A 1 218 ? -29.577 0.727 21.954 1.00 80.81 218 ALA A CA 1
ATOM 1663 C C . ALA A 1 218 ? -30.273 0.037 23.138 1.00 80.81 218 ALA A C 1
ATOM 1665 O O . ALA A 1 218 ? -29.848 -1.028 23.588 1.00 80.81 218 ALA A O 1
ATOM 1666 N N . GLU A 1 219 ? -31.354 0.638 23.631 1.00 81.69 219 GLU A N 1
ATOM 1667 C CA . GLU A 1 219 ? -32.087 0.128 24.789 1.00 81.69 219 GLU A CA 1
ATOM 1668 C C . GLU A 1 219 ? -32.526 -1.332 24.579 1.00 81.69 219 GLU A C 1
ATOM 1670 O O . GLU A 1 219 ? -33.055 -1.698 23.527 1.00 81.69 219 GLU A O 1
ATOM 1675 N N . GLY A 1 220 ? -32.239 -2.187 25.566 1.00 82.31 220 GLY A N 1
ATOM 1676 C CA . GLY A 1 220 ? -32.536 -3.622 25.509 1.00 82.31 220 GLY A CA 1
ATOM 1677 C C . GLY A 1 220 ? -31.674 -4.441 24.538 1.00 82.31 220 GLY A C 1
ATOM 1678 O O . GLY A 1 220 ? -31.953 -5.624 24.350 1.00 82.31 220 GLY A O 1
ATOM 1679 N N . LYS A 1 221 ? -30.640 -3.854 23.918 1.00 89.75 221 LYS A N 1
ATOM 1680 C CA . LYS A 1 221 ? -29.742 -4.546 22.982 1.00 89.75 221 LYS A CA 1
ATOM 1681 C C . LYS A 1 221 ? -28.341 -4.740 23.553 1.00 89.75 221 LYS A C 1
ATOM 1683 O O . LYS A 1 221 ? -27.897 -4.024 24.444 1.00 89.75 221 LYS A O 1
ATOM 1688 N N . SER A 1 222 ? -27.613 -5.705 23.001 1.00 91.38 222 SER A N 1
ATOM 1689 C CA . SER A 1 222 ? -26.167 -5.825 23.186 1.00 91.38 222 SER A CA 1
ATOM 1690 C C . SER A 1 222 ? -25.401 -4.872 22.255 1.00 91.38 222 SER A C 1
ATOM 1692 O O . SER A 1 222 ? -25.952 -4.328 21.290 1.00 91.38 222 SER A O 1
ATOM 1694 N N . VAL A 1 223 ? -24.099 -4.701 22.513 1.00 90.69 223 VAL A N 1
ATOM 1695 C CA . VAL A 1 223 ? -23.173 -3.979 21.618 1.00 90.69 223 VAL A CA 1
ATOM 1696 C C . VAL A 1 223 ? -23.271 -4.530 20.193 1.00 90.69 223 VAL A C 1
ATOM 1698 O O . VAL A 1 223 ? -23.517 -3.775 19.255 1.00 90.69 223 VAL A O 1
ATOM 1701 N N . GLN A 1 224 ? -23.192 -5.855 20.049 1.00 91.19 224 GLN A N 1
ATOM 1702 C CA . GLN A 1 224 ? -23.239 -6.527 18.753 1.00 91.19 224 GLN A CA 1
ATOM 1703 C C . GLN A 1 224 ? -24.577 -6.306 18.033 1.00 91.19 224 GLN A C 1
ATOM 1705 O O . GLN A 1 224 ? -24.601 -5.938 16.863 1.00 91.19 224 GLN A O 1
ATOM 1710 N N . GLN A 1 225 ? -25.696 -6.438 18.751 1.00 91.62 225 GLN A N 1
ATOM 1711 C CA . GLN A 1 225 ? -27.032 -6.206 18.189 1.00 91.62 225 GLN A CA 1
ATOM 1712 C C . GLN A 1 225 ? -27.240 -4.752 17.742 1.00 91.62 225 GLN A C 1
ATOM 1714 O O . GLN A 1 225 ? -28.009 -4.485 16.818 1.00 91.62 225 GLN A O 1
ATOM 1719 N N . THR A 1 226 ? -26.580 -3.797 18.400 1.00 92.56 226 THR A N 1
ATOM 1720 C CA . THR A 1 226 ? -26.627 -2.385 18.002 1.00 92.56 226 THR A CA 1
ATOM 1721 C C . THR A 1 226 ? -25.772 -2.134 16.758 1.00 92.56 226 THR A C 1
ATOM 1723 O O . THR A 1 226 ? -26.221 -1.434 15.854 1.00 92.56 226 THR A O 1
ATOM 1726 N N . VAL A 1 227 ? -24.591 -2.754 16.650 1.00 94.56 227 VAL A N 1
ATOM 1727 C CA . VAL A 1 227 ? -23.761 -2.705 15.430 1.00 94.56 227 VAL A CA 1
ATOM 1728 C C . VAL A 1 227 ? -24.513 -3.287 14.231 1.00 94.56 227 VAL A C 1
ATOM 1730 O O . VAL A 1 227 ? -24.555 -2.663 13.174 1.00 94.56 227 VAL A O 1
ATOM 1733 N N . GLU A 1 228 ? -25.175 -4.433 14.401 1.00 94.69 228 GLU A N 1
ATOM 1734 C CA . GLU A 1 228 ? -26.008 -5.043 13.355 1.00 94.69 228 GLU A CA 1
ATOM 1735 C C . GLU A 1 228 ? -27.194 -4.157 12.954 1.00 94.69 228 GLU A C 1
ATOM 1737 O O . GLU A 1 228 ? -27.556 -4.099 11.781 1.00 94.69 228 GLU A O 1
ATOM 1742 N N . LEU A 1 229 ? -27.797 -3.437 13.906 1.00 95.31 229 LEU A N 1
ATOM 1743 C CA . LEU A 1 229 ? -28.857 -2.475 13.604 1.00 95.31 229 LEU A CA 1
ATOM 1744 C C . LEU A 1 229 ? -28.344 -1.335 12.713 1.00 95.31 229 LEU A C 1
ATOM 1746 O O . LEU A 1 229 ? -29.027 -0.964 11.762 1.00 95.31 229 LEU A O 1
ATOM 1750 N N . LEU A 1 230 ? -27.166 -0.782 13.017 1.00 96.00 230 LEU A N 1
ATOM 1751 C CA . LEU A 1 230 ? -26.547 0.272 12.207 1.00 96.00 230 LEU A CA 1
ATOM 1752 C C . LEU A 1 230 ? -26.174 -0.242 10.812 1.00 96.00 230 LEU A C 1
ATOM 1754 O O . LEU A 1 230 ? -26.436 0.445 9.831 1.00 96.00 230 LEU A O 1
ATOM 1758 N N . ALA A 1 231 ? -25.637 -1.462 10.720 1.00 96.19 231 ALA A N 1
ATOM 1759 C CA . ALA A 1 231 ? -25.314 -2.104 9.447 1.00 96.19 231 ALA A CA 1
ATOM 1760 C C . ALA A 1 231 ? -26.551 -2.225 8.549 1.00 96.19 231 ALA A C 1
ATOM 1762 O O . ALA A 1 231 ? -26.536 -1.741 7.423 1.00 96.19 231 ALA A O 1
ATOM 1763 N N . ARG A 1 232 ? -27.667 -2.746 9.081 1.00 96.88 232 ARG A N 1
ATOM 1764 C CA . ARG A 1 232 ? -28.930 -2.842 8.328 1.00 96.88 232 ARG A CA 1
ATOM 1765 C C . ARG A 1 232 ? -29.455 -1.483 7.870 1.00 96.88 232 ARG A C 1
ATOM 1767 O O . ARG A 1 232 ? -30.067 -1.399 6.813 1.00 96.88 232 ARG A O 1
ATOM 1774 N N . ARG A 1 233 ? -29.254 -0.421 8.660 1.00 96.75 233 ARG A N 1
ATOM 1775 C CA . ARG A 1 233 ? -29.640 0.941 8.256 1.00 96.75 233 ARG A CA 1
ATOM 1776 C C . ARG A 1 233 ? -28.787 1.445 7.095 1.00 96.75 233 ARG A C 1
ATOM 1778 O O . ARG A 1 233 ? -29.350 2.001 6.165 1.00 96.75 233 ARG A O 1
ATOM 1785 N N . LEU A 1 234 ? -27.472 1.222 7.122 1.00 95.69 234 LEU A N 1
ATOM 1786 C CA . LEU A 1 234 ? -26.585 1.565 6.003 1.00 95.69 234 LEU A CA 1
ATOM 1787 C C . LEU A 1 234 ? -26.939 0.777 4.737 1.00 95.69 234 LEU A C 1
ATOM 1789 O O . LEU A 1 234 ? -27.065 1.361 3.668 1.00 95.69 234 LEU A O 1
ATOM 1793 N N . GLU A 1 235 ? -27.162 -0.530 4.857 1.00 95.62 235 GLU A N 1
ATOM 1794 C CA . GLU A 1 235 ? -27.578 -1.379 3.733 1.00 95.62 235 GLU A CA 1
ATOM 1795 C C . GLU A 1 235 ? -28.930 -0.926 3.156 1.00 95.62 235 GLU A C 1
ATOM 1797 O O . GLU A 1 235 ? -29.100 -0.887 1.942 1.00 95.62 235 GLU A O 1
ATOM 1802 N N . ALA A 1 236 ? -29.873 -0.496 4.003 1.00 96.75 236 ALA A N 1
ATOM 1803 C CA . ALA A 1 236 ? -31.150 0.069 3.560 1.00 96.75 236 ALA A CA 1
ATOM 1804 C C . ALA A 1 236 ? -31.009 1.422 2.839 1.00 96.75 236 ALA A C 1
ATOM 1806 O O . ALA A 1 236 ? -31.867 1.762 2.026 1.00 96.75 236 ALA A O 1
ATOM 1807 N N . LEU A 1 237 ? -29.940 2.179 3.111 1.00 95.12 237 LEU A N 1
ATOM 1808 C CA . LEU A 1 237 ? -29.576 3.367 2.330 1.00 95.12 237 LEU A CA 1
ATOM 1809 C C . LEU A 1 237 ? -28.927 3.001 0.986 1.00 95.12 237 LEU A C 1
ATOM 1811 O O . LEU A 1 237 ? -28.817 3.864 0.125 1.00 95.12 237 LEU A O 1
ATOM 1815 N N . GLY A 1 238 ? -28.530 1.741 0.784 1.00 94.56 238 GLY A N 1
ATOM 1816 C CA . GLY A 1 238 ? -27.824 1.273 -0.410 1.00 94.56 238 GLY A CA 1
ATOM 1817 C C . GLY A 1 238 ? -26.303 1.236 -0.256 1.00 94.56 238 GLY A C 1
ATOM 1818 O O . GLY A 1 238 ? -25.596 1.296 -1.255 1.00 94.56 238 GLY A O 1
ATOM 1819 N N . ALA A 1 239 ? -25.780 1.187 0.974 1.00 95.69 239 ALA A N 1
ATOM 1820 C CA . ALA A 1 239 ? -24.347 1.033 1.204 1.00 95.69 239 ALA A CA 1
ATOM 1821 C C . ALA A 1 239 ? -23.882 -0.410 0.942 1.00 95.69 239 ALA A C 1
ATOM 1823 O O . ALA A 1 239 ? -24.458 -1.363 1.468 1.00 95.69 239 ALA A O 1
ATOM 1824 N N . ASP A 1 240 ? -22.774 -0.559 0.220 1.00 92.69 240 ASP A N 1
ATOM 1825 C CA . ASP A 1 240 ? -22.155 -1.844 -0.087 1.00 92.69 240 ASP A CA 1
ATOM 1826 C C . ASP A 1 240 ? -21.072 -2.206 0.929 1.00 92.69 240 ASP A C 1
ATOM 1828 O O . ASP A 1 240 ? -20.233 -1.384 1.304 1.00 92.69 240 ASP A O 1
ATOM 1832 N N . LYS A 1 241 ? -21.029 -3.472 1.346 1.00 92.94 241 LYS A N 1
ATOM 1833 C CA . LYS A 1 241 ? -19.970 -3.991 2.218 1.00 92.94 241 LYS A CA 1
ATOM 1834 C C . LYS A 1 241 ? -18.663 -4.167 1.435 1.00 92.94 241 LYS A C 1
ATOM 1836 O O . LYS A 1 241 ? -18.609 -4.937 0.484 1.00 92.94 241 LYS A O 1
ATOM 1841 N N . GLN A 1 242 ? -17.594 -3.509 1.885 1.00 86.81 242 GLN A N 1
ATOM 1842 C CA . GLN A 1 242 ? -16.292 -3.450 1.199 1.00 86.81 242 GLN A CA 1
ATOM 1843 C C . GLN A 1 242 ? -15.166 -4.217 1.910 1.00 86.81 242 GLN A C 1
ATOM 1845 O O . GLN A 1 242 ? -14.084 -4.379 1.352 1.00 86.81 242 GLN A O 1
ATOM 1850 N N . GLY A 1 243 ? -15.379 -4.668 3.149 1.00 88.56 243 GLY A N 1
ATOM 1851 C CA . GLY A 1 243 ? -14.378 -5.442 3.885 1.00 88.56 243 GLY A CA 1
ATOM 1852 C C . GLY A 1 243 ? -14.452 -5.247 5.391 1.00 88.56 243 GLY A C 1
ATOM 1853 O O . GLY A 1 243 ? -15.508 -4.940 5.946 1.00 88.56 243 GLY A O 1
ATOM 1854 N N . THR A 1 244 ? -13.320 -5.433 6.051 1.00 90.69 244 THR A N 1
ATOM 1855 C CA . THR A 1 244 ? -13.139 -5.325 7.500 1.00 90.69 244 THR A CA 1
ATOM 1856 C C . THR A 1 244 ? -12.061 -4.302 7.826 1.00 90.69 244 THR A C 1
ATOM 1858 O O . THR A 1 244 ? -11.237 -3.963 6.982 1.00 90.69 244 THR A O 1
ATOM 1861 N N . PHE A 1 245 ? -12.079 -3.795 9.055 1.00 93.25 245 PHE A N 1
ATOM 1862 C CA . PHE A 1 245 ? -11.043 -2.900 9.561 1.00 93.25 245 PHE A CA 1
ATOM 1863 C C . PHE A 1 245 ? -10.697 -3.233 11.015 1.00 93.25 245 PHE A C 1
ATOM 1865 O O . PHE A 1 245 ? -11.493 -3.844 11.740 1.00 93.25 245 PHE A O 1
ATOM 1872 N N . GLY A 1 246 ? -9.522 -2.783 11.449 1.00 94.44 246 GLY A N 1
ATOM 1873 C CA . GLY A 1 246 ? -9.059 -2.869 12.824 1.00 94.44 246 GLY A CA 1
ATOM 1874 C C . GLY A 1 246 ? -8.227 -1.654 13.218 1.00 94.44 246 GLY A C 1
ATOM 1875 O O . GLY A 1 246 ? -7.361 -1.219 12.463 1.00 94.44 246 GLY A O 1
ATOM 1876 N N . VAL A 1 247 ? -8.479 -1.129 14.414 1.00 96.00 247 VAL A N 1
ATOM 1877 C CA . VAL A 1 247 ? -7.649 -0.114 15.066 1.00 96.00 247 VAL A CA 1
ATOM 1878 C C . VAL A 1 247 ? -7.308 -0.603 16.462 1.00 96.00 247 VAL A C 1
ATOM 1880 O O . VAL A 1 247 ? -8.212 -0.770 17.277 1.00 96.00 247 VAL A O 1
ATOM 1883 N N . ASP A 1 248 ? -6.034 -0.830 16.762 1.00 94.12 248 ASP A N 1
ATOM 1884 C CA . ASP A 1 248 ? -5.583 -1.205 18.104 1.00 94.12 248 ASP A CA 1
ATOM 1885 C C . ASP A 1 248 ? -4.757 -0.103 18.762 1.00 94.12 248 ASP A C 1
ATOM 1887 O O . ASP A 1 248 ? -4.177 0.754 18.099 1.00 94.12 248 ASP A O 1
ATOM 1891 N N . CYS A 1 249 ? -4.764 -0.099 20.093 1.00 94.00 249 CYS A N 1
ATOM 1892 C CA . CYS A 1 249 ? -4.045 0.857 20.915 1.00 94.00 249 CYS A CA 1
ATOM 1893 C C . CYS A 1 249 ? -3.405 0.158 22.113 1.00 94.00 249 CYS A C 1
ATOM 1895 O O . CYS A 1 249 ? -4.086 -0.409 22.977 1.00 94.00 249 CYS A O 1
ATOM 1897 N N . GLU A 1 250 ? -2.087 0.280 22.200 1.00 91.88 250 GLU A N 1
ATOM 1898 C CA . GLU A 1 250 ? -1.283 -0.120 23.344 1.00 91.88 250 GLU A CA 1
ATOM 1899 C C . GLU A 1 250 ? -0.873 1.104 24.167 1.00 91.88 250 GLU A C 1
ATOM 1901 O O . GLU A 1 250 ? -0.404 2.111 23.638 1.00 91.88 250 GLU A O 1
ATOM 1906 N N . THR A 1 251 ? -1.041 1.021 25.487 1.00 90.38 251 THR A N 1
ATOM 1907 C CA . THR A 1 251 ? -0.678 2.100 26.413 1.00 90.38 251 THR A CA 1
ATOM 1908 C C . THR A 1 251 ? 0.674 1.820 27.056 1.00 90.38 251 THR A C 1
ATOM 1910 O O . THR A 1 251 ? 0.914 0.729 27.572 1.00 90.38 251 THR A O 1
ATOM 1913 N N . TYR A 1 252 ? 1.532 2.834 27.091 1.00 88.94 252 TYR A N 1
ATOM 1914 C CA . TYR A 1 252 ? 2.834 2.819 27.742 1.00 88.94 252 TYR A CA 1
ATOM 1915 C C . TYR A 1 252 ? 2.918 3.929 28.794 1.00 88.94 252 TYR A C 1
ATOM 1917 O O . TYR A 1 252 ? 2.517 5.066 28.549 1.00 88.94 252 TYR A O 1
ATOM 1925 N N . HIS A 1 253 ? 3.483 3.604 29.954 1.00 85.38 253 HIS A N 1
ATOM 1926 C CA . HIS A 1 253 ? 3.851 4.564 30.992 1.00 85.38 253 HIS A CA 1
ATOM 1927 C C . HIS A 1 253 ? 5.329 4.925 30.863 1.00 85.38 253 HIS A C 1
ATOM 1929 O O . HIS A 1 253 ? 6.159 4.032 30.684 1.00 85.38 253 HIS A O 1
ATOM 1935 N N . THR A 1 254 ? 5.692 6.197 31.024 1.00 77.81 254 THR A N 1
ATOM 1936 C CA . THR A 1 254 ? 7.103 6.560 31.221 1.00 77.81 254 THR A CA 1
ATOM 1937 C C . THR A 1 254 ? 7.614 5.987 32.544 1.00 77.81 254 THR A C 1
ATOM 1939 O O . THR A 1 254 ? 6.977 6.159 33.585 1.00 77.81 254 THR A O 1
ATOM 1942 N N . ALA A 1 255 ? 8.764 5.318 32.516 1.00 69.75 255 ALA A N 1
ATOM 1943 C CA . ALA A 1 255 ? 9.384 4.717 33.687 1.00 69.75 255 ALA A CA 1
ATOM 1944 C C . ALA A 1 255 ? 9.771 5.784 34.726 1.00 69.75 255 ALA A C 1
ATOM 1946 O O . ALA A 1 255 ? 10.267 6.859 34.385 1.00 69.75 255 ALA A O 1
ATOM 1947 N N . ALA A 1 256 ? 9.596 5.451 36.009 1.00 59.22 256 ALA A N 1
ATOM 1948 C CA . ALA A 1 256 ? 9.832 6.355 37.138 1.00 59.22 256 ALA A CA 1
ATOM 1949 C C . ALA A 1 256 ? 11.262 6.930 37.202 1.00 59.22 256 ALA A C 1
ATOM 1951 O O . ALA A 1 256 ? 11.460 7.987 37.789 1.00 59.22 256 ALA A O 1
ATOM 1952 N N . ALA A 1 257 ? 12.246 6.286 36.561 1.00 55.38 257 ALA A N 1
ATOM 1953 C CA . ALA A 1 257 ? 13.637 6.740 36.525 1.00 55.38 257 ALA A CA 1
ATOM 1954 C C . ALA A 1 257 ? 13.850 8.087 35.797 1.00 55.38 257 ALA A C 1
ATOM 1956 O O . ALA A 1 257 ? 14.892 8.706 35.986 1.00 55.38 257 ALA A O 1
ATOM 1957 N N . LEU A 1 258 ? 12.886 8.550 34.988 1.00 54.03 258 LEU A N 1
ATOM 1958 C CA . LEU A 1 258 ? 12.915 9.875 34.343 1.00 54.03 258 LEU A CA 1
ATOM 1959 C C . LEU A 1 258 ? 11.980 10.903 34.994 1.00 54.03 258 LEU A C 1
ATOM 1961 O O . LEU A 1 258 ? 11.938 12.049 34.553 1.00 54.03 258 LEU A O 1
ATOM 1965 N N . GLY A 1 259 ? 11.213 10.509 36.011 1.00 52.09 259 GLY A N 1
ATOM 1966 C CA . GLY A 1 259 ? 10.323 11.413 36.730 1.00 52.09 259 GLY A CA 1
ATOM 1967 C C . GLY A 1 259 ? 11.027 12.047 37.925 1.00 52.09 259 GLY A C 1
ATOM 1968 O O . GLY A 1 259 ? 11.644 11.357 38.733 1.00 52.09 259 GLY A O 1
ATOM 1969 N N . THR A 1 260 ? 10.887 13.359 38.097 1.00 48.50 260 THR A N 1
ATOM 1970 C CA . THR A 1 260 ? 11.034 13.982 39.417 1.00 48.50 260 THR A CA 1
ATOM 1971 C C . THR A 1 260 ? 10.001 13.360 40.365 1.00 48.50 260 THR A C 1
ATOM 1973 O O . THR A 1 260 ? 8.841 13.180 39.986 1.00 48.50 260 THR A O 1
ATOM 1976 N N . GLN A 1 261 ? 10.416 12.990 41.586 1.00 42.69 261 GLN A N 1
ATOM 1977 C CA . GLN A 1 261 ? 9.532 12.383 42.592 1.00 42.69 261 GLN A CA 1
ATOM 1978 C C . GLN A 1 261 ? 8.230 13.193 42.727 1.00 42.69 261 GLN A C 1
ATOM 1980 O O . GLN A 1 261 ? 8.262 14.355 43.123 1.00 42.69 261 GLN A O 1
ATOM 1985 N N . GLY A 1 262 ? 7.093 12.575 42.386 1.00 50.03 262 GLY A N 1
ATOM 1986 C CA . GLY A 1 262 ? 5.756 13.159 42.554 1.00 50.03 262 GLY A CA 1
ATOM 1987 C C . GLY A 1 262 ? 4.962 13.455 41.274 1.00 50.03 262 GLY A C 1
ATOM 1988 O O . GLY A 1 262 ? 3.786 13.783 41.389 1.00 50.03 262 GLY A O 1
ATOM 1989 N N . GLN A 1 263 ? 5.531 13.309 40.069 1.00 49.31 263 GLN A N 1
ATOM 1990 C CA . GLN A 1 263 ? 4.753 13.404 38.822 1.00 49.31 263 GLN A CA 1
ATOM 1991 C C . GLN A 1 263 ? 4.318 12.021 38.323 1.00 49.31 263 GLN A C 1
ATOM 1993 O O . GLN A 1 263 ? 5.141 11.128 38.121 1.00 49.31 263 GLN A O 1
ATOM 1998 N N . THR A 1 264 ? 3.016 11.844 38.085 1.00 54.16 264 THR A N 1
ATOM 1999 C CA . THR A 1 264 ? 2.494 10.713 37.307 1.00 54.16 264 THR A CA 1
ATOM 2000 C C . THR A 1 264 ? 3.085 10.779 35.902 1.00 54.16 264 THR A C 1
ATOM 2002 O O . THR A 1 264 ? 2.922 11.787 35.214 1.00 54.16 264 THR A O 1
ATOM 2005 N N . GLY A 1 265 ? 3.797 9.730 35.491 1.00 61.91 265 GLY A N 1
ATOM 2006 C CA . GLY A 1 265 ? 4.428 9.662 34.177 1.00 61.91 265 GLY A CA 1
ATOM 2007 C C . GLY A 1 265 ? 3.430 9.878 33.037 1.00 61.91 265 GLY A C 1
ATOM 2008 O O . GLY A 1 265 ? 2.312 9.366 33.096 1.00 61.91 265 GLY A O 1
ATOM 2009 N N . LYS A 1 266 ? 3.831 10.628 32.002 1.00 74.56 266 LYS A N 1
ATOM 2010 C CA . LYS A 1 266 ? 2.986 10.877 30.825 1.00 74.56 266 LYS A CA 1
ATOM 2011 C C . LYS A 1 266 ? 2.684 9.562 30.111 1.00 74.56 266 LYS A C 1
ATOM 2013 O O . LYS A 1 266 ? 3.568 8.715 29.957 1.00 74.56 266 LYS A O 1
ATOM 2018 N N . LEU A 1 267 ? 1.444 9.407 29.659 1.00 84.69 267 LEU A N 1
ATOM 2019 C CA . LEU A 1 267 ? 1.055 8.256 28.854 1.00 84.69 267 LEU A CA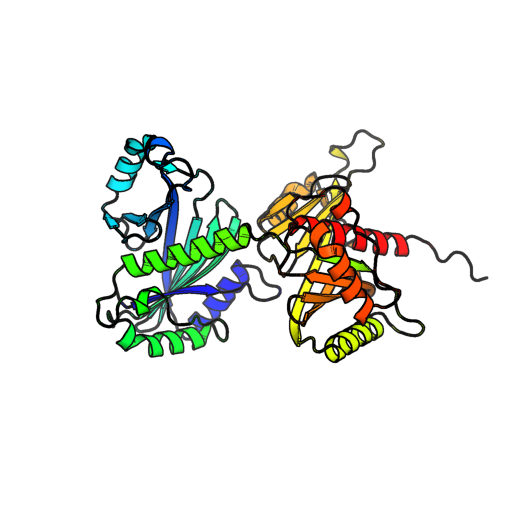 1
ATOM 2020 C C . LEU A 1 267 ? 1.484 8.452 27.402 1.00 84.69 267 LEU A C 1
ATOM 2022 O O . LEU A 1 267 ? 1.352 9.539 26.834 1.00 84.69 267 LEU A O 1
ATOM 2026 N N . MET A 1 268 ? 1.979 7.369 26.811 1.00 89.56 268 MET A N 1
ATOM 2027 C CA . MET A 1 268 ? 2.166 7.243 25.375 1.00 89.56 268 MET A CA 1
ATOM 2028 C C . MET A 1 268 ? 1.266 6.126 24.860 1.00 89.56 268 MET A C 1
ATOM 2030 O O . MET A 1 268 ? 1.199 5.044 25.443 1.00 89.56 268 MET A O 1
ATOM 2034 N N . TYR A 1 269 ? 0.586 6.392 23.759 1.00 91.38 269 TYR A N 1
ATOM 2035 C CA . TYR A 1 269 ? -0.320 5.469 23.105 1.00 91.38 269 TYR A CA 1
ATOM 2036 C C . TYR A 1 269 ? 0.257 5.112 21.749 1.00 91.38 269 TYR A C 1
ATOM 2038 O O . TYR A 1 269 ? 0.476 5.993 20.924 1.00 91.38 269 TYR A O 1
ATOM 2046 N N . VAL A 1 270 ? 0.526 3.831 21.544 1.00 92.81 270 VAL A N 1
ATOM 2047 C CA . VAL A 1 270 ? 1.004 3.295 20.272 1.00 92.81 270 VAL A CA 1
ATOM 2048 C C . VAL A 1 270 ? -0.189 2.649 19.594 1.00 92.81 270 VAL A C 1
ATOM 2050 O O . VAL A 1 270 ? -0.825 1.774 20.181 1.00 92.81 270 VAL A O 1
ATOM 2053 N N . MET A 1 271 ? -0.545 3.141 18.416 1.00 94.00 271 MET A N 1
ATOM 2054 C CA . MET A 1 271 ? -1.753 2.761 17.699 1.00 94.00 271 MET A CA 1
ATOM 2055 C C . MET A 1 271 ? -1.430 2.261 16.298 1.00 94.00 271 MET A C 1
ATOM 2057 O O . MET A 1 271 ? -0.572 2.821 15.610 1.00 94.00 271 MET A O 1
ATOM 2061 N N . HIS A 1 272 ? -2.188 1.262 15.860 1.00 91.88 272 HIS A N 1
ATOM 2062 C CA . HIS A 1 272 ? -2.137 0.726 14.505 1.00 91.88 272 HIS A CA 1
ATOM 2063 C C . HIS A 1 272 ? -3.521 0.771 13.887 1.00 91.88 272 HIS A C 1
ATOM 2065 O O . HIS A 1 272 ? -4.525 0.582 14.569 1.00 91.88 272 HIS A O 1
ATOM 2071 N N . ASN A 1 273 ? -3.565 1.008 12.582 1.00 90.56 273 ASN A N 1
ATOM 2072 C CA . ASN A 1 273 ? -4.790 1.005 11.802 1.00 90.56 273 ASN A CA 1
ATOM 2073 C C . ASN A 1 273 ? -4.574 0.100 10.590 1.00 90.56 273 ASN A C 1
ATOM 2075 O O . ASN A 1 273 ? -3.614 0.293 9.846 1.00 90.56 273 ASN A O 1
ATOM 2079 N N . SER A 1 274 ? -5.458 -0.875 10.382 1.00 86.81 274 SER A N 1
ATOM 2080 C CA . SER A 1 274 ? -5.374 -1.830 9.272 1.00 86.81 274 SER A CA 1
ATOM 2081 C C . SER A 1 274 ? -5.417 -1.167 7.895 1.00 86.81 274 SER A C 1
ATOM 2083 O O . SER A 1 274 ? -4.921 -1.747 6.936 1.00 86.81 274 SER A O 1
ATOM 2085 N N . GLU A 1 275 ? -5.979 0.041 7.794 1.00 82.31 275 GLU A N 1
ATOM 2086 C CA . GLU A 1 275 ? -5.992 0.851 6.566 1.00 82.31 275 GLU A CA 1
ATOM 2087 C C . GLU A 1 275 ? -4.637 1.524 6.294 1.00 82.31 275 GLU A C 1
ATOM 2089 O O . GLU A 1 275 ? -4.331 1.904 5.166 1.00 82.31 275 GLU A O 1
ATOM 2094 N N . TYR A 1 276 ? -3.788 1.628 7.320 1.00 81.50 276 TYR A N 1
ATOM 2095 C CA . TYR A 1 276 ? -2.422 2.139 7.237 1.00 81.50 276 TYR A CA 1
ATOM 2096 C C . TYR A 1 276 ? -1.440 1.108 7.807 1.00 81.50 276 TYR A C 1
ATOM 2098 O O . TYR A 1 276 ? -0.716 1.410 8.757 1.00 81.50 276 TYR A O 1
ATOM 2106 N N . PRO A 1 277 ? -1.359 -0.104 7.223 1.00 76.56 277 PRO A N 1
ATOM 2107 C CA . PRO A 1 277 ? -0.633 -1.241 7.806 1.00 76.56 277 PRO A CA 1
ATOM 2108 C C . PRO A 1 277 ? 0.891 -1.042 7.865 1.00 76.56 277 PRO A C 1
ATOM 2110 O O . PRO A 1 277 ? 1.621 -1.888 8.372 1.00 76.56 277 PRO A O 1
ATOM 2113 N N . LEU A 1 278 ? 1.379 0.064 7.303 1.00 75.62 278 LEU A N 1
ATOM 2114 C CA . LEU A 1 278 ? 2.787 0.453 7.226 1.00 75.62 278 LEU A CA 1
ATOM 2115 C C . LEU A 1 278 ? 3.137 1.592 8.183 1.00 75.62 278 LEU A C 1
ATOM 2117 O O . LEU A 1 278 ? 4.299 1.992 8.267 1.00 75.62 278 LEU A O 1
ATOM 2121 N N . SER A 1 279 ? 2.128 2.132 8.860 1.00 83.00 279 SER A N 1
ATOM 2122 C CA . SER A 1 279 ? 2.251 3.257 9.766 1.00 83.00 279 SER A CA 1
ATOM 2123 C C . SER A 1 279 ? 1.969 2.803 11.190 1.00 83.00 279 SER A C 1
ATOM 2125 O O . SER A 1 279 ? 1.013 2.081 11.462 1.00 83.00 279 SER A O 1
ATOM 2127 N N . CYS A 1 280 ? 2.792 3.290 12.102 1.00 89.31 280 CYS A N 1
ATOM 2128 C CA . CYS A 1 280 ? 2.562 3.258 13.532 1.00 89.31 280 CYS A CA 1
ATOM 2129 C C . CYS A 1 280 ? 2.310 4.694 13.996 1.00 89.31 280 CYS A C 1
ATOM 2131 O O . CYS A 1 280 ? 3.037 5.615 13.614 1.00 89.31 280 CYS A O 1
ATOM 2133 N N . PHE A 1 281 ? 1.302 4.896 14.836 1.00 92.56 281 PHE A N 1
ATOM 2134 C CA . PHE A 1 281 ? 0.945 6.209 15.360 1.00 92.56 281 PHE A CA 1
ATOM 2135 C C . PHE A 1 281 ? 1.248 6.259 16.852 1.00 92.56 281 PHE A C 1
ATOM 2137 O O . PHE A 1 281 ? 0.662 5.517 17.633 1.00 92.56 281 PHE A O 1
ATOM 2144 N N . ALA A 1 282 ? 2.170 7.127 17.259 1.00 91.31 282 ALA A N 1
ATOM 2145 C CA . ALA A 1 282 ? 2.513 7.330 18.659 1.00 91.31 282 ALA A CA 1
ATOM 2146 C C . ALA A 1 282 ? 1.957 8.673 19.140 1.00 91.31 282 ALA A C 1
ATOM 2148 O O . ALA A 1 282 ? 2.390 9.736 18.693 1.00 91.31 282 ALA A O 1
ATOM 2149 N N . LEU A 1 283 ? 0.996 8.631 20.060 1.00 89.88 283 LEU A N 1
ATOM 2150 C CA . LEU A 1 283 ? 0.371 9.810 20.648 1.00 89.88 283 LEU A CA 1
ATOM 2151 C C . LEU A 1 283 ? 0.810 9.950 22.100 1.00 89.88 283 LEU A C 1
ATOM 2153 O O . LEU A 1 283 ? 0.593 9.053 22.913 1.00 89.88 283 LEU A O 1
ATOM 2157 N N . PHE A 1 284 ? 1.398 11.090 22.444 1.00 84.12 284 PHE A N 1
ATOM 2158 C CA . PHE A 1 284 ? 1.609 11.456 23.841 1.00 84.12 284 PHE A CA 1
ATOM 2159 C C . PHE A 1 284 ? 0.372 12.162 24.380 1.00 84.12 284 PHE A C 1
ATOM 2161 O O . PHE A 1 284 ? -0.301 12.898 23.661 1.00 84.12 284 PHE A O 1
ATOM 2168 N N . GLU A 1 285 ? 0.088 11.981 25.664 1.00 77.56 285 GLU A N 1
ATOM 2169 C CA . GLU A 1 285 ? -0.962 12.742 26.333 1.00 77.56 285 GLU A CA 1
ATOM 2170 C C . GLU A 1 285 ? -0.712 14.257 26.188 1.00 77.56 285 GLU A C 1
ATOM 2172 O O . GLU A 1 285 ? 0.330 14.771 26.607 1.00 77.56 285 GLU A O 1
ATOM 2177 N N . ASN A 1 286 ? -1.662 14.958 25.555 1.00 72.94 286 ASN A N 1
ATOM 2178 C CA . ASN A 1 286 ? -1.587 16.380 25.183 1.00 72.94 286 ASN A CA 1
ATOM 2179 C C . ASN A 1 286 ? -0.415 16.750 24.246 1.00 72.94 286 ASN A C 1
ATOM 2181 O O . ASN A 1 286 ? -0.007 17.911 24.196 1.00 72.94 286 ASN A O 1
ATOM 2185 N N . GLY A 1 287 ? 0.159 15.775 23.538 1.00 75.81 287 GLY A N 1
ATOM 2186 C CA . GLY A 1 287 ? 1.257 15.969 22.593 1.00 75.81 287 GLY A CA 1
ATOM 2187 C C . GLY A 1 287 ? 0.837 15.772 21.132 1.00 75.81 287 GLY A C 1
ATOM 2188 O O . GLY A 1 287 ? -0.294 15.373 20.856 1.00 75.81 287 GLY A O 1
ATOM 2189 N N . PRO A 1 288 ? 1.748 16.036 20.179 1.00 79.94 288 PRO A N 1
ATOM 2190 C CA . PRO A 1 288 ? 1.493 15.761 18.771 1.00 79.94 288 PRO A CA 1
ATOM 2191 C C . PRO A 1 288 ? 1.365 14.253 18.516 1.00 79.94 288 PRO A C 1
ATOM 2193 O O . PRO A 1 288 ? 1.997 13.437 19.191 1.00 79.94 288 PRO A O 1
ATOM 2196 N N . CYS A 1 289 ? 0.590 13.892 17.493 1.00 86.50 289 CYS A N 1
ATOM 2197 C CA . CYS A 1 289 ? 0.608 12.546 16.931 1.00 86.50 289 CYS A CA 1
ATOM 2198 C C . CYS A 1 289 ? 1.870 12.376 16.076 1.00 86.50 289 CYS A C 1
ATOM 2200 O O . CYS A 1 289 ? 2.030 13.046 15.055 1.00 86.50 289 CYS A O 1
ATOM 2202 N N . LEU A 1 290 ? 2.761 11.474 16.479 1.00 87.12 290 LEU A N 1
ATOM 2203 C CA . LEU A 1 290 ? 3.926 11.085 15.693 1.00 87.12 290 LEU A CA 1
ATOM 2204 C C . LEU A 1 290 ? 3.544 9.929 14.770 1.00 87.12 290 LEU A C 1
ATOM 2206 O O . LEU A 1 290 ? 2.990 8.931 15.224 1.00 87.12 290 LEU A O 1
ATOM 2210 N N . VAL A 1 291 ? 3.867 10.049 13.484 1.00 85.31 291 VAL A N 1
ATOM 2211 C CA . VAL A 1 291 ? 3.689 8.969 12.507 1.00 85.31 291 VAL A CA 1
ATOM 2212 C C . VAL A 1 291 ? 5.053 8.358 12.222 1.00 85.31 291 VAL A C 1
ATOM 2214 O O . VAL A 1 291 ? 5.953 9.029 11.717 1.00 85.31 291 VAL A O 1
ATOM 2217 N N . ALA A 1 292 ? 5.203 7.087 12.563 1.00 82.19 292 ALA A N 1
ATOM 2218 C CA . ALA A 1 292 ? 6.390 6.286 12.317 1.00 82.19 292 ALA A CA 1
ATOM 2219 C C . ALA A 1 292 ? 6.035 5.081 11.438 1.00 82.19 292 ALA A C 1
ATOM 2221 O O . ALA A 1 292 ? 4.882 4.880 11.064 1.00 82.19 292 ALA A O 1
ATOM 2222 N N . ASP A 1 293 ? 7.033 4.287 11.076 1.00 78.56 293 ASP A N 1
ATOM 2223 C CA . ASP A 1 293 ? 6.817 2.986 10.445 1.00 78.56 293 ASP A CA 1
ATOM 2224 C C . ASP A 1 293 ? 6.625 1.879 11.496 1.00 78.56 293 ASP A C 1
ATOM 2226 O O . ASP A 1 293 ? 6.734 2.105 12.702 1.00 78.56 293 ASP A O 1
ATOM 2230 N N . THR A 1 294 ? 6.395 0.651 11.035 1.00 75.06 294 THR A N 1
ATOM 2231 C CA . THR A 1 294 ? 6.244 -0.529 11.901 1.00 75.06 294 THR A CA 1
ATOM 2232 C C . THR A 1 294 ? 7.525 -0.925 12.653 1.00 75.06 294 THR A C 1
ATOM 2234 O O . THR A 1 294 ? 7.477 -1.754 13.558 1.00 75.06 294 THR A O 1
ATOM 2237 N N . ASN A 1 295 ? 8.701 -0.362 12.334 1.00 79.44 295 ASN A N 1
ATOM 2238 C CA . ASN A 1 295 ? 9.905 -0.600 13.141 1.00 79.44 295 ASN A CA 1
ATOM 2239 C C . ASN A 1 295 ? 9.835 0.127 14.489 1.00 79.44 295 ASN A C 1
ATOM 2241 O O . ASN A 1 295 ? 10.612 -0.196 15.393 1.00 79.44 295 ASN A O 1
ATOM 2245 N N . PHE A 1 296 ? 8.906 1.074 14.653 1.00 85.31 296 PHE A N 1
ATOM 2246 C CA . PHE A 1 296 ? 8.662 1.725 15.933 1.00 85.31 296 PHE A CA 1
ATOM 2247 C C . PHE A 1 296 ? 8.308 0.716 17.035 1.00 85.31 296 PHE A C 1
ATOM 2249 O O . PHE A 1 296 ? 8.827 0.833 18.142 1.00 85.31 296 PHE A O 1
ATOM 2256 N N . ASP A 1 297 ? 7.563 -0.351 16.737 1.00 84.56 297 ASP A N 1
ATOM 2257 C CA . ASP A 1 297 ? 7.285 -1.417 17.713 1.00 84.56 297 ASP A CA 1
ATOM 2258 C C . ASP A 1 297 ? 8.565 -2.116 18.186 1.00 84.56 297 ASP A C 1
ATOM 2260 O O . ASP A 1 297 ? 8.764 -2.388 19.374 1.00 84.56 297 ASP A O 1
ATOM 2264 N N . THR A 1 298 ? 9.495 -2.357 17.259 1.00 84.94 298 THR A N 1
ATOM 2265 C CA . THR A 1 298 ? 10.805 -2.938 17.584 1.00 84.94 298 THR A CA 1
ATOM 2266 C C . THR A 1 298 ? 11.622 -1.984 18.454 1.00 84.94 298 THR A C 1
ATOM 2268 O O . THR A 1 298 ? 12.304 -2.414 19.390 1.00 84.94 298 THR A O 1
ATOM 2271 N N . LEU A 1 299 ? 11.542 -0.679 18.182 1.00 84.88 299 LEU A N 1
ATOM 2272 C CA . LEU A 1 299 ? 12.151 0.345 19.024 1.00 84.88 299 LEU A CA 1
ATOM 2273 C C . LEU A 1 299 ? 11.532 0.342 20.429 1.00 84.88 299 LEU A C 1
ATOM 2275 O O . LEU A 1 299 ? 12.273 0.345 21.410 1.00 84.88 299 LEU A O 1
ATOM 2279 N N . MET A 1 300 ? 10.208 0.239 20.548 1.00 87.12 300 MET A N 1
ATOM 2280 C CA . MET A 1 300 ? 9.510 0.174 21.836 1.00 87.12 300 MET A CA 1
ATOM 2281 C C . MET A 1 300 ? 9.958 -1.009 22.693 1.00 87.12 300 MET A C 1
ATOM 2283 O O . MET A 1 300 ? 10.132 -0.872 23.906 1.00 87.12 300 MET A O 1
ATOM 2287 N N . VAL A 1 301 ? 10.253 -2.154 22.072 1.00 86.38 301 VAL A N 1
ATOM 2288 C CA . VAL A 1 301 ? 10.838 -3.309 22.768 1.00 86.38 301 VAL A CA 1
ATOM 2289 C C . VAL A 1 301 ? 12.231 -3.000 23.329 1.00 86.38 301 VAL A C 1
ATOM 2291 O O . VAL A 1 301 ? 12.554 -3.456 24.428 1.00 86.38 301 VAL A O 1
ATOM 2294 N N . LYS A 1 302 ? 13.048 -2.220 22.614 1.00 86.94 302 LYS A N 1
ATOM 2295 C CA . LYS A 1 302 ? 14.378 -1.783 23.078 1.00 86.94 302 LYS A CA 1
ATOM 2296 C C . LYS A 1 302 ? 14.294 -0.683 24.140 1.00 86.94 302 LYS A C 1
ATOM 2298 O O . LYS A 1 302 ? 15.170 -0.593 24.993 1.00 86.94 302 LYS A O 1
ATOM 2303 N N . LEU A 1 303 ? 13.223 0.110 24.134 1.00 85.94 303 LEU A N 1
ATOM 2304 C CA . LEU A 1 303 ? 12.982 1.202 25.079 1.00 85.94 303 LEU A CA 1
ATOM 2305 C C . LEU A 1 303 ? 12.238 0.776 26.356 1.00 85.94 303 LEU A C 1
ATOM 2307 O O . LEU A 1 303 ? 11.801 1.638 27.114 1.00 85.94 303 LEU A O 1
ATOM 2311 N N . LYS A 1 304 ? 12.135 -0.524 26.663 1.00 82.44 304 LYS A N 1
ATOM 2312 C CA . LYS A 1 304 ? 11.447 -1.037 27.870 1.00 82.44 304 LYS A CA 1
ATOM 2313 C C . LYS A 1 304 ? 11.942 -0.448 29.200 1.00 82.44 304 LYS A C 1
ATOM 2315 O O . LYS A 1 304 ? 11.189 -0.420 30.168 1.00 82.44 304 LYS A O 1
ATOM 2320 N N . GLY A 1 305 ? 13.192 0.023 29.257 1.00 80.75 305 GLY A N 1
ATOM 2321 C CA . GLY A 1 305 ? 13.732 0.733 30.426 1.00 80.75 305 GLY A CA 1
ATOM 2322 C C . GLY A 1 305 ? 13.142 2.136 30.631 1.00 80.75 305 GLY A C 1
ATOM 2323 O O . GLY A 1 305 ? 13.139 2.639 31.749 1.00 80.75 305 GLY A O 1
ATOM 2324 N N . PHE A 1 306 ? 12.610 2.742 29.568 1.00 83.25 306 PHE A N 1
ATOM 2325 C CA . PHE A 1 306 ? 12.035 4.090 29.538 1.00 83.25 306 PHE A CA 1
ATOM 2326 C C . PHE A 1 306 ? 10.508 4.068 29.454 1.00 83.25 306 PHE A C 1
ATOM 2328 O O . PHE A 1 306 ? 9.859 4.965 29.983 1.00 83.25 306 PHE A O 1
ATOM 2335 N N . PHE A 1 307 ? 9.935 3.047 28.816 1.00 85.62 307 PHE A N 1
ATOM 2336 C CA . PHE A 1 307 ? 8.499 2.898 28.615 1.00 85.62 307 PHE A CA 1
ATOM 2337 C C . PHE A 1 307 ? 8.027 1.512 29.046 1.00 85.62 307 PHE A C 1
ATOM 2339 O O . PHE A 1 307 ? 8.451 0.492 28.504 1.00 85.62 307 PHE A O 1
ATOM 2346 N N . GLN A 1 308 ? 7.103 1.473 29.999 1.00 85.62 308 GLN A N 1
ATOM 2347 C CA . GLN A 1 308 ? 6.515 0.240 30.507 1.00 85.62 308 GLN A CA 1
ATOM 2348 C C . GLN A 1 308 ? 5.131 0.028 29.897 1.00 85.62 308 GLN A C 1
ATOM 2350 O O . GLN A 1 308 ? 4.243 0.863 30.051 1.00 85.62 308 GLN A O 1
ATOM 2355 N N . ASN A 1 309 ? 4.950 -1.096 29.201 1.00 83.81 309 ASN A N 1
ATOM 2356 C CA . ASN A 1 309 ? 3.678 -1.451 28.575 1.00 83.81 309 ASN A CA 1
ATOM 2357 C C . ASN A 1 309 ? 2.631 -1.817 29.639 1.00 83.81 309 ASN A C 1
ATOM 2359 O O . ASN A 1 309 ? 2.829 -2.731 30.444 1.00 83.81 309 ASN A O 1
ATOM 2363 N N . ALA A 1 310 ? 1.492 -1.135 29.604 1.00 82.12 310 ALA A N 1
ATOM 2364 C CA . ALA A 1 310 ? 0.339 -1.409 30.441 1.00 82.12 310 ALA A CA 1
ATOM 2365 C C . ALA A 1 310 ? -0.558 -2.454 29.766 1.00 82.12 310 ALA A C 1
ATOM 2367 O O . ALA A 1 310 ? -1.624 -2.123 29.251 1.00 82.12 310 ALA A O 1
ATOM 2368 N N . LYS A 1 311 ? -0.135 -3.726 29.756 1.00 70.38 311 LYS A N 1
ATOM 2369 C CA . LYS A 1 311 ? -0.808 -4.804 28.997 1.00 70.38 311 LYS A CA 1
ATOM 2370 C C . LYS A 1 311 ? -2.319 -4.914 29.247 1.00 70.38 311 LYS A C 1
ATOM 2372 O O . LYS A 1 311 ? -3.060 -5.256 28.333 1.00 70.38 311 LYS A O 1
ATOM 2377 N N . ALA A 1 312 ? -2.782 -4.599 30.459 1.00 68.06 312 ALA A N 1
ATOM 2378 C CA . ALA A 1 312 ? -4.204 -4.616 30.821 1.00 68.06 312 ALA A CA 1
ATOM 2379 C C . ALA A 1 312 ? -5.044 -3.506 30.146 1.00 68.06 312 ALA A C 1
ATOM 2381 O O . ALA A 1 312 ? -6.269 -3.577 30.164 1.00 68.06 312 ALA A O 1
ATOM 2382 N N . ASN A 1 313 ? -4.401 -2.505 29.538 1.00 76.62 313 ASN A N 1
ATOM 2383 C CA . ASN A 1 313 ? -5.043 -1.339 28.925 1.00 76.62 313 ASN A CA 1
ATOM 2384 C C . ASN A 1 313 ? -5.113 -1.411 27.393 1.00 76.62 313 ASN A C 1
ATOM 2386 O O . ASN A 1 313 ? -5.521 -0.423 26.765 1.00 76.62 313 ASN A O 1
ATOM 2390 N N . LYS A 1 314 ? -4.731 -2.551 26.792 1.00 88.62 314 LYS A N 1
ATOM 2391 C CA . LYS A 1 314 ? -4.917 -2.767 25.357 1.00 88.62 314 LYS A CA 1
ATOM 2392 C C . LYS A 1 314 ? -6.406 -2.697 25.029 1.00 88.62 314 LYS A C 1
ATOM 2394 O O . LYS A 1 314 ? -7.227 -3.387 25.634 1.00 88.62 314 LYS A O 1
ATOM 2399 N N . ILE A 1 315 ? -6.725 -1.837 24.079 1.00 93.25 315 ILE A N 1
ATOM 2400 C CA . ILE A 1 315 ? -8.069 -1.616 23.561 1.00 93.25 315 ILE A CA 1
ATOM 2401 C C . ILE A 1 315 ? -7.980 -1.664 22.045 1.00 93.25 315 ILE A C 1
ATOM 2403 O O . ILE A 1 315 ? -6.990 -1.221 21.463 1.00 93.25 315 ILE A O 1
ATOM 2407 N N . GLU A 1 316 ? -8.992 -2.220 21.408 1.00 94.81 316 GLU A N 1
ATOM 2408 C CA . GLU A 1 316 ? -9.069 -2.266 19.955 1.00 94.81 316 GLU A CA 1
ATOM 2409 C C . GLU A 1 316 ? -10.504 -2.029 19.501 1.00 94.81 316 GLU A C 1
ATOM 2411 O O . GLU A 1 316 ? -11.450 -2.293 20.238 1.00 94.81 316 GLU A O 1
ATOM 2416 N N . SER A 1 317 ? -10.669 -1.523 18.287 1.00 96.56 317 SER A N 1
ATOM 2417 C CA . SER A 1 317 ? -11.929 -1.533 17.563 1.00 96.56 317 SER A CA 1
ATOM 2418 C C . SER A 1 317 ? -11.772 -2.382 16.318 1.00 96.56 317 SER A C 1
ATOM 2420 O O . SER A 1 317 ? -10.825 -2.189 15.560 1.00 96.56 317 SER A O 1
ATOM 2422 N N . ARG A 1 318 ? -12.693 -3.318 16.096 1.00 96.00 318 ARG A N 1
ATOM 2423 C CA . ARG A 1 318 ? -12.729 -4.136 14.880 1.00 96.00 318 ARG A CA 1
ATOM 2424 C C . ARG A 1 318 ? -14.134 -4.188 14.327 1.00 96.00 318 ARG A C 1
ATOM 2426 O O . ARG A 1 318 ? -15.103 -4.242 15.088 1.00 96.00 318 ARG A O 1
ATOM 2433 N N . GLY A 1 319 ? -14.257 -4.222 13.008 1.00 95.44 319 GLY A N 1
ATOM 2434 C CA . GLY A 1 319 ? -15.571 -4.329 12.404 1.00 95.44 319 GLY A CA 1
ATOM 2435 C C . GLY A 1 319 ? -15.582 -4.304 10.894 1.00 95.44 319 GLY A C 1
ATOM 2436 O O . GLY A 1 319 ? -14.627 -4.719 10.246 1.00 95.44 319 GLY A O 1
ATOM 2437 N N . THR A 1 320 ? -16.713 -3.870 10.346 1.00 95.44 320 THR A N 1
ATOM 2438 C CA . THR A 1 320 ? -16.999 -3.922 8.910 1.00 95.44 320 THR A CA 1
ATOM 2439 C C . THR A 1 320 ? -16.910 -2.535 8.289 1.00 95.44 320 THR A C 1
ATOM 2441 O O . THR A 1 320 ? -17.371 -1.555 8.877 1.00 95.44 320 THR A O 1
ATOM 2444 N N . ARG A 1 321 ? -16.340 -2.485 7.087 1.00 95.56 321 ARG A N 1
ATOM 2445 C CA . ARG A 1 321 ? -16.258 -1.316 6.218 1.00 95.56 321 ARG A CA 1
ATOM 2446 C C . ARG A 1 321 ? -17.357 -1.384 5.154 1.00 95.56 321 ARG A C 1
ATOM 2448 O O . ARG A 1 321 ? -17.529 -2.416 4.504 1.00 95.56 321 ARG A O 1
ATOM 2455 N N . TYR A 1 322 ? -18.050 -0.271 4.964 1.00 96.00 322 TYR A N 1
ATOM 2456 C CA . TYR A 1 322 ? -19.092 -0.047 3.969 1.00 96.00 322 TYR A CA 1
ATOM 2457 C C . TYR A 1 322 ? -18.731 1.152 3.095 1.00 96.00 322 TYR A C 1
ATOM 2459 O O . TYR A 1 322 ? -18.000 2.045 3.531 1.00 96.00 322 TYR A O 1
ATOM 2467 N N . GLN A 1 323 ? -19.274 1.184 1.886 1.00 94.19 323 GLN A N 1
ATOM 2468 C CA . GLN A 1 323 ? -19.194 2.321 0.984 1.00 94.19 323 GLN A CA 1
ATOM 2469 C C . GLN A 1 323 ? -20.587 2.710 0.506 1.00 94.19 323 GLN A C 1
ATOM 2471 O O . GLN A 1 323 ? -21.359 1.861 0.076 1.00 94.19 323 GLN A O 1
ATOM 2476 N N . TYR A 1 324 ? -20.896 3.998 0.588 1.00 93.19 324 TYR A N 1
ATOM 2477 C CA . TYR A 1 324 ? -22.130 4.584 0.088 1.00 93.19 324 TYR A CA 1
ATOM 2478 C C . TYR A 1 324 ? -21.776 5.825 -0.722 1.00 93.19 324 TYR A C 1
ATOM 2480 O O . TYR A 1 324 ? -21.377 6.837 -0.150 1.00 93.19 324 TYR A O 1
ATOM 2488 N N . CYS A 1 325 ? -21.889 5.743 -2.048 1.00 92.19 325 CYS A N 1
ATOM 2489 C CA . CYS A 1 325 ? -21.407 6.788 -2.954 1.00 92.19 325 CYS A CA 1
ATOM 2490 C C . CYS A 1 325 ? -19.952 7.185 -2.602 1.00 92.19 325 CYS A C 1
ATOM 2492 O O . CYS A 1 325 ? -19.050 6.342 -2.569 1.00 92.19 325 CYS A O 1
ATOM 2494 N N . ASP A 1 326 ? -19.756 8.459 -2.277 1.00 89.62 326 ASP A N 1
ATOM 2495 C CA . ASP A 1 326 ? -18.481 9.072 -1.913 1.00 89.62 326 ASP A CA 1
ATOM 2496 C C . ASP A 1 326 ? -18.129 8.933 -0.419 1.00 89.62 326 ASP A C 1
ATOM 2498 O O . ASP A 1 326 ? -17.119 9.473 0.038 1.00 89.62 326 ASP A O 1
ATOM 2502 N N . PHE A 1 327 ? -18.959 8.230 0.356 1.00 93.25 327 PHE A N 1
ATOM 2503 C CA . PHE A 1 327 ? -18.741 7.985 1.775 1.00 93.25 327 PHE A CA 1
ATOM 2504 C C . PHE A 1 327 ? -18.182 6.597 2.037 1.00 93.25 327 PHE A C 1
ATOM 2506 O O . PHE A 1 327 ? -18.618 5.594 1.464 1.00 93.25 327 PHE A O 1
ATOM 2513 N N . LEU A 1 328 ? -17.285 6.536 3.010 1.00 93.38 328 LEU A N 1
ATOM 2514 C CA . LEU A 1 328 ? -16.763 5.305 3.576 1.00 93.38 328 LEU A CA 1
ATOM 2515 C C . LEU A 1 328 ? -17.168 5.262 5.050 1.00 93.38 328 LEU A C 1
ATOM 2517 O O . LEU A 1 328 ? -16.929 6.203 5.804 1.00 93.38 328 LEU A O 1
ATOM 2521 N N . VAL A 1 329 ? -17.822 4.173 5.458 1.00 96.06 329 VAL A N 1
ATOM 2522 C CA . VAL A 1 329 ? -18.346 4.004 6.819 1.00 96.06 329 VAL A CA 1
ATOM 2523 C C . VAL A 1 329 ? -17.768 2.754 7.455 1.00 96.06 329 VAL A C 1
ATOM 2525 O O . VAL A 1 329 ? -17.821 1.667 6.887 1.00 96.06 329 VAL A O 1
ATOM 2528 N N . LYS A 1 330 ? -17.248 2.881 8.668 1.00 97.00 330 LYS A N 1
ATOM 2529 C CA . LYS A 1 330 ? -16.680 1.784 9.451 1.00 97.00 330 LYS A CA 1
ATOM 2530 C C . LYS A 1 330 ? -17.475 1.625 10.738 1.00 97.00 330 LYS A C 1
ATOM 2532 O O . LYS A 1 330 ? -17.485 2.505 11.598 1.00 97.00 330 LYS A O 1
ATOM 2537 N N . LEU A 1 331 ? -18.137 0.479 10.873 1.00 97.31 331 LEU A N 1
ATOM 2538 C CA . LEU A 1 331 ? -18.893 0.105 12.066 1.00 97.31 331 LEU A CA 1
ATOM 2539 C C . LEU A 1 331 ? -18.094 -0.917 12.867 1.00 97.31 331 LEU A C 1
ATOM 2541 O O . LEU A 1 331 ? -17.927 -2.054 12.423 1.00 97.31 331 LEU A O 1
ATOM 2545 N N . GLY A 1 332 ? -17.596 -0.506 14.031 1.00 95.81 332 GLY A N 1
ATOM 2546 C CA . GLY A 1 332 ? -16.700 -1.296 14.870 1.00 95.81 332 GLY A CA 1
ATOM 2547 C C . GLY A 1 332 ? -17.259 -1.606 16.248 1.00 95.81 332 GLY A C 1
ATOM 2548 O O . GLY A 1 332 ? -17.947 -0.789 16.861 1.00 95.81 332 GLY A O 1
ATOM 2549 N N . THR A 1 333 ? -16.903 -2.781 16.755 1.00 95.50 333 THR A N 1
ATOM 2550 C CA . THR A 1 333 ? -17.031 -3.124 18.170 1.00 95.50 333 THR A CA 1
ATOM 2551 C C . THR A 1 333 ? -15.711 -2.829 18.862 1.00 95.50 333 THR A C 1
ATOM 2553 O O . THR A 1 333 ? -14.671 -3.347 18.459 1.00 95.50 333 THR A O 1
ATOM 2556 N N . VAL A 1 334 ? -15.763 -2.021 19.920 1.00 95.69 334 VAL A N 1
ATOM 2557 C CA . VAL A 1 334 ? -14.604 -1.716 20.758 1.00 95.69 334 VAL A CA 1
ATOM 2558 C C . VAL A 1 334 ? -14.487 -2.769 21.853 1.00 95.69 334 VAL A C 1
ATOM 2560 O O . VAL A 1 334 ? -15.428 -2.956 22.630 1.00 95.69 334 VAL A O 1
ATOM 2563 N N . THR A 1 335 ? -13.344 -3.439 21.944 1.00 92.56 335 THR A N 1
ATOM 2564 C CA . THR A 1 335 ? -13.057 -4.489 22.925 1.00 92.56 335 THR A CA 1
ATOM 2565 C C . THR A 1 335 ? -11.880 -4.111 23.822 1.00 92.56 335 THR A C 1
ATOM 2567 O O . THR A 1 335 ? -10.934 -3.438 23.417 1.00 92.56 335 THR A O 1
ATOM 2570 N N . MET A 1 336 ? -11.943 -4.555 25.079 1.00 90.12 336 MET A N 1
ATOM 2571 C CA . MET A 1 336 ? -10.816 -4.545 26.015 1.00 90.12 336 MET A CA 1
ATOM 2572 C C . MET A 1 336 ? -10.683 -5.945 26.605 1.00 90.12 336 MET A C 1
ATOM 2574 O O . MET A 1 336 ? -11.587 -6.420 27.304 1.00 90.12 336 MET A O 1
ATOM 2578 N N . GLY A 1 337 ? -9.576 -6.622 26.295 1.00 82.94 337 GLY A N 1
ATOM 2579 C CA . GLY A 1 337 ? -9.451 -8.056 26.546 1.00 82.94 337 GLY A CA 1
ATOM 2580 C C . GLY A 1 337 ? -10.590 -8.834 25.860 1.00 82.94 337 GLY A C 1
ATOM 2581 O O . GLY A 1 337 ? -10.900 -8.550 24.706 1.00 82.94 337 GLY A O 1
ATOM 2582 N N . PRO A 1 338 ? -11.253 -9.785 26.541 1.00 80.94 338 PRO A N 1
ATOM 2583 C CA . PRO A 1 338 ? -12.325 -10.583 25.942 1.00 80.94 338 PRO A CA 1
ATOM 2584 C C . PRO A 1 338 ? -13.692 -9.873 25.908 1.00 80.94 338 PRO A C 1
ATOM 2586 O O . PRO A 1 338 ? -14.671 -10.455 25.449 1.00 80.94 338 PRO A O 1
ATOM 2589 N N . SER A 1 339 ? -13.812 -8.653 26.442 1.00 86.69 339 SER A N 1
ATOM 2590 C CA . SER A 1 339 ? -15.107 -7.989 26.626 1.00 86.69 339 SER A CA 1
ATOM 2591 C C . SER A 1 339 ? -15.353 -6.900 25.585 1.00 86.69 339 SER A C 1
ATOM 2593 O O . SER A 1 339 ? -14.531 -5.996 25.436 1.00 86.69 339 SER A O 1
ATOM 2595 N N . ALA A 1 340 ? -16.530 -6.917 24.955 1.00 90.25 340 ALA A N 1
ATOM 2596 C CA . ALA A 1 340 ? -17.052 -5.777 24.205 1.00 90.25 340 ALA A CA 1
ATOM 2597 C C . ALA A 1 340 ? -17.433 -4.642 25.169 1.00 90.25 340 ALA A C 1
ATOM 2599 O O . ALA A 1 340 ? -18.147 -4.858 26.150 1.00 90.25 340 ALA A O 1
ATOM 2600 N N . ARG A 1 341 ? -16.925 -3.437 24.909 1.00 91.25 341 ARG A N 1
ATOM 2601 C CA . ARG A 1 341 ? -17.051 -2.258 25.781 1.00 91.25 341 ARG A CA 1
ATOM 2602 C C . ARG A 1 341 ? -17.713 -1.063 25.108 1.00 91.25 341 ARG A C 1
ATOM 2604 O O . ARG A 1 341 ? -18.153 -0.158 25.807 1.00 91.25 341 ARG A O 1
ATOM 2611 N N . GLY A 1 342 ? -17.810 -1.045 23.783 1.00 92.56 342 GLY A N 1
ATOM 2612 C CA . GLY A 1 342 ? -18.446 0.061 23.080 1.00 92.56 342 GLY A CA 1
ATOM 2613 C C . GLY A 1 342 ? -18.576 -0.166 21.584 1.00 92.56 342 GLY A C 1
ATOM 2614 O O . GLY A 1 342 ? -18.222 -1.223 21.066 1.00 92.56 342 GLY A O 1
ATOM 2615 N N . ILE A 1 343 ? -19.087 0.857 20.908 1.00 94.31 343 ILE A N 1
ATOM 2616 C CA . ILE A 1 343 ? -19.295 0.895 19.461 1.00 94.31 343 ILE A CA 1
ATOM 2617 C C . ILE A 1 343 ? -18.519 2.093 18.927 1.00 94.31 343 ILE A C 1
ATOM 2619 O O . ILE A 1 343 ? -18.657 3.188 19.476 1.00 94.31 343 ILE A O 1
ATOM 2623 N N . SER A 1 344 ? -17.726 1.892 17.877 1.00 95.94 344 SER A N 1
ATOM 2624 C CA . SER A 1 344 ? -17.109 2.976 17.113 1.00 95.94 344 SER A CA 1
ATOM 2625 C C . SER A 1 344 ? -17.802 3.110 15.765 1.00 95.94 344 SER A C 1
ATOM 2627 O O . SER A 1 344 ? -17.945 2.113 15.056 1.00 95.94 344 SER A O 1
ATOM 2629 N N . VAL A 1 345 ? -18.159 4.329 15.387 1.00 96.38 345 VAL A N 1
ATOM 2630 C CA . VAL A 1 345 ? -18.574 4.659 14.024 1.00 96.38 345 VAL A CA 1
ATOM 2631 C C . VAL A 1 345 ? -17.583 5.665 13.470 1.00 96.38 345 VAL A C 1
ATOM 2633 O O . VAL A 1 345 ? -17.452 6.752 14.027 1.00 96.38 345 VAL A O 1
ATOM 2636 N N . GLU A 1 346 ? -16.873 5.279 12.415 1.00 95.19 346 GLU A N 1
ATOM 2637 C CA . GLU A 1 346 ? -16.036 6.183 11.627 1.00 95.19 346 GLU A CA 1
ATOM 2638 C C . GLU A 1 346 ? -16.727 6.450 10.286 1.00 95.19 346 GLU A C 1
ATOM 2640 O O . GLU A 1 346 ? -17.147 5.511 9.609 1.00 95.19 346 GLU A O 1
ATOM 2645 N N . VAL A 1 347 ? -16.869 7.724 9.926 1.00 94.75 347 VAL A N 1
ATOM 2646 C CA . VAL A 1 347 ? -17.435 8.171 8.649 1.00 94.75 347 VAL A CA 1
ATOM 2647 C C . VAL A 1 347 ? -16.448 9.101 7.971 1.00 94.75 347 VAL A C 1
ATOM 2649 O O . VAL A 1 347 ? -16.024 10.086 8.570 1.00 94.75 347 VAL A O 1
ATOM 2652 N N . GLU A 1 348 ? -16.124 8.792 6.723 1.00 91.88 348 GLU A N 1
ATOM 2653 C CA . GLU A 1 348 ? -15.254 9.562 5.840 1.00 91.88 348 GLU A CA 1
ATOM 2654 C C . GLU A 1 348 ? -16.052 10.036 4.622 1.00 91.88 348 GLU A C 1
ATOM 2656 O O . GLU A 1 348 ? -16.797 9.250 4.035 1.00 91.88 348 GLU A O 1
ATOM 2661 N N . TYR A 1 349 ? -15.867 11.294 4.219 1.00 91.38 349 TYR A N 1
ATOM 2662 C CA . TYR A 1 349 ? -16.347 11.813 2.935 1.00 91.38 349 TYR A CA 1
ATOM 2663 C C . TYR A 1 349 ? -15.166 12.007 1.982 1.00 91.38 349 TYR A C 1
ATOM 2665 O O . TYR A 1 349 ? -14.523 13.054 2.002 1.00 91.38 349 TYR A O 1
ATOM 2673 N N . CYS A 1 350 ? -14.881 11.001 1.152 1.00 83.69 350 CYS A N 1
ATOM 2674 C CA . CYS A 1 350 ? -13.654 10.874 0.356 1.00 83.69 350 CYS A CA 1
ATOM 2675 C C . CYS A 1 350 ? -13.281 12.086 -0.540 1.00 83.69 350 CYS A C 1
ATOM 2677 O O . CYS A 1 350 ? -12.086 12.326 -0.720 1.00 83.69 350 CYS A O 1
ATOM 2679 N N . PRO A 1 351 ? -14.223 12.871 -1.105 1.00 82.19 351 PRO A N 1
ATOM 2680 C CA . PRO A 1 351 ? -13.894 13.981 -2.003 1.00 82.19 351 PRO A CA 1
ATOM 2681 C C . PRO A 1 351 ? -13.306 15.233 -1.340 1.00 82.19 351 PRO A C 1
ATOM 2683 O O . PRO A 1 351 ? -12.811 16.102 -2.059 1.00 82.19 351 PRO A O 1
ATOM 2686 N N . CYS A 1 352 ? -13.376 15.387 -0.012 1.00 80.88 352 CYS A N 1
ATOM 2687 C CA . CYS A 1 352 ? -12.970 16.629 0.654 1.00 80.88 352 CYS A CA 1
ATOM 2688 C C . CYS A 1 352 ? -11.913 16.406 1.733 1.00 80.88 352 CYS A C 1
ATOM 2690 O O . CYS A 1 352 ? -12.165 15.759 2.740 1.00 80.88 352 CYS A O 1
ATOM 2692 N N . VAL A 1 353 ? -10.742 17.014 1.556 1.00 79.69 353 VAL A N 1
ATOM 2693 C CA . VAL A 1 353 ? -9.584 16.875 2.458 1.00 79.69 353 VAL A CA 1
ATOM 2694 C C . VAL A 1 353 ? -9.509 17.955 3.539 1.00 79.69 353 VAL A C 1
ATOM 2696 O O . VAL A 1 353 ? -8.624 17.916 4.393 1.00 79.69 353 VAL A O 1
ATOM 2699 N N . ILE A 1 354 ? -10.420 18.929 3.501 1.00 82.69 354 ILE A N 1
ATOM 2700 C CA . ILE A 1 354 ? -10.545 20.000 4.492 1.00 82.69 354 ILE A CA 1
ATOM 2701 C C . ILE A 1 354 ? -11.791 19.691 5.315 1.00 82.69 354 ILE A C 1
ATOM 2703 O O . ILE A 1 354 ? -12.919 19.884 4.874 1.00 82.69 354 ILE A O 1
ATOM 2707 N N . ALA A 1 355 ? -11.588 19.168 6.521 1.00 78.56 355 ALA A N 1
ATOM 2708 C CA . ALA A 1 355 ? -12.670 18.571 7.297 1.00 78.56 355 ALA A CA 1
ATOM 2709 C C . ALA A 1 355 ? -13.802 19.554 7.657 1.00 78.56 355 ALA A C 1
ATOM 2711 O O . ALA A 1 355 ? -14.961 19.147 7.747 1.00 78.56 355 ALA A O 1
ATOM 2712 N N . ASN A 1 356 ? -13.484 20.843 7.824 1.00 82.06 356 ASN A N 1
ATOM 2713 C CA . ASN A 1 356 ? -14.488 21.872 8.100 1.00 82.06 356 ASN A CA 1
ATOM 2714 C C . ASN A 1 356 ? -15.406 22.141 6.903 1.00 82.06 356 ASN A C 1
ATOM 2716 O O . ASN A 1 356 ? -16.605 22.330 7.103 1.00 82.06 356 ASN A O 1
ATOM 2720 N N . ASP A 1 357 ? -14.883 22.078 5.677 1.00 85.94 357 ASP A N 1
ATOM 2721 C CA . ASP A 1 357 ? -15.654 22.355 4.460 1.00 85.94 357 ASP A CA 1
ATOM 2722 C C . ASP A 1 357 ? -16.752 21.307 4.229 1.00 85.94 357 ASP A C 1
ATOM 2724 O O . ASP A 1 357 ? -17.822 21.620 3.707 1.00 85.94 357 ASP A O 1
ATOM 2728 N N . CYS A 1 358 ? -16.519 20.059 4.650 1.00 86.88 358 CYS A N 1
ATOM 2729 C CA . CYS A 1 358 ? -17.471 18.960 4.484 1.00 86.88 358 CYS A CA 1
ATOM 2730 C C . CYS A 1 358 ? -18.219 18.558 5.764 1.00 86.88 358 CYS A C 1
ATOM 2732 O O . CYS A 1 358 ? -19.006 17.611 5.726 1.00 86.88 358 CYS A O 1
ATOM 2734 N N . TRP A 1 359 ? -18.013 19.236 6.899 1.00 88.94 359 TRP A N 1
ATOM 2735 C CA . TRP A 1 359 ? -18.587 18.798 8.179 1.00 88.94 359 TRP A CA 1
ATOM 2736 C C . TRP A 1 359 ? -20.119 18.743 8.178 1.00 88.94 359 TRP A C 1
ATOM 2738 O O . TRP A 1 359 ? -20.699 17.770 8.655 1.00 88.94 359 TRP A O 1
ATOM 2748 N N . ASN A 1 360 ? -20.789 19.751 7.614 1.00 90.81 360 ASN A N 1
ATOM 2749 C CA . ASN A 1 360 ? -22.256 19.768 7.562 1.00 90.81 360 ASN A CA 1
ATOM 2750 C C . ASN A 1 360 ? -22.809 18.585 6.753 1.00 90.81 360 ASN A C 1
ATOM 2752 O O . ASN A 1 360 ? -23.800 17.979 7.152 1.00 90.81 360 ASN A O 1
ATOM 2756 N N . LEU A 1 361 ? -22.123 18.213 5.670 1.00 91.94 361 LEU A N 1
ATOM 2757 C CA . LEU A 1 361 ? -22.475 17.056 4.853 1.00 91.94 361 LEU A CA 1
ATOM 2758 C C . LEU A 1 361 ? -22.247 15.738 5.614 1.00 91.94 361 LEU A C 1
ATOM 2760 O O . LEU A 1 361 ? -23.116 14.868 5.615 1.00 91.94 361 LEU A O 1
ATOM 2764 N N . LEU A 1 362 ? -21.111 15.604 6.310 1.00 91.38 362 LEU A N 1
ATOM 2765 C CA . LEU A 1 362 ? -20.839 14.461 7.192 1.00 91.38 362 LEU A CA 1
ATOM 2766 C C . LEU A 1 362 ? -21.917 14.318 8.271 1.00 91.38 362 LEU A C 1
ATOM 2768 O O . LEU A 1 362 ? -22.382 13.212 8.536 1.00 91.38 362 LEU A O 1
ATOM 2772 N N . MET A 1 363 ? -22.328 15.431 8.877 1.00 91.56 363 MET A N 1
ATOM 2773 C CA . MET A 1 363 ? -23.375 15.471 9.895 1.00 91.56 363 MET A CA 1
ATOM 2774 C C . MET A 1 363 ? -24.724 15.003 9.371 1.00 91.56 363 MET A C 1
ATOM 2776 O O . MET A 1 363 ? -25.357 14.158 10.001 1.00 91.56 363 MET A O 1
ATOM 2780 N N . GLU A 1 364 ? -25.158 15.533 8.231 1.00 93.56 364 GLU A N 1
ATOM 2781 C CA . GLU A 1 364 ? -26.424 15.153 7.605 1.00 93.56 364 GLU A CA 1
ATOM 2782 C C . GLU A 1 364 ? -26.430 13.663 7.243 1.00 93.56 364 GLU A C 1
ATOM 2784 O O . GLU A 1 364 ? -27.372 12.933 7.569 1.00 93.56 364 GLU A O 1
ATOM 2789 N N . PHE A 1 365 ? -25.331 13.173 6.664 1.00 94.69 365 PHE A N 1
ATOM 2790 C CA . PHE A 1 365 ? -25.196 11.758 6.350 1.00 94.69 365 PHE A CA 1
ATOM 2791 C C . PHE A 1 365 ? -25.197 10.882 7.613 1.00 94.69 365 PHE A C 1
ATOM 2793 O O . PHE A 1 365 ? -25.931 9.895 7.665 1.00 94.69 365 PHE A O 1
ATOM 2800 N N . MET A 1 366 ? -24.465 11.247 8.670 1.00 94.88 366 MET A N 1
ATOM 2801 C CA . MET A 1 366 ? -24.496 10.519 9.946 1.00 94.88 366 MET A CA 1
ATOM 2802 C C . MET A 1 366 ? -25.899 10.487 10.566 1.00 94.88 366 MET A C 1
ATOM 2804 O O . MET A 1 366 ? -26.339 9.432 11.031 1.00 94.88 366 MET A O 1
ATOM 2808 N N . GLN A 1 367 ? -26.647 11.593 10.508 1.00 93.88 367 GLN A N 1
ATOM 2809 C CA . GLN A 1 367 ? -28.028 11.652 11.000 1.00 93.88 367 GLN A CA 1
ATOM 2810 C C . GLN A 1 367 ? -28.949 10.654 10.295 1.00 93.88 367 GLN A C 1
ATOM 2812 O O . GLN A 1 367 ? -29.826 10.089 10.953 1.00 93.88 367 GLN A O 1
ATOM 2817 N N . SER A 1 368 ? -28.720 10.369 9.009 1.00 93.81 368 SER A N 1
ATOM 2818 C CA . SER A 1 368 ? -29.557 9.443 8.232 1.00 93.81 368 SER A CA 1
ATOM 2819 C C . SER A 1 368 ? -29.594 8.011 8.793 1.00 93.81 368 SER A C 1
ATOM 2821 O O . SER A 1 368 ? -30.633 7.355 8.717 1.00 93.81 368 SER A O 1
ATOM 2823 N N . PHE A 1 369 ? -28.507 7.529 9.419 1.00 94.00 369 PHE A N 1
ATOM 2824 C CA . PHE A 1 369 ? -28.436 6.164 9.968 1.00 94.00 369 PHE A CA 1
ATOM 2825 C C . PHE A 1 369 ? -28.229 6.107 11.492 1.00 94.00 369 PHE A C 1
ATOM 2827 O O . PHE A 1 369 ? -28.683 5.155 12.142 1.00 94.00 369 PHE A O 1
ATOM 2834 N N . MET A 1 370 ? -27.602 7.122 12.095 1.00 91.88 370 MET A N 1
ATOM 2835 C CA . MET A 1 370 ? -27.377 7.220 13.546 1.00 91.88 370 MET A CA 1
ATOM 2836 C C . MET A 1 370 ? -28.514 7.951 14.274 1.00 91.88 370 MET A C 1
ATOM 2838 O O . MET A 1 370 ? -28.681 7.771 15.484 1.00 91.88 370 MET A O 1
ATOM 2842 N N . GLY A 1 371 ? -29.316 8.752 13.564 1.00 88.56 371 GLY A N 1
ATOM 2843 C CA . GLY A 1 371 ? -30.392 9.555 14.142 1.00 88.56 371 GLY A CA 1
ATOM 2844 C C . GLY A 1 371 ? -29.879 10.556 15.181 1.00 88.56 371 GLY A C 1
ATOM 2845 O O . GLY A 1 371 ? -28.886 11.257 14.969 1.00 88.56 371 GLY A O 1
ATOM 2846 N N . SER A 1 372 ? -30.526 10.589 16.349 1.00 85.12 372 SER A N 1
ATOM 2847 C CA . SER A 1 372 ? -30.195 11.490 17.466 1.00 85.12 372 SER A CA 1
ATOM 2848 C C . SER A 1 372 ? -28.849 11.208 18.145 1.00 85.12 372 SER A C 1
ATOM 2850 O O . SER A 1 372 ? -28.476 11.922 19.071 1.00 85.12 372 SER A O 1
ATOM 2852 N N . HIS A 1 373 ? -28.125 10.165 17.731 1.00 86.31 373 HIS A N 1
ATOM 2853 C CA . HIS A 1 373 ? -26.810 9.809 18.277 1.00 86.31 373 HIS A CA 1
ATOM 2854 C C . HIS A 1 373 ? -25.638 10.363 17.462 1.00 86.31 373 HIS A C 1
ATOM 2856 O O . HIS A 1 373 ? -24.493 9.980 17.696 1.00 86.31 373 HIS A O 1
ATOM 2862 N N . THR A 1 374 ? -25.919 11.249 16.509 1.00 87.00 374 THR A N 1
ATOM 2863 C CA . THR A 1 374 ? -24.890 11.926 15.721 1.00 87.00 374 THR A CA 1
ATOM 2864 C C . THR A 1 374 ? -24.009 12.794 16.636 1.00 87.00 374 THR A C 1
ATOM 2866 O O . THR A 1 374 ? -24.551 13.552 17.447 1.00 87.00 374 THR A O 1
ATOM 2869 N N . PRO A 1 375 ? -22.669 12.682 16.563 1.00 86.56 375 PRO A N 1
ATOM 2870 C CA . PRO A 1 375 ? -21.754 13.469 17.389 1.00 86.56 375 PRO A CA 1
ATOM 2871 C C . PRO A 1 375 ? -21.779 14.964 17.027 1.00 86.56 375 PRO A C 1
ATOM 2873 O O . PRO A 1 375 ? -22.229 15.352 15.956 1.00 86.56 375 PRO A O 1
ATOM 2876 N N . GLY A 1 376 ? -21.259 15.813 17.918 1.00 86.00 376 GLY A N 1
ATOM 2877 C CA . GLY A 1 376 ? -20.904 17.196 17.572 1.00 86.00 376 GLY A CA 1
ATOM 2878 C C . GLY A 1 376 ? -19.581 17.279 16.799 1.00 86.00 376 GLY A C 1
ATOM 2879 O O . GLY A 1 376 ? -18.924 16.260 16.584 1.00 86.00 376 GLY A O 1
ATOM 2880 N N . VAL A 1 377 ? -19.180 18.499 16.414 1.00 86.31 377 VAL A N 1
ATOM 2881 C CA . VAL A 1 377 ? -17.906 18.765 15.712 1.00 86.31 377 VAL A CA 1
ATOM 2882 C C . VAL A 1 377 ? -16.734 18.174 16.513 1.00 86.31 377 VAL A C 1
ATOM 2884 O O . VAL A 1 377 ? -16.595 18.517 17.692 1.00 86.31 377 VAL A O 1
ATOM 2887 N N . PRO A 1 378 ? -15.884 17.311 15.920 1.00 85.88 378 PRO A N 1
ATOM 2888 C CA . PRO A 1 378 ? -14.719 16.767 16.599 1.00 85.88 378 PRO A CA 1
ATOM 2889 C C . PRO A 1 378 ? -13.742 17.879 17.014 1.00 85.88 378 PRO A C 1
ATOM 2891 O O . PRO A 1 378 ? -13.472 18.774 16.210 1.00 85.88 378 PRO A O 1
ATOM 2894 N N . PRO A 1 379 ? -13.128 17.815 18.212 1.00 83.88 379 PRO A N 1
ATOM 2895 C CA . PRO A 1 379 ? -12.179 18.835 18.670 1.00 83.88 379 PRO A CA 1
ATOM 2896 C C . PRO A 1 379 ? -11.008 19.072 17.705 1.00 83.88 379 PRO A C 1
ATOM 2898 O O . PRO A 1 379 ? -10.548 20.204 17.547 1.00 83.88 379 PRO A O 1
ATOM 2901 N N . VAL A 1 380 ? -10.557 18.019 17.011 1.00 81.38 380 VAL A N 1
ATOM 2902 C CA . VAL A 1 380 ? -9.450 18.095 16.043 1.00 81.38 380 VAL A CA 1
ATOM 2903 C C . VAL A 1 380 ? -9.752 19.026 14.858 1.00 81.38 380 VAL A C 1
ATOM 2905 O O . VAL A 1 380 ? -8.825 19.579 14.268 1.00 81.38 380 VAL A O 1
ATOM 2908 N N . PHE A 1 381 ? -11.031 19.285 14.555 1.00 80.19 381 PHE A N 1
ATOM 2909 C CA . PHE A 1 381 ? -11.441 20.188 13.473 1.00 80.19 381 PHE A CA 1
ATOM 2910 C C . PHE A 1 381 ? -11.240 21.658 13.867 1.00 80.19 381 PHE A C 1
ATOM 2912 O O . PHE A 1 381 ? -10.860 22.483 13.035 1.00 80.19 381 PHE A O 1
ATOM 2919 N N . SER A 1 382 ? -11.425 21.985 15.152 1.00 73.38 382 SER A N 1
ATOM 2920 C CA . SER A 1 382 ? -11.283 23.349 15.676 1.00 73.38 382 SER A CA 1
ATOM 2921 C C . SER A 1 382 ? -9.835 23.842 15.638 1.00 73.38 382 SER A C 1
ATOM 2923 O O . SER A 1 382 ? -9.588 25.022 15.407 1.00 73.38 382 SER A O 1
ATOM 2925 N N . SER A 1 383 ? -8.863 22.944 15.822 1.00 68.81 383 SER A N 1
ATOM 2926 C CA . SER A 1 383 ? -7.432 23.273 15.736 1.00 68.81 383 SER A CA 1
ATOM 2927 C C . SER A 1 383 ? -6.909 23.452 14.305 1.00 68.81 383 SER A C 1
ATOM 2929 O O . SER A 1 383 ? -5.741 23.789 14.124 1.00 68.81 383 SER A O 1
ATOM 2931 N N . LYS A 1 384 ? -7.744 23.189 13.292 1.00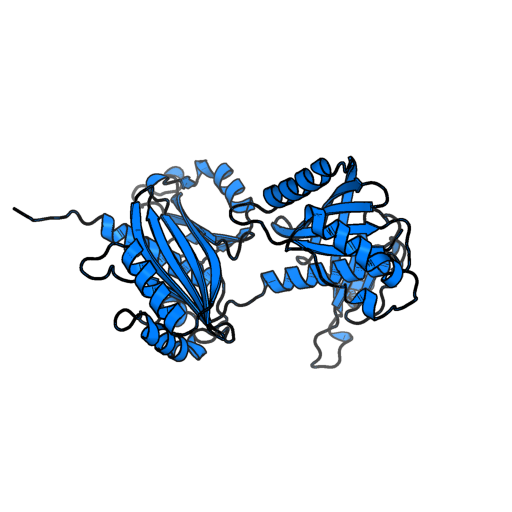 66.00 384 LYS A N 1
ATOM 2932 C CA . LYS A 1 384 ? -7.323 22.925 11.910 1.00 66.00 384 LYS A CA 1
ATOM 2933 C C . LYS A 1 384 ? -8.249 23.568 10.871 1.00 66.00 384 LYS A C 1
ATOM 2935 O O . LYS A 1 384 ? -8.583 22.929 9.880 1.00 66.00 384 LYS A O 1
ATOM 2940 N N . HIS A 1 385 ? -8.646 24.828 11.097 1.00 64.88 385 HIS A N 1
ATOM 2941 C CA . HIS A 1 385 ? -9.702 25.508 10.330 1.00 64.88 385 HIS A CA 1
ATOM 2942 C C . HIS A 1 385 ? -9.594 25.304 8.804 1.00 64.88 385 HIS A C 1
ATOM 2944 O O . HIS A 1 385 ? -10.544 24.809 8.206 1.00 64.88 385 HIS A O 1
ATOM 2950 N N . ASP A 1 386 ? -8.404 25.528 8.231 1.00 69.88 386 ASP A N 1
ATOM 2951 C CA . ASP A 1 386 ? -8.156 25.438 6.779 1.00 69.88 386 ASP A CA 1
ATOM 2952 C C . ASP A 1 386 ? -7.047 24.434 6.418 1.00 69.88 386 ASP A C 1
ATOM 2954 O O . ASP A 1 386 ? -6.439 24.499 5.348 1.00 69.88 386 ASP A O 1
ATOM 2958 N N . SER A 1 387 ? -6.704 23.527 7.336 1.00 72.75 387 SER A N 1
ATOM 2959 C CA . SER A 1 387 ? -5.611 22.584 7.103 1.00 72.75 387 SER A CA 1
ATOM 2960 C C . SER A 1 387 ? -6.124 21.230 6.646 1.00 72.75 387 SER A C 1
ATOM 2962 O O . SER A 1 387 ? -7.152 20.736 7.107 1.00 72.75 387 SER A O 1
ATOM 2964 N N . THR A 1 388 ? -5.327 20.605 5.795 1.00 80.31 388 THR A N 1
ATOM 2965 C CA . THR A 1 388 ? -5.527 19.248 5.318 1.00 80.31 388 THR A CA 1
ATOM 2966 C C . THR A 1 388 ? -5.637 18.243 6.468 1.00 80.31 388 THR A C 1
ATOM 2968 O O . THR A 1 388 ? -4.778 18.185 7.355 1.00 80.31 388 THR A O 1
ATOM 2971 N N . TYR A 1 389 ? -6.691 17.435 6.428 1.00 83.25 389 TYR A N 1
ATOM 2972 C CA . TYR A 1 389 ? -6.928 16.352 7.366 1.00 83.25 389 TYR A CA 1
ATOM 2973 C C . TYR A 1 389 ? -6.011 15.153 7.046 1.00 83.25 389 TYR A C 1
ATOM 2975 O O . TYR A 1 389 ? -5.696 14.853 5.892 1.00 83.25 389 TYR A O 1
ATOM 2983 N N . SER A 1 390 ? -5.482 14.503 8.082 1.00 83.62 390 SER A N 1
ATOM 2984 C CA . SER A 1 390 ? -4.430 13.485 7.972 1.00 83.62 390 SER A CA 1
ATOM 2985 C C . SER A 1 390 ? -4.776 12.215 8.756 1.00 83.62 390 SER A C 1
ATOM 2987 O O . SER A 1 390 ? -5.610 12.261 9.662 1.00 83.62 390 SER A O 1
ATOM 2989 N N . PRO A 1 391 ? -4.100 11.075 8.501 1.00 86.06 391 PRO A N 1
ATOM 2990 C CA . PRO A 1 391 ? -4.390 9.843 9.236 1.00 86.06 391 PRO A CA 1
ATOM 2991 C C . PRO A 1 391 ? -4.150 9.990 10.745 1.00 86.06 391 PRO A C 1
ATOM 2993 O O . PRO A 1 391 ? -4.844 9.376 11.553 1.00 86.06 391 PRO A O 1
ATOM 2996 N N . GLY A 1 392 ? -3.195 10.847 11.131 1.00 88.00 392 GLY A N 1
ATOM 2997 C CA . GLY A 1 392 ? -2.923 11.163 12.532 1.00 88.00 392 GLY A CA 1
ATOM 2998 C C . GLY A 1 392 ? -4.112 11.820 13.234 1.00 88.00 392 GLY A C 1
ATOM 2999 O O . GLY A 1 392 ? -4.351 11.531 14.402 1.00 88.00 392 GLY A O 1
ATOM 3000 N N . ASP A 1 393 ? -4.906 12.625 12.524 1.00 88.44 393 ASP A N 1
ATOM 3001 C CA . ASP A 1 393 ? -6.109 13.250 13.084 1.00 88.44 393 ASP A CA 1
ATOM 3002 C C . ASP A 1 393 ? -7.183 12.200 13.402 1.00 88.44 393 ASP A C 1
ATOM 3004 O O . ASP A 1 393 ? -7.804 12.245 14.464 1.00 88.44 393 ASP A O 1
ATOM 3008 N N . THR A 1 394 ? -7.336 11.181 12.548 1.00 91.06 394 THR A N 1
ATOM 3009 C CA . THR A 1 394 ? -8.235 10.045 12.820 1.00 91.06 394 THR A CA 1
ATOM 3010 C C . THR A 1 394 ? -7.778 9.267 14.046 1.00 91.06 394 THR A C 1
ATOM 3012 O O . THR A 1 394 ? -8.600 8.871 14.873 1.00 91.06 394 THR A O 1
ATOM 3015 N N . MET A 1 395 ? -6.466 9.082 14.215 1.00 92.50 395 MET A N 1
ATOM 3016 C CA . MET A 1 395 ? -5.921 8.401 15.392 1.00 92.50 395 MET A CA 1
ATOM 3017 C C . MET A 1 395 ? -6.131 9.201 16.677 1.00 92.50 395 MET A C 1
ATOM 3019 O O . MET A 1 395 ? -6.446 8.604 17.704 1.00 92.50 395 MET A O 1
ATOM 3023 N N . VAL A 1 396 ? -6.062 10.536 16.627 1.00 91.19 396 VAL A N 1
ATOM 3024 C CA . VAL A 1 396 ? -6.451 11.393 17.760 1.00 91.19 396 VAL A CA 1
ATOM 3025 C C . VAL A 1 396 ? -7.917 11.153 18.140 1.00 91.19 396 VAL A C 1
ATOM 3027 O O . VAL A 1 396 ? -8.204 10.933 19.316 1.00 91.19 396 VAL A O 1
ATOM 3030 N N . GLN A 1 397 ? -8.839 11.094 17.173 1.00 92.38 397 GLN A N 1
ATOM 3031 C CA . GLN A 1 397 ? -10.254 10.835 17.474 1.00 92.38 397 GLN A CA 1
ATOM 3032 C C . GLN A 1 397 ? -10.493 9.429 18.059 1.00 92.38 397 GLN A C 1
ATOM 3034 O O . GLN A 1 397 ? -11.226 9.279 19.040 1.00 92.38 397 GLN A O 1
ATOM 3039 N N . TYR A 1 398 ? -9.836 8.387 17.531 1.00 94.12 398 TYR A N 1
ATOM 3040 C CA . TYR A 1 398 ? -9.876 7.050 18.145 1.00 94.12 398 TYR A CA 1
ATOM 3041 C C . TYR A 1 398 ? -9.312 7.051 19.565 1.00 94.12 398 TYR A C 1
ATOM 3043 O O . TYR A 1 398 ? -9.844 6.380 20.449 1.00 94.12 398 TYR A O 1
ATOM 3051 N N . MET A 1 399 ? -8.248 7.814 19.804 1.00 91.38 399 MET A N 1
ATOM 3052 C CA . MET A 1 399 ? -7.620 7.931 21.113 1.00 91.38 399 MET A CA 1
ATOM 3053 C C . MET A 1 399 ? -8.567 8.569 22.136 1.00 91.38 399 MET A C 1
ATOM 3055 O O . MET A 1 399 ? -8.706 8.070 23.257 1.00 91.38 399 MET A O 1
ATOM 3059 N N . GLU A 1 400 ? -9.282 9.622 21.742 1.00 90.38 400 GLU A N 1
ATOM 3060 C CA . GLU A 1 400 ? -10.330 10.250 22.551 1.00 90.38 400 GLU A CA 1
ATOM 3061 C C . GLU A 1 400 ? -11.478 9.277 22.852 1.00 90.38 400 GLU A C 1
ATOM 3063 O O . GLU A 1 400 ? -11.876 9.126 24.014 1.00 90.38 400 GLU A O 1
ATOM 3068 N N . LEU A 1 401 ? -11.957 8.553 21.834 1.00 92.12 401 LEU A N 1
ATOM 3069 C CA . LEU A 1 401 ? -12.972 7.507 21.973 1.00 92.12 401 LEU A CA 1
ATOM 3070 C C . LEU A 1 401 ? -12.538 6.431 22.981 1.00 92.12 401 LEU A C 1
ATOM 3072 O O . LEU A 1 401 ? -13.277 6.095 23.911 1.00 92.12 401 LEU A O 1
ATOM 3076 N N . PHE A 1 402 ? -11.328 5.902 22.826 1.00 92.38 402 PHE A N 1
ATOM 3077 C CA . PHE A 1 402 ? -10.783 4.867 23.697 1.00 92.38 402 PHE A CA 1
ATOM 3078 C C . PHE A 1 402 ? -10.613 5.355 25.134 1.00 92.38 402 PHE A C 1
ATOM 3080 O O . PHE A 1 402 ? -10.957 4.638 26.075 1.00 92.38 402 PHE A O 1
ATOM 3087 N N . ASN A 1 403 ? -10.160 6.592 25.331 1.00 89.19 403 ASN A N 1
ATOM 3088 C CA . ASN A 1 403 ? -10.082 7.192 26.659 1.00 89.19 403 ASN A CA 1
ATOM 3089 C C . ASN A 1 403 ? -11.456 7.376 27.303 1.00 89.19 403 ASN A C 1
ATOM 3091 O O . ASN A 1 403 ? -11.598 7.141 28.505 1.00 89.19 403 ASN A O 1
ATOM 3095 N N . LYS A 1 404 ? -12.478 7.749 26.528 1.00 89.31 404 LYS A N 1
ATOM 3096 C CA . LYS A 1 404 ? -13.855 7.844 27.024 1.00 89.31 404 LYS A CA 1
ATOM 3097 C C . LYS A 1 404 ? -14.368 6.487 27.515 1.00 89.31 404 LYS A C 1
ATOM 3099 O O . LYS A 1 404 ? -14.911 6.409 28.615 1.00 89.31 404 LYS A O 1
ATOM 3104 N N . ILE A 1 405 ? -14.120 5.418 26.758 1.00 89.50 405 ILE A N 1
ATOM 3105 C CA . ILE A 1 405 ? -14.509 4.046 27.127 1.00 89.50 405 ILE A CA 1
ATOM 3106 C C . ILE A 1 405 ? -13.746 3.561 28.370 1.00 89.50 405 ILE A C 1
ATOM 3108 O O . ILE A 1 405 ? -14.358 3.026 29.294 1.00 89.50 405 ILE A O 1
ATOM 3112 N N . ARG A 1 406 ? -12.432 3.815 28.458 1.00 86.00 406 ARG A N 1
ATOM 3113 C CA . ARG A 1 406 ? -11.627 3.490 29.652 1.00 86.00 406 ARG A CA 1
ATOM 3114 C C . ARG A 1 406 ? -12.148 4.196 30.909 1.00 86.00 406 ARG A C 1
ATOM 3116 O O . ARG A 1 406 ? -12.252 3.574 31.963 1.00 86.00 406 ARG A O 1
ATOM 3123 N N . LYS A 1 407 ? -12.519 5.479 30.806 1.00 85.12 407 LYS A N 1
ATOM 3124 C CA . LYS A 1 407 ? -13.079 6.257 31.929 1.00 85.12 407 LYS A CA 1
ATOM 3125 C C . LYS A 1 407 ? -14.438 5.727 32.391 1.00 85.12 407 LYS A C 1
ATOM 3127 O O . LYS A 1 407 ? -14.673 5.661 33.592 1.00 85.12 407 LYS A O 1
ATOM 3132 N N . GLN A 1 408 ? -15.301 5.297 31.467 1.00 79.94 408 GLN A N 1
ATOM 3133 C CA . GLN A 1 408 ? -16.599 4.688 31.801 1.00 79.94 408 GLN A CA 1
ATOM 3134 C C . GLN A 1 408 ? -16.455 3.405 32.639 1.00 79.94 408 GLN A C 1
ATOM 3136 O O . GLN A 1 408 ? -17.363 3.069 33.392 1.00 79.94 408 GLN A O 1
ATOM 3141 N N . GLN A 1 409 ? -15.311 2.716 32.566 1.00 68.25 409 GLN A N 1
ATOM 3142 C CA . GLN A 1 409 ? -15.034 1.511 33.353 1.00 68.25 409 GLN A CA 1
ATOM 3143 C C . GLN A 1 409 ? -14.527 1.799 34.780 1.00 68.25 409 GLN A C 1
ATOM 3145 O O . GLN A 1 409 ? -14.675 0.951 35.656 1.00 68.25 409 GLN A O 1
ATOM 3150 N N . GLN A 1 410 ? -13.920 2.966 35.030 1.00 55.91 410 GLN A N 1
ATOM 3151 C CA . GLN A 1 410 ? -13.331 3.306 36.336 1.00 55.91 410 GLN A CA 1
ATOM 3152 C C . GLN A 1 410 ? -14.349 3.824 37.360 1.00 55.91 410 GLN A C 1
ATOM 3154 O O . GLN A 1 410 ? -13.998 3.979 38.527 1.00 55.91 410 GLN A O 1
ATOM 3159 N N . VAL A 1 411 ? -15.596 4.080 36.957 1.00 40.69 411 VAL A N 1
ATOM 3160 C CA . VAL A 1 411 ? -16.671 4.446 37.885 1.00 40.69 411 VAL A CA 1
ATOM 3161 C C . VAL A 1 411 ? -17.187 3.158 38.539 1.00 40.69 411 VAL A C 1
ATOM 3163 O O . VAL A 1 411 ? -17.765 2.323 37.838 1.00 40.69 411 VAL A O 1
ATOM 3166 N N . PRO A 1 412 ? -16.997 2.945 39.857 1.00 35.66 412 PRO A N 1
ATOM 3167 C CA . PRO A 1 412 ? -17.659 1.848 40.545 1.00 35.66 412 PRO A CA 1
ATOM 3168 C C . PRO A 1 412 ? -19.164 2.066 40.419 1.00 35.66 412 PRO A C 1
ATOM 3170 O O . PRO A 1 412 ? -19.634 3.195 40.570 1.00 35.66 412 PRO A O 1
ATOM 3173 N N . VAL A 1 413 ? -19.927 0.999 40.187 1.00 38.44 413 VAL A N 1
ATOM 3174 C CA . VAL A 1 413 ? -21.382 1.015 40.368 1.00 38.44 413 VAL A CA 1
ATOM 3175 C C . VAL A 1 413 ? -21.646 1.241 41.861 1.00 38.44 413 VAL A C 1
ATOM 3177 O O . VAL A 1 413 ? -21.791 0.307 42.644 1.00 38.44 413 VAL A O 1
ATOM 3180 N N . ALA A 1 414 ? -21.606 2.501 42.284 1.00 37.56 414 ALA A N 1
ATOM 3181 C CA . ALA A 1 414 ? -21.997 2.923 43.608 1.00 37.56 414 ALA A CA 1
ATOM 3182 C C . ALA A 1 414 ? -23.525 2.987 43.630 1.00 37.56 414 ALA A C 1
ATOM 3184 O O . ALA A 1 414 ? -24.124 3.916 43.097 1.00 37.56 414 ALA A O 1
ATOM 3185 N N . GLY A 1 415 ? -24.133 1.988 44.268 1.00 38.38 415 GLY A N 1
ATOM 3186 C CA . GLY A 1 415 ? -25.510 2.064 44.742 1.00 38.38 415 GLY A CA 1
ATOM 3187 C C . GLY A 1 415 ? -26.530 1.301 43.908 1.00 38.38 415 GLY A C 1
ATOM 3188 O O . GLY A 1 415 ? -27.260 1.892 43.125 1.00 38.38 415 GLY A O 1
ATOM 3189 N N . ILE A 1 416 ? -26.680 0.012 44.206 1.00 34.41 416 ILE A N 1
ATOM 3190 C CA . ILE A 1 416 ? -28.013 -0.554 44.437 1.00 34.41 416 ILE A CA 1
ATOM 3191 C C . ILE A 1 416 ? -27.912 -1.273 45.786 1.00 34.41 416 ILE A C 1
ATOM 3193 O O . ILE A 1 416 ? -27.167 -2.244 45.917 1.00 34.41 416 ILE A O 1
ATOM 3197 N N . ARG 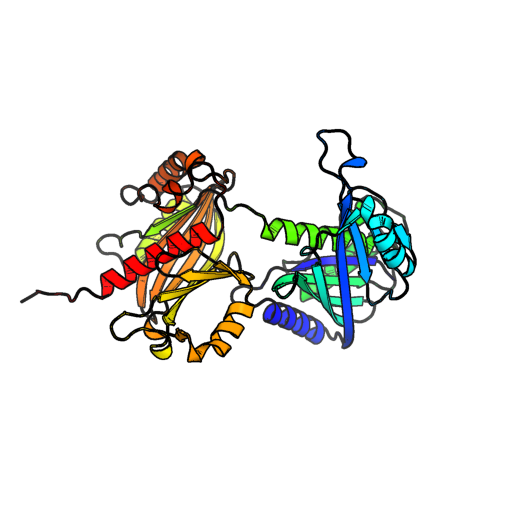A 1 417 ? -28.548 -0.685 46.804 1.00 34.00 417 ARG A N 1
ATOM 3198 C CA . ARG A 1 417 ? -28.822 -1.321 48.098 1.00 34.00 417 ARG A CA 1
ATOM 3199 C C . ARG A 1 417 ? -30.037 -2.219 47.963 1.00 34.00 417 ARG A C 1
ATOM 3201 O O . ARG A 1 417 ? -30.952 -1.807 47.215 1.00 34.00 417 ARG A O 1
#

Foldseek 3Di:
DFDKDKDFADAPFPDAQVVSLVLLVVLCVVLVKAWDFKKKKKKWKKFFDPVPDDPPDGTWIWIWMDIPVCNQWIWIDIDVDAIDIDGPCVVVVVVVCCNGIPTPVQLMKMWMATWIDDPQKIWTWTFIDGVVFGQGIMIMIGRNPHFQCVVCVVVSQVVCCSRSPPRRDDDDPLNVVARGHGHDVRSVVVNVVVVSVVSVVVVVDQFFQKDKDFADAPPPDDQVVSLVLLVVLCVVLVKAWDWKKKKKKWKKFFDCVPDDPPDGGWIWIWMDISSCSQWIWIDIDVDAIDIDGPCVVVVVVVCCNGIPIPLQLMKMWMATWIDDPQKIWTWTFIDRPPDGQTIMIMMGRGPHQLNQVCVVVSQVVCCSRSPPRRDDDDPLNVVAVGHGHHVRSVVVNVVVVSVVSVVVVPDPPPDDD

Sequence (417 aa):
MGVTCVSQVPVAEGKSVQQTVELLARRLEALGADKQGTFGVDCETYHTAAALGTQGQTGKLMYVMHNSEYPLSCFALFENGPCLVADTNFDTLMVKLKGFFQNAKANKIESRGTRYQYCDFLVKLGTVTMGPSARGISVEVEYCPCVIANDCWNLLMEFMQSFMGSHTPGVPPVFSSKHDSTYSPGDTMVQYMELFNKIRKQQQVPVAGISVSQVPVAEGKSVQQTVELLARRLEALGADKQGTFGVDCETYHTAAALGTQGQTGKLMYVMHNSEYPLSCFALFENGPCLVADTNFDTLMVKLKGFFQNAKANKIESRGTRYQYCDFLVKLGTVTMGPSARGISVEVEYCPCVIANDCWNLLMEFMQSFMGSHTPGVPPVFSSKHDSTYSPGDTMVQYMELFNKIRKQQQVPVAGIR

Organism: NCBI:txid40157

InterPro domains:
  IPR013921 Mediator complex, subunit Med20 [PF08612] (1-197)
  IPR013921 Mediator complex, subunit Med20 [PF08612] (212-403)
  IPR013921 Mediator complex, subunit Med20 [PTHR12465] (4-199)

Radius of gyration: 25.13 Å; chains: 1; bounding box: 62×57×80 Å

Secondary structure (DSSP, 8-state):
--EEEEEEEPPPTT--HHHHHHHHHHHHHHHTPEEEEEEEEEEEEEEEPGGGSPTTPPPPEEEEEEETTSTTEEEEEETTSPEEEEETHHHHHHHHTTTTEEE-TT--EEEEEEEEEETTEEEEEEEEEETTEEEEEEEEEEETT--BHHHHHHHHHHHHHHHHGGG-----HHHHT-TTSBP-HHHHHHHHHHHHHHHHHHHH-PPPEEEEEEEPPPTT--HHHHHHHHHHHHHHHTPEEEEEEEEEEEEEEEPGGGSPTTPPPPEEEEEEETTSTTEEEEEETTS-EEEEETHHHHHHHHTTTTEEE-GGG-EEEEEEEEEETTEEEEEEEEEETTEEEEEEEEEEETT-SSTTTTHHHHHHHHHHHHGGG-----HHHHT-TTSPP-HHHHHHHHHHHHHHHHHHHHS------